Protein 2H3H (pdb70)

B-factor: mean 30.63, std 14.19, range [7.85, 78.57]

Secondary structure (DSSP, 8-state):
--EEEEE-S-SSHHHHHHHHHHHHHHHHHT-EEEEE--SSS-HHHHHHHHHHHHHTT-SEEEE--SSTTTTHHHHHHHHHTT--EEEESS--TTS--S-EEE--HHHHHHHHHHHHHHHHTS-SEEEEEES-SS-HHHHHHHHHHHHHHTTSS-EEEEEEE-SS-HHHHHHHHHHHHHH-TT--EEEE-STTHHHHHHHHHHHTT-TTTSEEEEE---HHHHHHHHHTS-SEEEE--HHHHHHHHHHHHHHHHHT-HHHHHHTS-EEEETTEEEEEEE---EEE-TTTHHHHHHHHHHTT---SSS-------/--EEEEE-S-SSHHHHHHHHHHHHHHHHHT-EEEEE--SS--HHHHHHHHHHHHHHT-SEEEE--SSTTTTHHHHHHHHHTT--EEEESS--TTS--S-EEE--HHHHHHHHHHHHHHHTTTEEEEEEEES-SSSHHHHHHHHHHHHHTTTSEEEEEEEEE-SS-HHHHHHHHHHHHHH-TT--EEEE-STTHHHHHHHHHHHTT-BTTBEEEEE---HHHHHHHHHTS-SEEEE--HHHHHHHHHHHHHHHHHT-HHHHHHTSPEEEETTEEEEEEE---EEE-TTTHHHHHHHHHHTT-----

Nearest PDB structures (foldseek):
  2qvc-assembly2_D  TM=9.983E-01  e=1.908E-55  Thermotoga maritima MSB8
  3c6q-assembly3_C  TM=9.999E-01  e=1.378E-54  Thermotoga maritima
  6sw4-assembly1_A  TM=7.779E-01  e=8.031E-25  Geobacillus stearothermophilus
  1drj-assembly1_A  TM=9.398E-01  e=4.434E-19  Escherichia coli
  1urp-assembly1_A  TM=7.125E-01  e=1.373E-18  Escherichia coli K-12

Structure (mmCIF, N/CA/C/O backbone):
data_2H3H
#
_entry.id   2H3H
#
_cell.length_a   148.200
_cell.length_b   46.060
_cell.length_c   118.400
_cell.angle_alpha   90.00
_cell.angle_beta   108.22
_cell.angle_gamma   90.00
#
_symmetry.space_group_name_H-M   'C 1 2 1'
#
loop_
_entity.id
_entity.type
_entity.pdbx_description
1 polymer 'Sugar ABC transporter, periplasmic sugar-binding protein'
2 non-polymer beta-D-glucopyranose
3 water water
#
loop_
_atom_site.group_PDB
_atom_site.id
_atom_site.type_symbol
_atom_site.label_atom_id
_atom_site.label_alt_id
_atom_site.label_comp_id
_atom_site.label_asym_id
_atom_site.label_entity_id
_atom_site.label_seq_id
_atom_site.pdbx_PDB_ins_code
_atom_site.Cartn_x
_atom_site.Cartn_y
_atom_site.Cartn_z
_atom_site.occupancy
_atom_site.B_iso_or_equiv
_atom_site.auth_seq_id
_atom_site.auth_comp_id
_atom_site.auth_asym_id
_atom_site.auth_atom_id
_atom_site.pdbx_PDB_model_num
ATOM 1 N N . MET A 1 1 ? 12.698 -18.208 72.253 1.00 27.85 1 MET A N 1
ATOM 2 C CA . MET A 1 1 ? 12.105 -16.841 72.231 1.00 27.04 1 MET A CA 1
ATOM 3 C C . MET A 1 1 ? 10.637 -16.903 71.801 1.00 25.49 1 MET A C 1
ATOM 4 O O . MET A 1 1 ? 10.106 -17.975 71.542 1.00 25.17 1 MET A O 1
ATOM 9 N N . LEU A 1 2 ? 10.000 -15.741 71.744 1.00 23.07 2 LEU A N 1
ATOM 10 C CA . LEU A 1 2 ? 8.618 -15.619 71.309 1.00 21.62 2 LEU A CA 1
ATOM 11 C C . LEU A 1 2 ? 8.531 -15.644 69.783 1.00 19.81 2 LEU A C 1
ATOM 12 O O . LEU A 1 2 ? 9.549 -15.558 69.104 1.00 19.25 2 LEU A O 1
ATOM 17 N N . THR A 1 3 ? 7.304 -15.760 69.266 1.00 17.87 3 THR A N 1
ATOM 18 C CA . THR A 1 3 ? 7.031 -15.675 67.836 1.00 17.05 3 THR A CA 1
ATOM 19 C C . THR A 1 3 ? 5.866 -14.717 67.623 1.00 15.95 3 THR A C 1
ATOM 20 O O . THR A 1 3 ? 4.863 -14.803 68.333 1.00 14.96 3 THR A O 1
ATOM 24 N N . ILE A 1 4 ? 6.008 -13.833 66.635 1.00 14.66 4 ILE A N 1
ATOM 25 C CA . ILE A 1 4 ? 4.990 -12.835 66.308 1.00 14.69 4 ILE A CA 1
ATOM 26 C C . ILE A 1 4 ? 4.683 -12.938 64.828 1.00 14.56 4 ILE A C 1
ATOM 27 O O . ILE A 1 4 ? 5.589 -12.930 64.010 1.00 14.57 4 ILE A O 1
ATOM 32 N N . GLY A 1 5 ? 3.399 -13.058 64.497 1.00 13.87 5 GLY A N 1
ATOM 33 C CA . GLY A 1 5 ? 2.967 -13.201 63.120 1.00 13.09 5 GLY A CA 1
ATOM 34 C C . GLY A 1 5 ? 2.316 -11.929 62.574 1.00 12.77 5 GLY A C 1
ATOM 35 O O . GLY A 1 5 ? 1.625 -11.218 63.299 1.00 11.97 5 GLY A O 1
ATOM 36 N N . VAL A 1 6 ? 2.532 -11.651 61.294 1.00 11.96 6 VAL A N 1
ATOM 37 C CA . VAL A 1 6 ? 2.015 -10.463 60.646 1.00 12.46 6 VAL A CA 1
ATOM 38 C C . VAL A 1 6 ? 1.364 -10.828 59.326 1.00 12.17 6 VAL A C 1
ATOM 39 O O . VAL A 1 6 ? 1.982 -11.485 58.515 1.00 12.83 6 VAL A O 1
ATOM 43 N N . ILE A 1 7 ? 0.119 -10.400 59.125 1.00 12.29 7 ILE A N 1
ATOM 44 C CA . ILE A 1 7 ? -0.618 -10.670 57.897 1.00 12.99 7 ILE A CA 1
ATOM 45 C C . ILE A 1 7 ? -0.954 -9.368 57.155 1.00 12.72 7 ILE A C 1
ATOM 46 O O . ILE A 1 7 ? -1.620 -8.508 57.688 1.00 11.60 7 ILE A O 1
ATOM 51 N N . GLY A 1 8 ? -0.507 -9.238 55.905 1.00 12.99 8 GLY A N 1
ATOM 52 C CA . GLY A 1 8 ? -0.844 -8.083 55.074 1.00 13.10 8 GLY A CA 1
ATOM 53 C C . GLY A 1 8 ? -1.857 -8.400 53.985 1.00 13.14 8 GLY A C 1
ATOM 54 O O . GLY A 1 8 ? -2.543 -9.417 54.060 1.00 13.56 8 GLY A O 1
ATOM 55 N N . LYS A 1 9 ? -1.966 -7.544 52.951 1.00 13.32 9 LYS A N 1
ATOM 56 C CA . LYS A 1 9 ? -3.137 -7.578 52.055 1.00 13.11 9 LYS A CA 1
ATOM 57 C C . LYS A 1 9 ? -2.873 -8.022 50.602 1.00 13.37 9 LYS A C 1
ATOM 58 O O . LYS A 1 9 ? -3.761 -8.541 49.945 1.00 14.95 9 LYS A O 1
ATOM 64 N N . SER A 1 10 ? -1.661 -7.821 50.115 1.00 13.33 10 SER A N 1
ATOM 65 C CA . SER A 1 10 ? -1.320 -8.209 48.734 1.00 14.18 10 SER A CA 1
ATOM 66 C C . SER A 1 10 ? 0.201 -8.276 48.564 1.00 14.47 10 SER A C 1
ATOM 67 O O . SER A 1 10 ? 0.935 -7.857 49.425 1.00 14.49 10 SER A O 1
ATOM 70 N N A VAL A 1 11 ? 0.649 -8.749 47.408 0.50 14.92 11 VAL A N 1
ATOM 71 N N B VAL A 1 11 ? 0.663 -8.777 47.417 0.50 14.77 11 VAL A N 1
ATOM 72 C CA A VAL A 1 11 ? 2.071 -8.950 47.184 0.50 15.35 11 VAL A CA 1
ATOM 73 C CA B VAL A 1 11 ? 2.107 -8.930 47.177 0.50 15.21 11 VAL A CA 1
ATOM 74 C C A VAL A 1 11 ? 2.850 -7.647 46.901 0.50 15.96 11 VAL A C 1
ATOM 75 C C B VAL A 1 11 ? 2.780 -7.690 46.577 0.50 16.01 11 VAL A C 1
ATOM 76 O O A VAL A 1 11 ? 4.069 -7.648 46.878 0.50 16.75 11 VAL A O 1
ATOM 77 O O B VAL A 1 11 ? 3.839 -7.792 45.938 0.50 16.84 11 VAL A O 1
ATOM 84 N N . HIS A 1 12 ? 2.169 -6.526 46.734 1.00 16.97 12 HIS A N 1
ATOM 85 C CA . HIS A 1 12 ? 2.845 -5.269 46.360 1.00 16.60 12 HIS A CA 1
ATOM 86 C C . HIS A 1 12 ? 4.166 -4.975 47.134 1.00 16.75 12 HIS A C 1
ATOM 87 O O . HIS A 1 12 ? 4.279 -5.298 48.336 1.00 17.07 12 HIS A O 1
ATOM 94 N N . PRO A 1 13 ? 5.166 -4.357 46.468 1.00 16.06 13 PRO A N 1
ATOM 95 C CA . PRO A 1 13 ? 6.389 -3.888 47.136 1.00 15.22 13 PRO A CA 1
ATOM 96 C C . PRO A 1 13 ? 6.160 -3.121 48.448 1.00 14.31 13 PRO A C 1
ATOM 97 O O . PRO A 1 13 ? 6.994 -3.198 49.351 1.00 14.01 13 PRO A O 1
ATOM 101 N N . TYR A 1 14 ? 5.048 -2.391 48.537 1.00 13.12 14 TYR A N 1
ATOM 102 C CA . TYR A 1 14 ? 4.574 -1.825 49.804 1.00 12.07 14 TYR A CA 1
ATOM 103 C C . TYR A 1 14 ? 4.613 -2.817 50.953 1.00 12.05 14 TYR A C 1
ATOM 104 O O . TYR A 1 14 ? 5.034 -2.462 52.049 1.00 9.92 14 TYR A O 1
ATOM 113 N N . TRP A 1 15 ? 4.137 -4.049 50.732 1.00 11.59 15 TRP A N 1
ATOM 114 C CA . TRP A 1 15 ? 4.120 -5.018 51.800 1.00 11.37 15 TRP A CA 1
ATOM 115 C C . TRP A 1 15 ? 5.507 -5.594 52.111 1.00 11.60 15 TRP A C 1
ATOM 116 O O . TRP A 1 15 ? 5.772 -6.020 53.235 1.00 11.67 15 TRP A O 1
ATOM 127 N N . SER A 1 16 ? 6.377 -5.620 51.106 1.00 12.73 16 SER A N 1
ATOM 128 C CA . SER A 1 16 ? 7.786 -5.910 51.328 1.00 13.13 16 SER A CA 1
ATOM 129 C C . SER A 1 16 ? 8.421 -4.852 52.235 1.00 13.43 16 SER A C 1
ATOM 130 O O . SER A 1 16 ? 9.224 -5.199 53.076 1.00 14.18 16 SER A O 1
ATOM 133 N N . GLN A 1 17 ? 8.059 -3.574 52.066 1.00 13.83 17 GLN A N 1
ATOM 134 C CA . GLN A 1 17 ? 8.570 -2.534 52.960 1.00 13.31 17 GLN A CA 1
ATOM 135 C C . GLN A 1 17 ? 8.099 -2.790 54.394 1.00 12.49 17 GLN A C 1
ATOM 136 O O . GLN A 1 17 ? 8.865 -2.686 55.326 1.00 12.58 17 GLN A O 1
ATOM 142 N N . VAL A 1 18 ? 6.828 -3.172 54.560 1.00 12.13 18 VAL A N 1
ATOM 143 C CA . VAL A 1 18 ? 6.333 -3.538 55.888 1.00 11.61 18 VAL A CA 1
ATOM 144 C C . VAL A 1 18 ? 7.143 -4.710 56.462 1.00 11.36 18 VAL A C 1
ATOM 145 O O . VAL A 1 18 ? 7.548 -4.704 57.622 1.00 10.92 18 VAL A O 1
ATOM 149 N N . GLU A 1 19 ? 7.372 -5.717 55.643 1.00 11.04 19 GLU A N 1
ATOM 150 C CA . GLU A 1 19 ? 8.066 -6.923 56.075 1.00 11.93 19 GLU A CA 1
ATOM 151 C C . GLU A 1 19 ? 9.498 -6.614 56.530 1.00 12.44 19 GLU A C 1
ATOM 152 O O . GLU A 1 19 ? 10.034 -7.251 57.449 1.00 12.53 19 GLU A O 1
ATOM 158 N N . GLN A 1 20 ? 10.125 -5.633 55.891 1.00 13.49 20 GLN A N 1
ATOM 159 C CA . GLN A 1 20 ? 11.494 -5.257 56.284 1.00 12.87 20 GLN A CA 1
ATOM 160 C C . GLN A 1 20 ? 11.498 -4.638 57.683 1.00 12.86 20 GLN A C 1
ATOM 161 O O . GLN A 1 20 ? 12.413 -4.881 58.446 1.00 14.18 20 GLN A O 1
ATOM 167 N N . GLY A 1 21 ? 10.447 -3.881 58.033 1.00 11.35 21 GLY A N 1
ATOM 168 C CA . GLY A 1 21 ? 10.281 -3.382 59.406 1.00 11.45 21 GLY A CA 1
ATOM 169 C C . GLY A 1 21 ? 10.054 -4.469 60.424 1.00 10.82 21 GLY A C 1
ATOM 170 O O . GLY A 1 21 ? 10.582 -4.419 61.513 1.00 11.37 21 GLY A O 1
ATOM 171 N N . VAL A 1 22 ? 9.208 -5.426 60.070 1.00 11.56 22 VAL A N 1
ATOM 172 C CA . VAL A 1 22 ? 8.963 -6.611 60.877 1.00 11.79 22 VAL A CA 1
ATOM 173 C C . VAL A 1 22 ? 10.292 -7.316 61.169 1.00 12.11 22 VAL A C 1
ATOM 174 O O . VAL A 1 22 ? 10.591 -7.625 62.297 1.00 12.16 22 VAL A O 1
ATOM 178 N N . LYS A 1 23 ? 11.049 -7.598 60.126 1.00 13.51 23 LYS A N 1
ATOM 179 C CA . LYS A 1 23 ? 12.363 -8.246 60.270 1.00 13.72 23 LYS A CA 1
ATOM 180 C C . LYS A 1 23 ? 13.320 -7.444 61.165 1.00 13.28 23 LYS A C 1
ATOM 181 O O . LYS A 1 23 ? 13.978 -7.991 62.061 1.00 13.14 23 LYS A O 1
ATOM 187 N N . ALA A 1 24 ? 13.422 -6.149 60.908 1.00 13.30 24 ALA A N 1
ATOM 188 C CA . ALA A 1 24 ? 14.303 -5.268 61.690 1.00 12.92 24 ALA A CA 1
ATOM 189 C C . ALA A 1 24 ? 13.943 -5.282 63.172 1.00 13.39 24 ALA A C 1
ATOM 190 O O . ALA A 1 24 ? 14.812 -5.385 64.009 1.00 13.10 24 ALA A O 1
ATOM 192 N N . ALA A 1 25 ? 12.649 -5.213 63.502 1.00 13.43 25 ALA A N 1
ATOM 193 C CA . ALA A 1 25 ? 12.219 -5.251 64.889 1.00 12.57 25 ALA A CA 1
ATOM 194 C C . ALA A 1 25 ? 12.482 -6.616 65.511 1.00 12.97 25 ALA A C 1
ATOM 195 O O . ALA A 1 25 ? 12.768 -6.689 66.698 1.00 13.35 25 ALA A O 1
ATOM 197 N N . GLY A 1 26 ? 12.344 -7.682 64.713 1.00 13.99 26 GLY A N 1
ATOM 198 C CA . GLY A 1 26 ? 12.624 -9.043 65.163 1.00 14.60 26 GLY A CA 1
ATOM 199 C C . GLY A 1 26 ? 14.069 -9.211 65.602 1.00 15.12 26 GLY A C 1
ATOM 200 O O . GLY A 1 26 ? 14.348 -9.828 66.650 1.00 16.33 26 GLY A O 1
ATOM 201 N N . LYS A 1 27 ? 14.974 -8.635 64.827 1.00 15.33 27 LYS A N 1
ATOM 202 C CA . LYS A 1 27 ? 16.405 -8.624 65.174 1.00 16.22 27 LYS A CA 1
ATOM 203 C C . LYS A 1 27 ? 16.707 -7.725 66.381 1.00 17.02 27 LYS A C 1
ATOM 204 O O . LYS A 1 27 ? 17.436 -8.127 67.288 1.00 17.79 27 LYS A O 1
ATOM 210 N N . ALA A 1 28 ? 16.147 -6.512 66.393 1.00 16.45 28 ALA A N 1
ATOM 211 C CA . ALA A 1 28 ? 16.404 -5.571 67.454 1.00 16.78 28 ALA A CA 1
ATOM 212 C C . ALA A 1 28 ? 15.931 -6.064 68.825 1.00 17.01 28 ALA A C 1
ATOM 213 O O . ALA A 1 28 ? 16.601 -5.798 69.809 1.00 18.88 28 ALA A O 1
ATOM 215 N N . LEU A 1 29 ? 14.792 -6.771 68.883 1.00 16.96 29 LEU A N 1
ATOM 216 C CA . LEU A 1 29 ? 14.171 -7.206 70.132 1.00 16.87 29 LEU A CA 1
ATOM 217 C C . LEU A 1 29 ? 14.400 -8.683 70.452 1.00 16.75 29 LEU A C 1
ATOM 218 O O . LEU A 1 29 ? 14.079 -9.119 71.547 1.00 18.00 29 LEU A O 1
ATOM 223 N N . GLY A 1 30 ? 14.910 -9.440 69.488 1.00 17.00 30 GLY A N 1
ATOM 224 C CA . GLY A 1 30 ? 15.202 -10.868 69.674 1.00 17.17 30 GLY A CA 1
ATOM 225 C C . GLY A 1 30 ? 13.923 -11.670 69.755 1.00 17.38 30 GLY A C 1
ATOM 226 O O . GLY A 1 30 ? 13.672 -12.372 70.739 1.00 19.35 30 GLY A O 1
ATOM 227 N N . VAL A 1 31 ? 13.101 -11.530 68.722 1.00 16.72 31 VAL A N 1
ATOM 228 C CA . VAL A 1 31 ? 11.830 -12.272 68.601 1.00 16.02 31 VAL A CA 1
ATOM 229 C C . VAL A 1 31 ? 11.687 -12.827 67.187 1.00 15.42 31 VAL A C 1
ATOM 230 O O . VAL A 1 31 ? 11.971 -12.136 66.208 1.00 15.17 31 VAL A O 1
ATOM 234 N N . ASP A 1 32 ? 11.267 -14.097 67.079 1.00 15.43 32 ASP A N 1
ATOM 235 C CA . ASP A 1 32 ? 11.018 -14.718 65.785 1.00 15.34 32 ASP A CA 1
ATOM 236 C C . ASP A 1 32 ? 9.809 -14.055 65.146 1.00 14.87 32 ASP A C 1
ATOM 237 O O . ASP A 1 32 ? 8.885 -13.674 65.843 1.00 14.59 32 ASP A O 1
ATOM 242 N N . THR A 1 33 ? 9.828 -13.896 63.829 1.00 15.13 33 THR A N 1
ATOM 243 C CA . THR A 1 33 ? 8.717 -13.259 63.138 1.00 15.36 33 THR A CA 1
ATOM 244 C C . THR A 1 33 ? 8.259 -14.101 61.956 1.00 16.59 33 THR A C 1
ATOM 245 O O . THR A 1 33 ? 9.041 -14.848 61.352 1.00 17.09 33 THR A O 1
ATOM 249 N N . LYS A 1 34 ? 6.971 -14.000 61.656 1.00 16.12 34 LYS A N 1
ATOM 250 C CA . LYS A 1 34 ? 6.338 -14.694 60.527 1.00 16.43 34 LYS A CA 1
ATOM 251 C C . LYS A 1 34 ? 5.536 -13.669 59.713 1.00 15.33 34 LYS A C 1
ATOM 252 O O . LYS A 1 34 ? 4.909 -12.786 60.286 1.00 16.30 34 LYS A O 1
ATOM 258 N N . PHE A 1 35 ? 5.613 -13.722 58.389 1.00 14.66 35 PHE A N 1
ATOM 259 C CA . PHE A 1 35 ? 4.931 -12.728 57.551 1.00 14.48 35 PHE A CA 1
ATOM 260 C C . PHE A 1 35 ? 4.265 -13.416 56.394 1.00 14.89 35 PHE A C 1
ATOM 261 O O . PHE A 1 35 ? 4.884 -14.295 55.774 1.00 15.41 35 PHE A O 1
ATOM 269 N N . PHE A 1 36 ? 3.008 -13.027 56.152 1.00 15.03 36 PHE A N 1
ATOM 270 C CA . PHE A 1 36 ? 2.209 -13.500 55.034 1.00 14.38 36 PHE A CA 1
ATOM 271 C C . PHE A 1 36 ? 1.397 -12.403 54.368 1.00 14.01 36 PHE A C 1
ATOM 272 O O . PHE A 1 36 ? 0.754 -11.592 55.029 1.00 12.68 36 PHE A O 1
ATOM 280 N N . VAL A 1 37 ? 1.398 -12.435 53.039 1.00 13.87 37 VAL A N 1
ATOM 281 C CA . VAL A 1 37 ? 0.441 -11.731 52.203 1.00 14.25 37 VAL A CA 1
ATOM 282 C C . VAL A 1 37 ? -0.091 -12.690 51.138 1.00 15.01 37 VAL A C 1
ATOM 283 O O . VAL A 1 37 ? 0.680 -13.496 50.585 1.00 15.51 37 VAL A O 1
ATOM 287 N N . PRO A 1 38 ? -1.403 -12.600 50.830 1.00 15.66 38 PRO A N 1
ATOM 288 C CA . PRO A 1 38 ? -1.937 -13.252 49.646 1.00 15.82 38 PRO A CA 1
ATOM 289 C C . PRO A 1 38 ? -1.551 -12.468 48.394 1.00 15.92 38 PRO A C 1
ATOM 290 O O . PRO A 1 38 ? -0.978 -11.385 48.482 1.00 16.15 38 PRO A O 1
ATOM 294 N N . GLN A 1 39 ? -1.819 -13.022 47.218 1.00 16.80 39 GLN A N 1
ATOM 295 C CA . GLN A 1 39 ? -1.360 -12.389 45.988 1.00 18.15 39 GLN A CA 1
ATOM 296 C C . GLN A 1 39 ? -2.089 -11.097 45.675 1.00 18.38 39 GLN A C 1
ATOM 297 O O . GLN A 1 39 ? -1.477 -10.103 45.262 1.00 18.80 39 GLN A O 1
ATOM 303 N N . LYS A 1 40 ? -3.400 -11.112 45.881 1.00 18.36 40 LYS A N 1
ATOM 304 C CA . LYS A 1 40 ? -4.250 -9.944 45.709 1.00 18.85 40 LYS A CA 1
ATOM 305 C C . LYS A 1 40 ? -5.227 -9.900 46.887 1.00 17.95 40 LYS A C 1
ATOM 306 O O . LYS A 1 40 ? -5.129 -10.712 47.792 1.00 16.84 40 LYS A O 1
ATOM 312 N N . GLU A 1 41 ? -6.178 -8.977 46.887 1.00 18.02 41 GLU A N 1
ATOM 313 C CA . GLU A 1 41 ? -7.165 -8.959 47.960 1.00 17.72 41 GLU A CA 1
ATOM 314 C C . GLU A 1 41 ? -7.827 -10.341 48.090 1.00 18.06 41 GLU A C 1
ATOM 315 O O . GLU A 1 41 ? -8.332 -10.897 47.099 1.00 18.21 41 GLU A O 1
ATOM 321 N N . ASP A 1 42 ? -7.779 -10.889 49.301 1.00 17.26 42 ASP A N 1
ATOM 322 C CA . ASP A 1 42 ? -8.225 -12.247 49.568 1.00 17.26 42 ASP A CA 1
ATOM 323 C C . ASP A 1 42 ? -8.502 -12.464 51.058 1.00 17.14 42 ASP A C 1
ATOM 324 O O . ASP A 1 42 ? -7.660 -12.965 51.800 1.00 16.58 42 ASP A O 1
ATOM 329 N N . ILE A 1 43 ? -9.727 -12.130 51.465 1.00 17.14 43 ILE A N 1
ATOM 330 C CA . ILE A 1 43 ? -10.114 -12.238 52.872 1.00 17.35 43 ILE A CA 1
ATOM 331 C C . ILE A 1 43 ? -10.032 -13.674 53.371 1.00 17.19 43 ILE A C 1
ATOM 332 O O . ILE A 1 43 ? -9.616 -13.893 54.508 1.00 16.28 43 ILE A O 1
ATOM 337 N N . ASN A 1 44 ? -10.395 -14.668 52.547 1.00 17.78 44 ASN A N 1
ATOM 338 C CA . ASN A 1 44 ? -10.334 -16.068 53.020 1.00 17.98 44 ASN A CA 1
ATOM 339 C C . ASN A 1 44 ? -8.908 -16.544 53.244 1.00 16.96 44 ASN A C 1
ATOM 340 O O . ASN A 1 44 ? -8.659 -17.300 54.183 1.00 17.07 44 ASN A O 1
ATOM 345 N N . ALA A 1 45 ? -7.979 -16.107 52.387 1.00 16.58 45 ALA A N 1
ATOM 346 C CA . ALA A 1 45 ? -6.553 -16.377 52.606 1.00 16.12 45 ALA A CA 1
ATOM 347 C C . ALA A 1 45 ? -6.053 -15.750 53.908 1.00 16.16 45 ALA A C 1
ATOM 348 O O . ALA A 1 45 ? -5.285 -16.373 54.657 1.00 16.21 45 ALA A O 1
ATOM 350 N N . GLN A 1 46 ? -6.495 -14.531 54.190 1.00 15.44 46 GLN A N 1
ATOM 351 C CA . GLN A 1 46 ? -6.092 -13.872 55.439 1.00 15.53 46 GLN A CA 1
ATOM 352 C C . GLN A 1 46 ? -6.637 -14.634 56.625 1.00 15.83 46 GLN A C 1
ATOM 353 O O . GLN A 1 46 ? -5.944 -14.840 57.610 1.00 15.91 46 GLN A O 1
ATOM 359 N N . LEU A 1 47 ? -7.905 -15.025 56.522 1.00 15.72 47 LEU A N 1
ATOM 360 C CA . LEU A 1 47 ? -8.582 -15.740 57.598 1.00 17.18 47 LEU A CA 1
ATOM 361 C C . LEU A 1 47 ? -7.918 -17.085 57.852 1.00 17.53 47 LEU A C 1
ATOM 362 O O . LEU A 1 47 ? -7.760 -17.496 59.002 1.00 17.19 47 LEU A O 1
ATOM 367 N N . GLN A 1 48 ? -7.552 -17.781 56.782 1.00 18.28 48 GLN A N 1
ATOM 368 C CA . GLN A 1 48 ? -6.884 -19.074 56.915 1.00 18.74 48 GLN A CA 1
ATOM 369 C C . GLN A 1 48 ? -5.526 -18.958 57.599 1.00 18.25 48 GLN A C 1
ATOM 370 O O . GLN A 1 48 ? -5.153 -19.822 58.375 1.00 17.78 48 GLN A O 1
ATOM 376 N N . MET A 1 49 ? -4.779 -17.906 57.294 1.00 17.81 49 MET A N 1
ATOM 377 C CA . MET A 1 49 ? -3.452 -17.742 57.873 1.00 17.54 49 MET A CA 1
ATOM 378 C C . MET A 1 49 ? -3.612 -17.336 59.336 1.00 17.24 49 MET A C 1
ATOM 379 O O . MET A 1 49 ? -2.854 -17.761 60.195 1.00 15.69 49 MET A O 1
ATOM 384 N N . LEU A 1 50 ? -4.619 -16.526 59.606 1.00 17.40 50 LEU A N 1
ATOM 385 C CA . LEU A 1 50 ? -4.921 -16.138 60.972 1.00 17.73 50 LEU A CA 1
ATOM 386 C C . LEU A 1 50 ? -5.165 -17.381 61.833 1.00 17.35 50 LEU A C 1
ATOM 387 O O . LEU A 1 50 ? -4.632 -17.495 62.931 1.00 16.59 50 LEU A O 1
ATOM 392 N N . GLU A 1 51 ? -6.000 -18.295 61.336 1.00 17.66 51 GLU A N 1
ATOM 393 C CA . GLU A 1 51 ? -6.275 -19.551 62.043 1.00 18.10 51 GLU A CA 1
ATOM 394 C C . GLU A 1 51 ? -5.013 -20.390 62.238 1.00 17.61 51 GLU A C 1
ATOM 395 O O . GLU A 1 51 ? -4.826 -20.975 63.300 1.00 17.70 51 GLU A O 1
ATOM 401 N N . SER A 1 52 ? -4.159 -20.465 61.223 1.00 18.35 52 SER A N 1
ATOM 402 C CA . SER A 1 52 ? -2.852 -21.156 61.336 1.00 18.93 52 SER A CA 1
ATOM 403 C C . SER A 1 52 ? -1.957 -20.607 62.442 1.00 18.90 52 SER A C 1
ATOM 404 O O . SER A 1 52 ? -1.352 -21.373 63.199 1.00 18.40 52 SER A O 1
ATOM 407 N N . PHE A 1 53 ? -1.853 -19.278 62.501 1.00 19.07 53 PHE A N 1
ATOM 408 C CA . PHE A 1 53 ? -1.068 -18.603 63.530 1.00 18.62 53 PHE A CA 1
ATOM 409 C C . PHE A 1 53 ? -1.599 -18.951 64.914 1.00 18.42 53 PHE A C 1
ATOM 410 O O . PHE A 1 53 ? -0.826 -19.177 65.840 1.00 18.04 53 PHE A O 1
ATOM 418 N N . ILE A 1 54 ? -2.923 -18.956 65.070 1.00 18.59 54 ILE A N 1
ATOM 419 C CA . ILE A 1 54 ? -3.531 -19.293 66.361 1.00 18.65 54 ILE A CA 1
ATOM 420 C C . ILE A 1 54 ? -3.196 -20.754 66.713 1.00 18.30 54 ILE A C 1
ATOM 421 O O . ILE A 1 54 ? -2.777 -21.042 67.818 1.00 18.45 54 ILE A O 1
ATOM 426 N N . ALA A 1 55 ? -3.385 -21.666 65.756 1.00 19.04 55 ALA A N 1
ATOM 427 C CA . ALA A 1 55 ? -3.088 -23.104 65.953 1.00 19.13 55 ALA A CA 1
ATOM 428 C C . ALA A 1 55 ? -1.609 -23.384 66.265 1.00 19.90 55 ALA A C 1
ATOM 429 O O . ALA A 1 55 ? -1.262 -24.323 67.013 1.00 20.03 55 ALA A O 1
ATOM 431 N N . GLU A 1 56 ? -0.724 -22.577 65.696 1.00 19.74 56 GLU A N 1
ATOM 432 C CA . GLU A 1 56 ? 0.707 -22.654 65.992 1.00 19.70 56 GLU A CA 1
ATOM 433 C C . GLU A 1 56 ? 1.083 -22.098 67.375 1.00 18.73 56 GLU A C 1
ATOM 434 O O . GLU A 1 56 ? 2.233 -22.219 67.800 1.00 19.56 56 GLU A O 1
ATOM 440 N N . GLY A 1 57 ? 0.142 -21.436 68.037 1.00 18.29 57 GLY A N 1
ATOM 441 C CA . GLY A 1 57 ? 0.404 -20.832 69.323 1.00 17.69 57 GLY A CA 1
ATOM 442 C C . GLY A 1 57 ? 1.420 -19.698 69.284 1.00 17.76 57 GLY A C 1
ATOM 443 O O . GLY A 1 57 ? 2.248 -19.571 70.177 1.00 18.22 57 GLY A O 1
ATOM 444 N N . VAL A 1 58 ? 1.342 -18.851 68.259 1.00 17.23 58 VAL A N 1
ATOM 445 C CA . VAL A 1 58 ? 2.118 -17.605 68.272 1.00 16.10 58 VAL A CA 1
ATOM 446 C C . VAL A 1 58 ? 1.772 -16.733 69.503 1.00 15.49 58 VAL A C 1
ATOM 447 O O . VAL A 1 58 ? 0.715 -16.866 70.134 1.00 15.35 58 VAL A O 1
ATOM 451 N N . ASN A 1 59 ? 2.681 -15.819 69.828 1.00 14.47 59 ASN A N 1
ATOM 452 C CA . ASN A 1 59 ? 2.558 -14.955 70.987 1.00 13.91 59 ASN A CA 1
ATOM 453 C C . ASN A 1 59 ? 1.923 -13.604 70.672 1.00 13.47 59 ASN A C 1
ATOM 454 O O . ASN A 1 59 ? 1.688 -12.819 71.572 1.00 13.09 59 ASN A O 1
ATOM 459 N N . GLY A 1 60 ? 1.702 -13.334 69.394 1.00 12.25 60 GLY A N 1
ATOM 460 C CA . GLY A 1 60 ? 1.074 -12.103 68.977 1.00 12.90 60 GLY A CA 1
ATOM 461 C C . GLY A 1 60 ? 0.817 -12.086 67.494 1.00 12.55 60 GLY A C 1
ATOM 462 O O . GLY A 1 60 ? 1.540 -12.722 66.747 1.00 13.28 60 GLY A O 1
ATOM 463 N N . ILE A 1 61 ? -0.216 -11.343 67.084 1.00 12.98 61 ILE A N 1
ATOM 464 C CA . ILE A 1 61 ? -0.644 -11.237 65.704 1.00 12.60 61 ILE A CA 1
ATOM 465 C C . ILE A 1 61 ? -0.921 -9.768 65.371 1.00 12.39 61 ILE A C 1
ATOM 466 O O . ILE A 1 61 ? -1.607 -9.062 66.123 1.00 12.57 61 ILE A O 1
ATOM 471 N N . ALA A 1 62 ? -0.410 -9.338 64.228 1.00 11.23 62 ALA A N 1
ATOM 472 C CA . ALA A 1 62 ? -0.760 -8.051 63.663 1.00 11.68 62 ALA A CA 1
ATOM 473 C C . ALA A 1 62 ? -1.406 -8.337 62.324 1.00 11.36 62 ALA A C 1
ATOM 474 O O . ALA A 1 62 ? -0.857 -9.087 61.524 1.00 11.59 62 ALA A O 1
ATOM 476 N N . ILE A 1 63 ? -2.593 -7.793 62.083 1.00 11.07 63 ILE A N 1
ATOM 477 C CA . ILE A 1 63 ? -3.265 -8.042 60.819 1.00 12.04 63 ILE A CA 1
ATOM 478 C C . ILE A 1 63 ? -3.802 -6.759 60.209 1.00 11.34 63 ILE A C 1
ATOM 479 O O . ILE A 1 63 ? -4.207 -5.853 60.928 1.00 10.75 63 ILE A O 1
ATOM 484 N N . ALA A 1 64 ? -3.718 -6.690 58.883 1.00 12.04 64 ALA A N 1
ATOM 485 C CA . ALA A 1 64 ? -4.278 -5.625 58.075 1.00 11.53 64 ALA A CA 1
ATOM 486 C C . ALA A 1 64 ? -5.512 -6.199 57.361 1.00 10.61 64 ALA A C 1
ATOM 487 O O . ALA A 1 64 ? -5.424 -6.650 56.221 1.00 9.36 64 ALA A O 1
ATOM 489 N N . PRO A 1 65 ? -6.671 -6.194 58.026 1.00 10.54 65 PRO A N 1
ATOM 490 C CA . PRO A 1 65 ? -7.865 -6.883 57.506 1.00 11.37 65 PRO A CA 1
ATOM 491 C C . PRO A 1 65 ? -8.472 -6.274 56.237 1.00 11.23 65 PRO A C 1
ATOM 492 O O . PRO A 1 65 ? -8.789 -5.101 56.181 1.00 11.62 65 PRO A O 1
ATOM 496 N N . SER A 1 66 ? -8.571 -7.061 55.175 1.00 11.10 66 SER A N 1
ATOM 497 C CA . SER A 1 66 ? -9.213 -6.572 53.968 1.00 11.97 66 SER A CA 1
ATOM 498 C C . SER A 1 66 ? -10.712 -6.331 54.175 1.00 12.21 66 SER A C 1
ATOM 499 O O . SER A 1 66 ? -11.287 -5.521 53.485 1.00 12.71 66 SER A O 1
ATOM 502 N N . ASP A 1 67 ? -11.318 -7.020 55.132 1.00 12.83 67 ASP A N 1
ATOM 503 C CA . ASP A 1 67 ? -12.699 -6.721 55.518 1.00 12.50 67 ASP A CA 1
ATOM 504 C C . ASP A 1 67 ? -12.728 -6.629 57.026 1.00 11.61 67 ASP A C 1
ATOM 505 O O . ASP A 1 67 ? -12.391 -7.609 57.694 1.00 12.27 67 ASP A O 1
ATOM 510 N N . PRO A 1 68 ? -13.049 -5.440 57.564 1.00 11.81 68 PRO A N 1
ATOM 511 C CA . PRO A 1 68 ? -13.040 -5.272 59.022 1.00 12.27 68 PRO A CA 1
ATOM 512 C C . PRO A 1 68 ? -14.030 -6.165 59.784 1.00 13.23 68 PRO A C 1
ATOM 513 O O . PRO A 1 68 ? -13.762 -6.580 60.916 1.00 13.77 68 PRO A O 1
ATOM 517 N N . THR A 1 69 ? -15.170 -6.450 59.182 1.00 14.00 69 THR A N 1
ATOM 518 C CA . THR A 1 69 ? -16.185 -7.242 59.851 1.00 13.79 69 THR A CA 1
ATOM 519 C C . THR A 1 69 ? -15.868 -8.740 59.845 1.00 13.22 69 THR A C 1
ATOM 520 O O . THR A 1 69 ? -16.014 -9.433 60.857 1.00 12.79 69 THR A O 1
ATOM 524 N N . ALA A 1 70 ? -15.450 -9.235 58.690 1.00 13.98 70 ALA A N 1
ATOM 525 C CA . ALA A 1 70 ? -15.178 -10.665 58.504 1.00 14.80 70 ALA A CA 1
ATOM 526 C C . ALA A 1 70 ? -14.132 -11.232 59.445 1.00 14.83 70 ALA A C 1
ATOM 527 O O . ALA A 1 70 ? -14.130 -12.438 59.744 1.00 15.12 70 ALA A O 1
ATOM 529 N N . VAL A 1 71 ? -13.200 -10.390 59.890 1.00 15.07 71 VAL A N 1
ATOM 530 C CA . VAL A 1 71 ? -12.144 -10.856 60.762 1.00 15.34 71 VAL A CA 1
ATOM 531 C C . VAL A 1 71 ? -12.506 -10.875 62.240 1.00 15.11 71 VAL A C 1
ATOM 532 O O . VAL A 1 71 ? -11.774 -11.455 63.016 1.00 15.16 71 VAL A O 1
ATOM 536 N N . ILE A 1 72 ? -13.626 -10.264 62.622 1.00 15.30 72 ILE A N 1
ATOM 537 C CA . ILE A 1 72 ? -13.941 -10.097 64.055 1.00 15.86 72 ILE A CA 1
ATOM 538 C C . ILE A 1 72 ? -13.966 -11.427 64.815 1.00 16.48 72 ILE A C 1
ATOM 539 O O . ILE A 1 72 ? -13.334 -11.526 65.875 1.00 15.62 72 ILE A O 1
ATOM 544 N N . PRO A 1 73 ? -14.693 -12.459 64.296 1.00 17.65 73 PRO A N 1
ATOM 545 C CA . PRO A 1 73 ? -14.714 -13.717 65.048 1.00 17.56 73 PRO A CA 1
ATOM 546 C C . PRO A 1 73 ? -13.330 -14.329 65.277 1.00 17.48 73 PRO A C 1
ATOM 547 O O . PRO A 1 73 ? -13.067 -14.855 66.356 1.00 18.50 73 PRO A O 1
ATOM 551 N N . THR A 1 74 ? -12.458 -14.282 64.280 1.00 18.04 74 THR A N 1
ATOM 552 C CA . THR A 1 74 ? -11.153 -14.950 64.402 1.00 17.43 74 THR A CA 1
ATOM 553 C C . THR A 1 74 ? -10.210 -14.169 65.349 1.00 17.00 74 THR A C 1
ATOM 554 O O . THR A 1 74 ? -9.485 -14.761 66.139 1.00 16.69 74 THR A O 1
ATOM 558 N N . ILE A 1 75 ? -10.267 -12.847 65.287 1.00 16.61 75 ILE A N 1
ATOM 559 C CA . ILE A 1 75 ? -9.551 -11.996 66.253 1.00 16.67 75 ILE A CA 1
ATOM 560 C C . ILE A 1 75 ? -10.047 -12.292 67.681 1.00 16.92 75 ILE A C 1
ATOM 561 O O . ILE A 1 75 ? -9.253 -12.445 68.577 1.00 15.83 75 ILE A O 1
ATOM 566 N N . LYS A 1 76 ? -11.371 -12.367 67.882 1.00 17.84 76 LYS A N 1
ATOM 567 C CA . LYS A 1 76 ? -11.930 -12.794 69.170 1.00 18.18 76 LYS A CA 1
ATOM 568 C C . LYS A 1 76 ? -11.331 -14.120 69.657 1.00 18.07 76 LYS A C 1
ATOM 569 O O . LYS A 1 76 ? -10.991 -14.249 70.812 1.00 16.78 76 LYS A O 1
ATOM 575 N N . LYS A 1 77 ? -11.215 -15.085 68.759 1.00 18.54 77 LYS A N 1
ATOM 576 C CA . LYS A 1 77 ? -10.694 -16.421 69.079 1.00 19.41 77 LYS A CA 1
ATOM 577 C C . LYS A 1 77 ? -9.220 -16.343 69.491 1.00 19.47 77 LYS A C 1
ATOM 578 O O . LYS A 1 77 ? -8.778 -16.996 70.436 1.00 19.44 77 LYS A O 1
ATOM 584 N N . ALA A 1 78 ? -8.452 -15.535 68.784 1.00 19.29 78 ALA A N 1
ATOM 585 C CA . ALA A 1 78 ? -7.062 -15.309 69.166 1.00 19.71 78 ALA A CA 1
ATOM 586 C C . ALA A 1 78 ? -6.959 -14.734 70.577 1.00 19.98 78 ALA A C 1
ATOM 587 O O . ALA A 1 78 ? -6.197 -15.227 71.408 1.00 20.11 78 ALA A O 1
ATOM 589 N N . LEU A 1 79 ? -7.738 -13.690 70.836 1.00 20.03 79 LEU A N 1
ATOM 590 C CA . LEU A 1 79 ? -7.772 -13.075 72.154 1.00 21.37 79 LEU A CA 1
ATOM 591 C C . LEU A 1 79 ? -8.202 -14.081 73.244 1.00 22.50 79 LEU A C 1
ATOM 592 O O . LEU A 1 79 ? -7.588 -14.120 74.310 1.00 23.28 79 LEU A O 1
ATOM 597 N N . GLU A 1 80 ? -9.226 -14.892 72.973 1.00 23.77 80 GLU A N 1
ATOM 598 C CA . GLU A 1 80 ? -9.638 -15.964 73.909 1.00 24.74 80 GLU A CA 1
ATOM 599 C C . GLU A 1 80 ? -8.508 -16.942 74.223 1.00 25.03 80 GLU A C 1
ATOM 600 O O . GLU A 1 80 ? -8.378 -17.419 75.351 1.00 26.28 80 GLU A O 1
ATOM 606 N N . MET A 1 81 ? -7.707 -17.253 73.216 1.00 24.34 81 MET A N 1
ATOM 607 C CA . MET A 1 81 ? -6.535 -18.100 73.391 1.00 23.85 81 MET A CA 1
ATOM 608 C C . MET A 1 81 ? -5.336 -17.400 74.075 1.00 22.74 81 MET A C 1
ATOM 609 O O . MET A 1 81 ? -4.290 -18.019 74.242 1.00 23.30 81 MET A O 1
ATOM 614 N N . GLY A 1 82 ? -5.487 -16.137 74.472 1.00 21.49 82 GLY A N 1
ATOM 615 C CA . GLY A 1 82 ? -4.412 -15.359 75.087 1.00 20.45 82 GLY A CA 1
ATOM 616 C C . GLY A 1 82 ? -3.355 -14.826 74.129 1.00 18.85 82 GLY A C 1
ATOM 617 O O . GLY A 1 82 ? -2.214 -14.589 74.521 1.00 18.49 82 GLY A O 1
ATOM 618 N N . ILE A 1 83 ? -3.735 -14.657 72.867 1.00 17.70 83 ILE A N 1
ATOM 619 C CA . ILE A 1 83 ? -2.860 -14.125 71.850 1.00 16.73 83 ILE A CA 1
ATOM 620 C C . ILE A 1 83 ? -3.258 -12.658 71.602 1.00 16.39 83 ILE A C 1
ATOM 621 O O . ILE A 1 83 ? -4.346 -12.401 71.063 1.00 16.18 83 ILE A O 1
ATOM 626 N N . PRO A 1 84 ? -2.381 -11.695 71.993 1.00 15.93 84 PRO A N 1
ATOM 627 C CA . PRO A 1 84 ? -2.712 -10.305 71.686 1.00 15.00 84 PRO A CA 1
ATOM 628 C C . PRO A 1 84 ? -2.732 -10.038 70.198 1.00 13.25 84 PRO A C 1
ATOM 629 O O . PRO A 1 84 ? -1.970 -10.656 69.417 1.00 12.52 84 PRO A O 1
ATOM 633 N N . VAL A 1 85 ? -3.622 -9.126 69.810 1.00 12.33 85 VAL A N 1
ATOM 634 C CA . VAL A 1 85 ? -3.836 -8.774 68.419 1.00 12.15 85 VAL A CA 1
ATOM 635 C C . VAL A 1 85 ? -3.859 -7.253 68.291 1.00 11.74 85 VAL A C 1
ATOM 636 O O . VAL A 1 85 ? -4.491 -6.561 69.103 1.00 12.08 85 VAL A O 1
ATOM 640 N N . VAL A 1 86 ? -3.178 -6.770 67.257 1.00 11.93 86 VAL A N 1
ATOM 641 C CA . VAL A 1 86 ? -3.193 -5.367 66.862 1.00 11.51 86 VAL A CA 1
ATOM 642 C C . VAL A 1 86 ? -3.496 -5.338 65.378 1.00 10.76 86 VAL A C 1
ATOM 643 O O . VAL A 1 86 ? -3.343 -6.353 64.711 1.00 9.30 86 VAL A O 1
ATOM 647 N N . THR A 1 87 ? -3.966 -4.199 64.868 1.00 9.68 87 THR A N 1
ATOM 648 C CA . THR A 1 87 ? -4.056 -4.020 63.419 1.00 9.80 87 THR A CA 1
ATOM 649 C C . THR A 1 87 ? -2.988 -3.061 62.938 1.00 9.60 87 THR A C 1
ATOM 650 O O . THR A 1 87 ? -2.498 -2.229 63.684 1.00 10.28 87 THR A O 1
ATOM 654 N N . LEU A 1 88 ? -2.649 -3.163 61.661 1.00 9.56 88 LEU A N 1
ATOM 655 C CA . LEU A 1 88 ? -1.767 -2.211 61.027 1.00 9.72 88 LEU A CA 1
ATOM 656 C C . LEU A 1 88 ? -2.293 -1.959 59.628 1.00 8.75 88 LEU A C 1
ATOM 657 O O . LEU A 1 88 ? -2.995 -2.818 59.057 1.00 8.28 88 LEU A O 1
ATOM 662 N N . ASP A 1 89 ? -1.980 -0.770 59.122 1.00 9.29 89 ASP A N 1
ATOM 663 C CA . ASP A 1 89 ? -2.266 -0.311 57.770 1.00 9.64 89 ASP A CA 1
ATOM 664 C C . ASP A 1 89 ? -3.764 0.017 57.548 1.00 9.73 89 ASP A C 1
ATOM 665 O O . ASP A 1 89 ? -4.089 0.999 56.874 1.00 9.65 89 ASP A O 1
ATOM 670 N N . THR A 1 90 ? -4.640 -0.872 58.017 1.00 9.46 90 THR A N 1
ATOM 671 C CA . THR A 1 90 ? -6.097 -0.688 57.976 1.00 9.81 90 THR A CA 1
ATOM 672 C C . THR A 1 90 ? -6.717 -1.348 59.216 1.00 10.16 90 THR A C 1
ATOM 673 O O . THR A 1 90 ? -6.155 -2.305 59.767 1.00 9.70 90 THR A O 1
ATOM 677 N N . ASP A 1 91 ? -7.877 -0.846 59.667 1.00 11.68 91 ASP A N 1
ATOM 678 C CA . ASP A 1 91 ? -8.345 -1.181 61.004 1.00 11.67 91 ASP A CA 1
ATOM 679 C C . ASP A 1 91 ? -9.568 -2.143 60.982 1.00 12.76 91 ASP A C 1
ATOM 680 O O . ASP A 1 91 ? -10.137 -2.414 59.945 1.00 14.08 91 ASP A O 1
ATOM 685 N N . SER A 1 92 ? -9.857 -2.694 62.157 1.00 13.84 92 SER A N 1
ATOM 686 C CA . SER A 1 92 ? -11.128 -3.363 62.506 1.00 13.38 92 SER A CA 1
ATOM 687 C C . SER A 1 92 ? -11.460 -2.925 63.949 1.00 13.39 92 SER A C 1
ATOM 688 O O . SER A 1 92 ? -11.161 -3.621 64.908 1.00 12.59 92 SER A O 1
ATOM 691 N N . PRO A 1 93 ? -11.986 -1.712 64.099 1.00 14.29 93 PRO A N 1
ATOM 692 C CA . PRO A 1 93 ? -12.069 -1.126 65.438 1.00 14.71 93 PRO A CA 1
ATOM 693 C C . PRO A 1 93 ? -13.098 -1.737 66.381 1.00 15.21 93 PRO A C 1
ATOM 694 O O . PRO A 1 93 ? -13.062 -1.445 67.576 1.00 15.36 93 PRO A O 1
ATOM 698 N N . ASP A 1 94 ? -13.987 -2.580 65.868 1.00 15.42 94 ASP A N 1
ATOM 699 C CA . ASP A 1 94 ? -14.958 -3.273 66.702 1.00 15.73 94 ASP A CA 1
ATOM 700 C C . ASP A 1 94 ? -14.538 -4.721 67.016 1.00 15.46 94 ASP A C 1
ATOM 701 O O . ASP A 1 94 ? -15.332 -5.488 67.572 1.00 15.21 94 ASP A O 1
ATOM 706 N N . SER A 1 95 ? -13.289 -5.084 66.693 1.00 15.30 95 SER A N 1
ATOM 707 C CA . SER A 1 95 ? -12.823 -6.472 66.780 1.00 15.03 95 SER A CA 1
ATOM 708 C C . SER A 1 95 ? -12.292 -6.934 68.130 1.00 16.15 95 SER A C 1
ATOM 709 O O . SER A 1 95 ? -12.155 -8.147 68.360 1.00 18.59 95 SER A O 1
ATOM 712 N N . GLY A 1 96 ? -11.962 -5.998 69.000 1.00 16.10 96 GLY A N 1
ATOM 713 C CA . GLY A 1 96 ? -11.221 -6.346 70.208 1.00 14.72 96 GLY A CA 1
ATOM 714 C C . GLY A 1 96 ? -9.708 -6.169 70.090 1.00 14.07 96 GLY A C 1
ATOM 715 O O . GLY A 1 96 ? -9.028 -6.204 71.100 1.00 14.80 96 GLY A O 1
ATOM 716 N N . ARG A 1 97 ? -9.192 -5.994 68.873 1.00 13.03 97 ARG A N 1
ATOM 717 C CA . ARG A 1 97 ? -7.782 -5.636 68.683 1.00 11.98 97 ARG A CA 1
ATOM 718 C C . ARG A 1 97 ? -7.426 -4.488 69.645 1.00 12.15 97 ARG A C 1
ATOM 719 O O . ARG A 1 97 ? -8.246 -3.585 69.882 1.00 11.70 97 ARG A O 1
ATOM 727 N N . TYR A 1 98 ? -6.199 -4.481 70.154 1.00 11.49 98 TYR A N 1
ATOM 728 C CA . TYR A 1 98 ? -5.839 -3.525 71.197 1.00 12.87 98 TYR A CA 1
ATOM 729 C C . TYR A 1 98 ? -5.394 -2.153 70.677 1.00 12.34 98 TYR A C 1
ATOM 730 O O . TYR A 1 98 ? -5.600 -1.134 71.344 1.00 13.71 98 TYR A O 1
ATOM 739 N N . VAL A 1 99 ? -4.746 -2.153 69.521 1.00 13.27 99 VAL A N 1
ATOM 740 C CA . VAL A 1 99 ? -4.114 -0.966 68.945 1.00 12.13 99 VAL A CA 1
ATOM 741 C C . VAL A 1 99 ? -4.191 -1.002 67.419 1.00 11.13 99 VAL A C 1
ATOM 742 O O . VAL A 1 99 ? -4.053 -2.060 66.782 1.00 11.08 99 VAL A O 1
ATOM 746 N N . TYR A 1 100 ? -4.379 0.173 66.850 1.00 9.63 100 TYR A N 1
ATOM 747 C CA . TYR A 1 100 ? -4.246 0.367 65.396 1.00 9.73 100 TYR A CA 1
ATOM 748 C C . TYR A 1 100 ? -2.952 1.139 65.143 1.00 9.70 100 TYR A C 1
ATOM 749 O O . TYR A 1 100 ? -2.737 2.202 65.735 1.00 10.24 100 TYR A O 1
ATOM 758 N N . ILE A 1 101 ? -2.121 0.623 64.230 1.00 10.04 101 ILE A N 1
ATOM 759 C CA . ILE A 1 101 ? -0.809 1.213 63.927 1.00 10.04 101 ILE A CA 1
ATOM 760 C C . ILE A 1 101 ? -0.813 1.514 62.451 1.00 10.32 101 ILE A C 1
ATOM 761 O O . ILE A 1 101 ? -0.788 0.613 61.633 1.00 10.24 101 ILE A O 1
ATOM 766 N N . GLY A 1 102 ? -0.935 2.786 62.094 1.00 10.16 102 GLY A N 1
ATOM 767 C CA . GLY A 1 102 ? -0.941 3.118 60.677 1.00 10.61 102 GLY A CA 1
ATOM 768 C C . GLY A 1 102 ? -1.274 4.564 60.420 1.00 10.73 102 GLY A C 1
ATOM 769 O O . GLY A 1 102 ? -1.265 5.408 61.319 1.00 10.91 102 GLY A O 1
ATOM 770 N N . THR A 1 103 ? -1.534 4.861 59.160 1.00 11.97 103 THR A N 1
ATOM 771 C CA . THR A 1 103 ? -1.862 6.204 58.738 1.00 11.84 103 THR A CA 1
ATOM 772 C C . THR A 1 103 ? -3.240 6.636 59.212 1.00 13.01 103 THR A C 1
ATOM 773 O O . THR A 1 103 ? -4.135 5.802 59.380 1.00 13.05 103 THR A O 1
ATOM 777 N N . ASP A 1 104 ? -3.407 7.942 59.435 1.00 13.40 104 ASP A N 1
ATOM 778 C CA . ASP A 1 104 ? -4.748 8.548 59.577 1.00 13.35 104 ASP A CA 1
ATOM 779 C C . ASP A 1 104 ? -5.323 8.649 58.179 1.00 13.97 104 ASP A C 1
ATOM 780 O O . ASP A 1 104 ? -5.086 9.626 57.445 1.00 14.14 104 ASP A O 1
ATOM 785 N N . ASN A 1 105 ? -6.030 7.592 57.780 1.00 14.05 105 ASN A N 1
ATOM 786 C CA . ASN A 1 105 ? -6.439 7.446 56.392 1.00 14.08 105 ASN A CA 1
ATOM 787 C C . ASN A 1 105 ? -7.452 8.484 55.959 1.00 14.35 105 ASN A C 1
ATOM 788 O O . ASN A 1 105 ? -7.381 8.968 54.831 1.00 13.60 105 ASN A O 1
ATOM 793 N N . TYR A 1 106 ? -8.372 8.837 56.853 1.00 15.06 106 TYR A N 1
ATOM 794 C CA . TYR A 1 106 ? -9.341 9.882 56.544 1.00 15.53 106 TYR A CA 1
ATOM 795 C C . TYR A 1 106 ? -8.622 11.191 56.262 1.00 16.04 106 TYR A C 1
ATOM 796 O O . TYR A 1 106 ? -8.855 11.805 55.216 1.00 15.84 106 TYR A O 1
ATOM 805 N N . GLN A 1 107 ? -7.734 11.595 57.167 1.00 16.34 107 GLN A N 1
ATOM 806 C CA . GLN A 1 107 ? -7.015 12.874 57.009 1.00 16.95 107 GLN A CA 1
ATOM 807 C C . GLN A 1 107 ? -6.084 12.886 55.789 1.00 16.61 107 GLN A C 1
ATOM 808 O O . GLN A 1 107 ? -5.949 13.923 55.137 1.00 16.11 107 GLN A O 1
ATOM 814 N N . ALA A 1 108 ? -5.440 11.755 55.488 1.00 16.75 108 ALA A N 1
ATOM 815 C CA . ALA A 1 108 ? -4.615 11.628 54.277 1.00 16.76 108 ALA A CA 1
ATOM 816 C C . ALA A 1 108 ? -5.397 11.826 52.964 1.00 16.59 108 ALA A C 1
ATOM 817 O O . ALA A 1 108 ? -4.912 12.455 52.024 1.00 16.04 108 ALA A O 1
ATOM 819 N N . GLY A 1 109 ? -6.594 11.248 52.896 1.00 16.45 109 GLY A N 1
ATOM 820 C CA . GLY A 1 109 ? -7.463 11.418 51.758 1.00 16.58 109 GLY A CA 1
ATOM 821 C C . GLY A 1 109 ? -7.960 12.847 51.645 1.00 16.35 109 GLY A C 1
ATOM 822 O O . GLY A 1 109 ? -8.100 13.371 50.541 1.00 15.90 109 GLY A O 1
ATOM 823 N N . TYR A 1 110 ? -8.224 13.453 52.796 1.00 17.13 110 TYR A N 1
ATOM 824 C CA . TYR A 1 110 ? -8.694 14.834 52.882 1.00 17.66 110 TYR A CA 1
ATOM 825 C C . TYR A 1 110 ? -7.614 15.757 52.355 1.00 17.69 110 TYR A C 1
ATOM 826 O O . TYR A 1 110 ? -7.868 16.623 51.504 1.00 16.85 110 TYR A O 1
ATOM 835 N N . THR A 1 111 ? -6.390 15.508 52.803 1.00 17.68 111 THR A N 1
ATOM 836 C CA . THR A 1 111 ? -5.228 16.245 52.277 1.00 18.23 111 THR A CA 1
ATOM 837 C C . THR A 1 111 ? -5.058 16.048 50.760 1.00 18.61 111 THR A C 1
ATOM 838 O O . THR A 1 111 ? -4.871 17.024 50.030 1.00 18.73 111 THR A O 1
ATOM 842 N N . ALA A 1 112 ? -5.156 14.809 50.275 1.00 18.71 112 ALA A N 1
ATOM 843 C CA . ALA A 1 112 ? -5.106 14.557 48.833 1.00 19.35 112 ALA A CA 1
ATOM 844 C C . ALA A 1 112 ? -6.150 15.368 48.034 1.00 19.91 112 ALA A C 1
ATOM 845 O O . ALA A 1 112 ? -5.875 15.812 46.906 1.00 20.45 112 ALA A O 1
ATOM 847 N N . GLY A 1 113 ? -7.344 15.509 48.597 1.00 20.18 113 GLY A N 1
ATOM 848 C CA . GLY A 1 113 ? -8.438 16.229 47.933 1.00 20.63 113 GLY A CA 1
ATOM 849 C C . GLY A 1 113 ? -8.208 17.729 47.915 1.00 21.01 113 GLY A C 1
ATOM 850 O O . GLY A 1 113 ? -8.571 18.396 46.953 1.00 22.25 113 GLY A O 1
ATOM 851 N N . LEU A 1 114 ? -7.654 18.262 48.998 1.00 22.07 114 LEU A N 1
ATOM 852 C CA . LEU A 1 114 ? -7.234 19.675 49.044 1.00 22.34 114 LEU A CA 1
ATOM 853 C C . LEU A 1 114 ? -6.179 19.957 47.989 1.00 22.98 114 LEU A C 1
ATOM 854 O O . LEU A 1 114 ? -6.246 20.987 47.283 1.00 22.86 114 LEU A O 1
ATOM 859 N N . ILE A 1 115 ? -5.219 19.040 47.855 1.00 22.70 115 ILE A N 1
ATOM 860 C CA . ILE A 1 115 ? -4.206 19.123 46.785 1.00 23.05 115 ILE A CA 1
ATOM 861 C C . ILE A 1 115 ? -4.809 19.045 45.382 1.00 23.77 115 ILE A C 1
ATOM 862 O O . ILE A 1 115 ? -4.458 19.843 44.502 1.00 23.65 115 ILE A O 1
ATOM 867 N N . MET A 1 116 ? -5.707 18.089 45.161 1.00 24.63 116 MET A N 1
ATOM 868 C CA . MET A 1 116 ? -6.396 17.968 43.877 1.00 25.65 116 MET A CA 1
ATOM 869 C C . MET A 1 116 ? -7.166 19.246 43.539 1.00 26.69 116 MET A C 1
ATOM 870 O O . MET A 1 116 ? -7.146 19.706 42.396 1.00 27.12 116 MET A O 1
ATOM 875 N N . LYS A 1 117 ? -7.838 19.791 44.549 1.00 28.12 117 LYS A N 1
ATOM 876 C CA . LYS A 1 117 ? -8.655 20.995 44.406 1.00 29.26 117 LYS A CA 1
ATOM 877 C C . LYS A 1 117 ? -7.796 22.151 43.930 1.00 30.18 117 LYS A C 1
ATOM 878 O O . LYS A 1 117 ? -8.163 22.863 42.994 1.00 29.91 117 LYS A O 1
ATOM 884 N N . GLU A 1 118 ? -6.629 22.313 44.547 1.00 31.25 118 GLU A N 1
ATOM 885 C CA . GLU A 1 118 ? -5.708 23.375 44.147 1.00 31.69 118 GLU A CA 1
ATOM 886 C C . GLU A 1 118 ? -5.157 23.141 42.743 1.00 31.50 118 GLU A C 1
ATOM 887 O O . GLU A 1 118 ? -5.117 24.070 41.938 1.00 31.21 118 GLU A O 1
ATOM 893 N N . LEU A 1 119 ? -4.735 21.906 42.466 1.00 31.70 119 LEU A N 1
ATOM 894 C CA . LEU A 1 119 ? -4.192 21.506 41.158 1.00 31.99 119 LEU A CA 1
ATOM 895 C C . LEU A 1 119 ? -5.124 21.774 39.982 1.00 31.95 119 LEU A C 1
ATOM 896 O O . LEU A 1 119 ? -4.660 22.063 38.886 1.00 31.21 119 LEU A O 1
ATOM 901 N N . LEU A 1 120 ? -6.429 21.636 40.216 1.00 31.87 120 LEU A N 1
ATOM 902 C CA . LEU A 1 120 ? -7.426 21.733 39.163 1.00 32.09 120 LEU A CA 1
ATOM 903 C C . LEU A 1 120 ? -8.154 23.073 39.157 1.00 32.19 120 LEU A C 1
ATOM 904 O O . LEU A 1 120 ? -8.951 23.328 38.257 1.00 32.26 120 LEU A O 1
ATOM 909 N N . GLY A 1 121 ? -7.913 23.899 40.173 1.00 32.25 121 GLY A N 1
ATOM 910 C CA . GLY A 1 121 ? -8.589 25.181 40.311 1.00 32.58 121 GLY A CA 1
ATOM 911 C C . GLY A 1 121 ? -10.048 25.040 40.694 1.00 32.77 121 GLY A C 1
ATOM 912 O O . GLY A 1 121 ? -10.879 25.847 40.287 1.00 33.15 121 GLY A O 1
ATOM 913 N N . GLY A 1 122 ? -10.365 24.005 41.469 1.00 32.41 122 GLY A N 1
ATOM 914 C CA . GLY A 1 122 ? -11.721 23.796 41.962 1.00 32.12 122 GLY A CA 1
ATOM 915 C C . GLY A 1 122 ? -12.710 23.304 40.924 1.00 32.00 122 GLY A C 1
ATOM 916 O O . GLY A 1 122 ? -13.924 23.373 41.131 1.00 31.91 122 GLY A O 1
ATOM 917 N N . LYS A 1 123 ? -12.210 22.775 39.817 1.00 32.02 123 LYS A N 1
ATOM 918 C CA . LYS A 1 123 ? -13.092 22.389 38.730 1.00 31.62 123 LYS A CA 1
ATOM 919 C C . LYS A 1 123 ? -12.526 21.243 37.922 1.00 30.74 123 LYS A C 1
ATOM 920 O O . LYS A 1 123 ? -11.320 21.141 37.766 1.00 31.04 123 LYS A O 1
ATOM 926 N N . GLY A 1 124 ? -13.405 20.384 37.408 1.00 29.94 124 GLY A N 1
ATOM 927 C CA . GLY A 1 124 ? -13.026 19.336 36.462 1.00 29.39 124 GLY A CA 1
ATOM 928 C C . GLY A 1 124 ? -13.416 17.928 36.881 1.00 28.85 124 GLY A C 1
ATOM 929 O O . GLY A 1 124 ? -14.089 17.741 37.884 1.00 29.22 124 GLY A O 1
ATOM 930 N N . LYS A 1 125 ? -12.978 16.944 36.102 1.00 27.75 125 LYS A N 1
ATOM 931 C CA . LYS A 1 125 ? -13.375 15.550 36.281 1.00 27.23 125 LYS A CA 1
ATOM 932 C C . LYS A 1 125 ? -12.239 14.649 36.784 1.00 26.38 125 LYS A C 1
ATOM 933 O O . LYS A 1 125 ? -11.151 14.610 36.199 1.00 25.62 125 LYS A O 1
ATOM 939 N N . VAL A 1 126 ? -12.535 13.897 37.843 1.00 25.25 126 VAL A N 1
ATOM 940 C CA . VAL A 1 126 ? -11.595 12.959 38.463 1.00 24.34 126 VAL A CA 1
ATOM 941 C C . VAL A 1 126 ? -12.097 11.521 38.366 1.00 23.18 126 VAL A C 1
ATOM 942 O O . VAL A 1 126 ? -13.296 11.240 38.548 1.00 22.47 126 VAL A O 1
ATOM 946 N N . VAL A 1 127 ? -11.172 10.608 38.083 1.00 21.94 127 VAL A N 1
ATOM 947 C CA . VAL A 1 127 ? -11.422 9.173 38.215 1.00 21.08 127 VAL A CA 1
ATOM 948 C C . VAL A 1 127 ? -10.595 8.644 39.383 1.00 20.13 127 VAL A C 1
ATOM 949 O O . VAL A 1 127 ? -9.409 8.969 39.506 1.00 19.27 127 VAL A O 1
ATOM 953 N N . ILE A 1 128 ? -11.224 7.817 40.217 1.00 19.16 128 ILE A N 1
ATOM 954 C CA . ILE A 1 128 ? -10.569 7.194 41.367 1.00 18.49 128 ILE A CA 1
ATOM 955 C C . ILE A 1 128 ? -10.225 5.740 41.051 1.00 17.60 128 ILE A C 1
ATOM 956 O O . ILE A 1 128 ? -11.041 4.984 40.537 1.00 18.22 128 ILE A O 1
ATOM 961 N N . GLY A 1 129 ? -8.995 5.345 41.361 1.00 17.35 129 GLY A N 1
ATOM 962 C CA . GLY A 1 129 ? -8.611 3.952 41.311 1.00 16.66 129 GLY A CA 1
ATOM 963 C C . GLY A 1 129 ? -8.262 3.458 42.704 1.00 16.36 129 GLY A C 1
ATOM 964 O O . GLY A 1 129 ? -7.531 4.126 43.423 1.00 15.71 129 GLY A O 1
ATOM 965 N N . THR A 1 130 ? -8.776 2.285 43.077 1.00 16.20 130 THR A N 1
ATOM 966 C CA . THR A 1 130 ? -8.486 1.704 44.394 1.00 15.43 130 THR A CA 1
ATOM 967 C C . THR A 1 130 ? -8.429 0.194 44.272 1.00 15.75 130 THR A C 1
ATOM 968 O O . THR A 1 130 ? -8.761 -0.344 43.216 1.00 16.55 130 THR A O 1
ATOM 972 N N . GLY A 1 131 ? -7.999 -0.476 45.345 1.00 15.20 131 GLY A N 1
ATOM 973 C CA . GLY A 1 131 ? -7.890 -1.930 45.393 1.00 15.66 131 GLY A CA 1
ATOM 974 C C . GLY A 1 131 ? -8.816 -2.599 46.402 1.00 15.41 131 GLY A C 1
ATOM 975 O O . GLY A 1 131 ? -8.705 -3.793 46.638 1.00 16.04 131 GLY A O 1
ATOM 976 N N . SER A 1 132 ? -9.744 -1.840 46.979 1.00 14.94 132 SER A N 1
ATOM 977 C CA . SER A 1 132 ? -10.750 -2.434 47.862 1.00 14.63 132 SER A CA 1
ATOM 978 C C . SER A 1 132 ? -11.995 -1.575 48.007 1.00 14.45 132 SER A C 1
ATOM 979 O O . SER A 1 132 ? -11.912 -0.362 48.054 1.00 14.57 132 SER A O 1
ATOM 982 N N . LEU A 1 133 ? -13.152 -2.230 48.062 1.00 14.56 133 LEU A N 1
ATOM 983 C CA . LEU A 1 133 ? -14.387 -1.580 48.423 1.00 15.55 133 LEU A CA 1
ATOM 984 C C . LEU A 1 133 ? -14.842 -2.046 49.817 1.00 15.56 133 LEU A C 1
ATOM 985 O O . LEU A 1 133 ? -15.956 -1.728 50.221 1.00 16.54 133 LEU A O 1
ATOM 990 N N . THR A 1 134 ? -14.005 -2.807 50.529 1.00 14.80 134 THR A N 1
ATOM 991 C CA . THR A 1 134 ? -14.300 -3.211 51.917 1.00 14.11 134 THR A CA 1
ATOM 992 C C . THR A 1 134 ? -13.295 -2.785 52.975 1.00 13.55 134 THR A C 1
ATOM 993 O O . THR A 1 134 ? -13.674 -2.573 54.139 1.00 12.48 134 THR A O 1
ATOM 997 N N . ALA A 1 135 ? -12.022 -2.664 52.599 1.00 12.46 135 ALA A N 1
ATOM 998 C CA . ALA A 1 135 ? -10.995 -2.308 53.568 1.00 12.23 135 ALA A CA 1
ATOM 999 C C . ALA A 1 135 ? -11.167 -0.862 54.042 1.00 11.18 135 ALA A C 1
ATOM 1000 O O . ALA A 1 135 ? -11.353 0.045 53.249 1.00 10.12 135 ALA A O 1
ATOM 1002 N N . MET A 1 136 ? -11.140 -0.655 55.353 1.00 11.48 136 MET A N 1
ATOM 1003 C CA . MET A 1 136 ? -11.435 0.666 55.900 1.00 13.58 136 MET A CA 1
ATOM 1004 C C . MET A 1 136 ? -10.503 1.757 55.394 1.00 12.10 136 MET A C 1
ATOM 1005 O O . MET A 1 136 ? -10.946 2.874 55.129 1.00 12.68 136 MET A O 1
ATOM 1010 N N . ASN A 1 137 ? -9.209 1.449 55.242 1.00 11.99 137 ASN A N 1
ATOM 1011 C CA . ASN A 1 137 ? -8.278 2.469 54.793 1.00 11.61 137 ASN A CA 1
ATOM 1012 C C . ASN A 1 137 ? -8.688 3.067 53.444 1.00 11.04 137 ASN A C 1
ATOM 1013 O O . ASN A 1 137 ? -8.646 4.274 53.268 1.00 12.77 137 ASN A O 1
ATOM 1018 N N . SER A 1 138 ? -9.124 2.227 52.508 1.00 12.42 138 SER A N 1
ATOM 1019 C CA . SER A 1 138 ? -9.612 2.693 51.198 1.00 13.16 138 SER A CA 1
ATOM 1020 C C . SER A 1 138 ? -10.868 3.554 51.342 1.00 13.32 138 SER A C 1
ATOM 1021 O O . SER A 1 138 ? -10.947 4.644 50.764 1.00 13.61 138 SER A O 1
ATOM 1024 N N . LEU A 1 139 ? -11.834 3.043 52.109 1.00 14.48 139 LEU A N 1
ATOM 1025 C CA . LEU A 1 139 ? -13.105 3.725 52.385 1.00 14.78 139 LEU A CA 1
ATOM 1026 C C . LEU A 1 139 ? -12.870 5.091 53.005 1.00 14.65 139 LEU A C 1
ATOM 1027 O O . LEU A 1 139 ? -13.494 6.068 52.606 1.00 14.19 139 LEU A O 1
ATOM 1032 N N . GLN A 1 140 ? -11.961 5.151 53.970 1.00 14.37 140 GLN A N 1
ATOM 1033 C CA . GLN A 1 140 ? -11.589 6.394 54.638 1.00 14.38 140 GLN A CA 1
ATOM 1034 C C . GLN A 1 140 ? -10.884 7.385 53.724 1.00 14.27 140 GLN A C 1
ATOM 1035 O O . GLN A 1 140 ? -11.203 8.587 53.748 1.00 13.42 140 GLN A O 1
ATOM 1041 N N . ARG A 1 141 ? -9.918 6.898 52.945 1.00 14.84 141 ARG A N 1
ATOM 1042 C CA . ARG A 1 141 ? -9.216 7.764 52.007 1.00 14.69 141 ARG A CA 1
ATOM 1043 C C . ARG A 1 141 ? -10.198 8.378 50.999 1.00 15.33 141 ARG A C 1
ATOM 1044 O O . ARG A 1 141 ? -10.122 9.560 50.685 1.00 15.30 141 ARG A O 1
ATOM 1052 N N . ILE A 1 142 ? -11.100 7.563 50.476 1.00 15.14 142 ILE A N 1
ATOM 1053 C CA . ILE A 1 142 ? -12.053 8.028 49.476 1.00 15.29 142 ILE A CA 1
ATOM 1054 C C . ILE A 1 142 ? -13.021 9.030 50.104 1.00 16.14 142 ILE A C 1
ATOM 1055 O O . ILE A 1 142 ? -13.281 10.081 49.515 1.00 16.16 142 ILE A O 1
ATOM 1060 N N . GLN A 1 143 ? -13.497 8.755 51.323 1.00 17.31 143 GLN A N 1
ATOM 1061 C CA . GLN A 1 143 ? -14.392 9.696 51.998 1.00 17.28 143 GLN A CA 1
ATOM 1062 C C . GLN A 1 143 ? -13.722 11.040 52.299 1.00 18.04 143 GLN A C 1
ATOM 1063 O O . GLN A 1 143 ? -14.312 12.087 52.030 1.00 17.76 143 GLN A O 1
ATOM 1069 N N . GLY A 1 144 ? -12.496 11.004 52.836 1.00 17.49 144 GLY A N 1
ATOM 1070 C CA . GLY A 1 144 ? -11.697 12.215 53.065 1.00 17.59 144 GLY A CA 1
ATOM 1071 C C . GLY A 1 144 ? -11.541 13.052 51.805 1.00 17.86 144 GLY A C 1
ATOM 1072 O O . GLY A 1 144 ? -11.766 14.260 51.818 1.00 18.95 144 GLY A O 1
ATOM 1073 N N . PHE A 1 145 ? -11.166 12.390 50.726 1.00 18.24 145 PHE A N 1
ATOM 1074 C CA . PHE A 1 145 ? -11.001 13.028 49.418 1.00 18.64 145 PHE A CA 1
ATOM 1075 C C . PHE A 1 145 ? -12.310 13.686 48.978 1.00 19.31 145 PHE A C 1
ATOM 1076 O O . PHE A 1 145 ? -12.318 14.854 48.594 1.00 19.65 145 PHE A O 1
ATOM 1084 N N . LYS A 1 146 ? -13.409 12.940 49.057 1.00 20.06 146 LYS A N 1
ATOM 1085 C CA . LYS A 1 146 ? -14.730 13.484 48.683 1.00 20.44 146 LYS A CA 1
ATOM 1086 C C . LYS A 1 146 ? -15.130 14.677 49.540 1.00 20.38 146 LYS A C 1
ATOM 1087 O O . LYS A 1 146 ? -15.639 15.665 49.019 1.00 19.21 146 LYS A O 1
ATOM 1093 N N . ASP A 1 147 ? -14.922 14.585 50.855 1.00 20.63 147 ASP A N 1
ATOM 1094 C CA . ASP A 1 147 ? -15.267 15.678 51.741 1.00 21.44 147 ASP A CA 1
ATOM 1095 C C . ASP A 1 147 ? -14.452 16.922 51.408 1.00 22.15 147 ASP A C 1
ATOM 1096 O O . ASP A 1 147 ? -14.977 18.023 51.448 1.00 22.02 147 ASP A O 1
ATOM 1101 N N . ALA A 1 148 ? -13.180 16.752 51.062 1.00 22.48 148 ALA A N 1
ATOM 1102 C CA . ALA A 1 148 ? -12.315 17.884 50.772 1.00 23.71 148 ALA A CA 1
ATOM 1103 C C . ALA A 1 148 ? -12.669 18.591 49.450 1.00 24.77 148 ALA A C 1
ATOM 1104 O O . ALA A 1 148 ? -12.494 19.813 49.351 1.00 24.96 148 ALA A O 1
ATOM 1106 N N . ILE A 1 149 ? -13.136 17.842 48.448 1.00 26.31 149 ILE A N 1
ATOM 1107 C CA . ILE A 1 149 ? -13.517 18.429 47.148 1.00 27.86 149 ILE A CA 1
ATOM 1108 C C . ILE A 1 149 ? -15.007 18.805 47.047 1.00 29.28 149 ILE A C 1
ATOM 1109 O O . ILE A 1 149 ? -15.445 19.308 46.005 1.00 29.42 149 ILE A O 1
ATOM 1114 N N . LYS A 1 150 ? -15.766 18.570 48.117 1.00 30.75 150 LYS A N 1
ATOM 1115 C CA . LYS A 1 150 ? -17.226 18.722 48.093 1.00 31.88 150 LYS A CA 1
ATOM 1116 C C . LYS A 1 150 ? -17.655 20.132 47.687 1.00 33.01 150 LYS A C 1
ATOM 1117 O O . LYS A 1 150 ? -18.552 20.291 46.849 1.00 33.69 150 LYS A O 1
ATOM 1123 N N . ASP A 1 151 ? -17.010 21.133 48.286 1.00 33.87 151 ASP A N 1
ATOM 1124 C CA . ASP A 1 151 ? -17.350 22.547 48.057 1.00 34.47 151 ASP A CA 1
ATOM 1125 C C . ASP A 1 151 ? -17.001 23.057 46.646 1.00 34.92 151 ASP A C 1
ATOM 1126 O O . ASP A 1 151 ? -17.611 24.017 46.158 1.00 36.01 151 ASP A O 1
ATOM 1131 N N . SER A 1 152 ? -16.034 22.421 45.996 1.00 34.43 152 SER A N 1
ATOM 1132 C CA . SER A 1 152 ? -15.645 22.773 44.631 1.00 33.81 152 SER A CA 1
ATOM 1133 C C . SER A 1 152 ? -16.657 22.293 43.582 1.00 33.56 152 SER A C 1
ATOM 1134 O O . SER A 1 152 ? -17.670 21.683 43.914 1.00 33.47 152 SER A O 1
ATOM 1137 N N . GLU A 1 153 ? -16.353 22.560 42.311 1.00 33.29 153 GLU A N 1
ATOM 1138 C CA . GLU A 1 153 ? -17.128 22.057 41.183 1.00 33.30 153 GLU A CA 1
ATOM 1139 C C . GLU A 1 153 ? -16.585 20.733 40.647 1.00 32.35 153 GLU A C 1
ATOM 1140 O O . GLU A 1 153 ? -17.091 20.217 39.654 1.00 32.20 153 GLU A O 1
ATOM 1146 N N . ILE A 1 154 ? -15.558 20.176 41.289 1.00 31.64 154 ILE A N 1
ATOM 1147 C CA . ILE A 1 154 ? -14.970 18.921 40.815 1.00 31.05 154 ILE A CA 1
ATOM 1148 C C . ILE A 1 154 ? -15.991 17.788 40.874 1.00 30.24 154 ILE A C 1
ATOM 1149 O O . ILE A 1 154 ? -16.786 17.710 41.806 1.00 30.13 154 ILE A O 1
ATOM 1154 N N . GLU A 1 155 ? -15.979 16.921 39.868 1.00 29.70 155 GLU A N 1
ATOM 1155 C CA . GLU A 1 155 ? -16.847 15.744 39.885 1.00 29.62 155 GLU A CA 1
ATOM 1156 C C . GLU A 1 155 ? -16.060 14.448 39.709 1.00 28.54 155 GLU A C 1
ATOM 1157 O O . GLU A 1 155 ? -15.155 14.360 38.887 1.00 28.61 155 GLU A O 1
ATOM 1163 N N . ILE A 1 156 ? -16.412 13.455 40.519 1.00 27.68 156 ILE A N 1
ATOM 1164 C CA . ILE A 1 156 ? -15.884 12.116 40.387 1.00 27.11 156 ILE A CA 1
ATOM 1165 C C . ILE A 1 156 ? -16.737 11.422 39.344 1.00 26.65 156 ILE A C 1
ATOM 1166 O O . ILE A 1 156 ? -17.948 11.307 39.505 1.00 26.82 156 ILE A O 1
ATOM 1171 N N . VAL A 1 157 ? -16.108 10.964 38.270 1.00 25.93 157 VAL A N 1
ATOM 1172 C CA . VAL A 1 157 ? -16.847 10.336 37.176 1.00 25.48 157 VAL A CA 1
ATOM 1173 C C . VAL A 1 157 ? -16.738 8.815 37.136 1.00 25.12 157 VAL A C 1
ATOM 1174 O O . VAL A 1 157 ? -17.466 8.168 36.394 1.00 24.73 157 VAL A O 1
ATOM 1178 N N A ASP A 1 158 ? -15.820 8.248 37.918 0.70 25.08 158 ASP A N 1
ATOM 1179 N N B ASP A 1 158 ? -15.823 8.257 37.929 0.30 24.62 158 ASP A N 1
ATOM 1180 C CA A ASP A 1 158 ? -15.782 6.803 38.128 0.70 24.75 158 ASP A CA 1
ATOM 1181 C CA B ASP A 1 158 ? -15.719 6.809 38.117 0.30 24.17 158 ASP A CA 1
ATOM 1182 C C A ASP A 1 158 ? -14.885 6.458 39.320 0.70 24.40 158 ASP A C 1
ATOM 1183 C C B ASP A 1 158 ? -14.890 6.484 39.360 0.30 23.96 158 ASP A C 1
ATOM 1184 O O A ASP A 1 158 ? -13.911 7.164 39.595 0.70 23.98 158 ASP A O 1
ATOM 1185 O O B ASP A 1 158 ? -13.972 7.228 39.714 0.30 23.86 158 ASP A O 1
ATOM 1194 N N . ILE A 1 159 ? -15.239 5.381 40.019 1.00 23.66 159 ILE A N 1
ATOM 1195 C CA . ILE A 1 159 ? -14.413 4.794 41.064 1.00 22.97 159 ILE A CA 1
ATOM 1196 C C . ILE A 1 159 ? -14.218 3.334 40.656 1.00 21.48 159 ILE A C 1
ATOM 1197 O O . ILE A 1 159 ? -15.181 2.575 40.536 1.00 21.17 159 ILE A O 1
ATOM 1202 N N . LEU A 1 160 ? -12.968 2.953 40.417 1.00 20.76 160 LEU A N 1
ATOM 1203 C CA . LEU A 1 160 ? -12.635 1.675 39.810 1.00 20.77 160 LEU A CA 1
ATOM 1204 C C . LEU A 1 160 ? -11.849 0.816 40.793 1.00 20.06 160 LEU A C 1
ATOM 1205 O O . LEU A 1 160 ? -10.816 1.234 41.305 1.00 18.87 160 LEU A O 1
ATOM 1210 N N . ASN A 1 161 ? -12.350 -0.382 41.050 1.00 19.35 161 ASN A N 1
ATOM 1211 C CA . ASN A 1 161 ? -11.719 -1.307 41.983 1.00 19.42 161 ASN A CA 1
ATOM 1212 C C . ASN A 1 161 ? -11.003 -2.488 41.323 1.00 19.16 161 ASN A C 1
ATOM 1213 O O . ASN A 1 161 ? -11.641 -3.349 40.713 1.00 19.97 161 ASN A O 1
ATOM 1218 N N . ASP A 1 162 ? -9.676 -2.547 41.483 1.00 18.71 162 ASP A N 1
ATOM 1219 C CA . ASP A 1 162 ? -8.851 -3.614 40.924 1.00 18.35 162 ASP A CA 1
ATOM 1220 C C . ASP A 1 162 ? -8.594 -4.775 41.879 1.00 18.23 162 ASP A C 1
ATOM 1221 O O . ASP A 1 162 ? -8.006 -5.790 41.480 1.00 18.84 162 ASP A O 1
ATOM 1226 N N . GLU A 1 163 ? -9.012 -4.632 43.140 1.00 18.22 163 GLU A N 1
ATOM 1227 C CA . GLU A 1 163 ? -8.841 -5.685 44.129 1.00 18.62 163 GLU A CA 1
ATOM 1228 C C . GLU A 1 163 ? -7.362 -6.025 44.369 1.00 17.54 163 GLU A C 1
ATOM 1229 O O . GLU A 1 163 ? -7.021 -7.150 44.696 1.00 17.14 163 GLU A O 1
ATOM 1235 N N . GLU A 1 164 ? -6.511 -5.016 44.236 1.00 17.74 164 GLU A N 1
ATOM 1236 C CA . GLU A 1 164 ? -5.060 -5.142 44.433 1.00 18.37 164 GLU A CA 1
ATOM 1237 C C . GLU A 1 164 ? -4.413 -6.089 43.423 1.00 19.25 164 GLU A C 1
ATOM 1238 O O . GLU A 1 164 ? -3.641 -6.979 43.775 1.00 18.98 164 GLU A O 1
ATOM 1244 N N . ASP A 1 165 ? -4.744 -5.843 42.156 1.00 21.03 165 ASP A N 1
ATOM 1245 C CA . ASP A 1 165 ? -4.210 -6.559 40.981 1.00 21.91 165 ASP A CA 1
ATOM 1246 C C . ASP A 1 165 ? -3.717 -5.483 40.024 1.00 22.19 165 ASP A C 1
ATOM 1247 O O . ASP A 1 165 ? -4.515 -4.718 39.498 1.00 23.49 165 ASP A O 1
ATOM 1252 N N . GLY A 1 166 ? -2.406 -5.424 39.795 1.00 22.89 166 GLY A N 1
ATOM 1253 C CA . GLY A 1 166 ? -1.801 -4.329 39.055 1.00 23.32 166 GLY A CA 1
ATOM 1254 C C . GLY A 1 166 ? -2.154 -4.299 37.581 1.00 23.59 166 GLY A C 1
ATOM 1255 O O . GLY A 1 166 ? -2.355 -3.229 37.017 1.00 23.91 166 GLY A O 1
ATOM 1256 N N . ALA A 1 167 ? -2.246 -5.475 36.970 1.00 24.61 167 ALA A N 1
ATOM 1257 C CA . ALA A 1 167 ? -2.696 -5.609 35.577 1.00 24.91 167 ALA A CA 1
ATOM 1258 C C . ALA A 1 167 ? -4.089 -5.033 35.427 1.00 25.32 167 ALA A C 1
ATOM 1259 O O . ALA A 1 167 ? -4.387 -4.338 34.466 1.00 24.55 167 ALA A O 1
ATOM 1261 N N . ARG A 1 168 ? -4.939 -5.331 36.398 1.00 26.02 168 ARG A N 1
ATOM 1262 C CA . ARG A 1 168 ? -6.308 -4.826 36.402 1.00 26.12 168 ARG A CA 1
ATOM 1263 C C . ARG A 1 168 ? -6.344 -3.324 36.682 1.00 25.78 168 ARG A C 1
ATOM 1264 O O . ARG A 1 168 ? -7.165 -2.607 36.111 1.00 25.37 168 ARG A O 1
ATOM 1272 N N . ALA A 1 169 ? -5.444 -2.846 37.544 1.00 25.44 169 ALA A N 1
ATOM 1273 C CA . ALA A 1 169 ? -5.334 -1.412 37.804 1.00 25.70 169 ALA A CA 1
ATOM 1274 C C . ALA A 1 169 ? -4.998 -0.667 36.515 1.00 25.68 169 ALA A C 1
ATOM 1275 O O . ALA A 1 169 ? -5.548 0.389 36.242 1.00 25.22 169 ALA A O 1
ATOM 1277 N N . VAL A 1 170 ? -4.101 -1.254 35.725 1.00 26.48 170 VAL A N 1
ATOM 1278 C CA . VAL A 1 170 ? -3.707 -0.695 34.432 1.00 26.70 170 VAL A CA 1
ATOM 1279 C C . VAL A 1 170 ? -4.874 -0.710 33.426 1.00 26.77 170 VAL A C 1
ATOM 1280 O O . VAL A 1 170 ? -5.201 0.331 32.853 1.00 26.41 170 VAL A O 1
ATOM 1284 N N . SER A 1 171 ? -5.498 -1.869 33.222 1.00 27.16 171 SER A N 1
ATOM 1285 C CA . SER A 1 171 ? -6.582 -1.962 32.230 1.00 27.48 171 SER A CA 1
ATOM 1286 C C . SER A 1 171 ? -7.775 -1.062 32.558 1.00 27.39 171 SER A C 1
ATOM 1287 O O . SER A 1 171 ? -8.307 -0.401 31.667 1.00 27.52 171 SER A O 1
ATOM 1290 N N . LEU A 1 172 ? -8.154 -0.990 33.835 1.00 27.24 172 LEU A N 1
ATOM 1291 C CA . LEU A 1 172 ? -9.231 -0.097 34.270 1.00 27.05 172 LEU A CA 1
ATOM 1292 C C . LEU A 1 172 ? -8.907 1.379 34.040 1.00 27.13 172 LEU A C 1
ATOM 1293 O O . LEU A 1 172 ? -9.767 2.140 33.646 1.00 26.85 172 LEU A O 1
ATOM 1298 N N . ALA A 1 173 ? -7.665 1.781 34.303 1.00 27.68 173 ALA A N 1
ATOM 1299 C CA . ALA A 1 173 ? -7.268 3.177 34.132 1.00 28.38 173 ALA A CA 1
ATOM 1300 C C . ALA A 1 173 ? -7.267 3.536 32.636 1.00 28.88 173 ALA A C 1
ATOM 1301 O O . ALA A 1 173 ? -7.783 4.572 32.226 1.00 28.77 173 ALA A O 1
ATOM 1303 N N . GLU A 1 174 ? -6.679 2.652 31.841 1.00 30.09 174 GLU A N 1
ATOM 1304 C CA . GLU A 1 174 ? -6.677 2.768 30.373 1.00 31.15 174 GLU A CA 1
ATOM 1305 C C . GLU A 1 174 ? -8.100 2.958 29.845 1.00 31.17 174 GLU A C 1
ATOM 1306 O O . GLU A 1 174 ? -8.391 3.936 29.144 1.00 31.28 174 GLU A O 1
ATOM 1312 N N . ALA A 1 175 ? -8.992 2.053 30.231 1.00 31.78 175 ALA A N 1
ATOM 1313 C CA . ALA A 1 175 ? -10.404 2.135 29.846 1.00 32.07 175 ALA A CA 1
ATOM 1314 C C . ALA A 1 175 ? -11.030 3.457 30.250 1.00 32.39 175 ALA A C 1
ATOM 1315 O O . ALA A 1 175 ? -11.783 4.059 29.480 1.00 32.92 175 ALA A O 1
ATOM 1317 N N . ALA A 1 176 ? -10.709 3.922 31.455 1.00 32.46 176 ALA A N 1
ATOM 1318 C CA . ALA A 1 176 ? -11.248 5.176 31.954 1.00 32.59 176 ALA A CA 1
ATOM 1319 C C . ALA A 1 176 ? -10.840 6.380 31.096 1.00 32.68 176 ALA A C 1
ATOM 1320 O O . ALA A 1 176 ? -11.659 7.252 30.820 1.00 32.28 176 ALA A O 1
ATOM 1322 N N . LEU A 1 177 ? -9.575 6.441 30.691 1.00 33.19 177 LEU A N 1
ATOM 1323 C CA . LEU A 1 177 ? -9.103 7.579 29.892 1.00 33.70 177 LEU A CA 1
ATOM 1324 C C . LEU A 1 177 ? -9.734 7.530 28.494 1.00 33.99 177 LEU A C 1
ATOM 1325 O O . LEU A 1 177 ? -10.074 8.570 27.925 1.00 33.84 177 LEU A O 1
ATOM 1330 N N . ASN A 1 178 ? -9.912 6.320 27.971 1.00 34.33 178 ASN A N 1
ATOM 1331 C CA . ASN A 1 178 ? -10.607 6.115 26.693 1.00 34.87 178 ASN A CA 1
ATOM 1332 C C . ASN A 1 178 ? -12.075 6.505 26.793 1.00 35.23 178 ASN A C 1
ATOM 1333 O O . ASN A 1 178 ? -12.624 7.128 25.878 1.00 36.04 178 ASN A O 1
ATOM 1338 N N . ALA A 1 179 ? -12.701 6.163 27.917 1.00 35.02 179 ALA A N 1
ATOM 1339 C CA . ALA A 1 179 ? -14.099 6.516 28.163 1.00 34.66 179 ALA A CA 1
ATOM 1340 C C . ALA A 1 179 ? -14.289 7.996 28.465 1.00 34.59 179 ALA A C 1
ATOM 1341 O O . ALA A 1 179 ? -15.383 8.521 28.282 1.00 35.32 179 ALA A O 1
ATOM 1343 N N . HIS A 1 180 ? -13.232 8.655 28.939 1.00 34.43 180 HIS A N 1
ATOM 1344 C CA . HIS A 1 180 ? -13.284 10.043 29.414 1.00 34.16 180 HIS A CA 1
ATOM 1345 C C . HIS A 1 180 ? -12.113 10.817 28.827 1.00 34.32 180 HIS A C 1
ATOM 1346 O O . HIS A 1 180 ? -11.114 11.061 29.514 1.00 34.17 180 HIS A O 1
ATOM 1353 N N . PRO A 1 181 ? -12.218 11.207 27.542 1.00 34.11 181 PRO A N 1
ATOM 1354 C CA . PRO A 1 181 ? -11.105 11.904 26.912 1.00 33.70 181 PRO A CA 1
ATOM 1355 C C . PRO A 1 181 ? -10.887 13.299 27.481 1.00 33.34 181 PRO A C 1
ATOM 1356 O O . PRO A 1 181 ? -9.820 13.864 27.307 1.00 33.38 181 PRO A O 1
ATOM 1360 N N . ASP A 1 182 ? -11.886 13.839 28.169 1.00 33.02 182 ASP A N 1
ATOM 1361 C CA . ASP A 1 182 ? -11.773 15.141 28.807 1.00 32.78 182 ASP A CA 1
ATOM 1362 C C . ASP A 1 182 ? -11.426 15.012 30.296 1.00 32.23 182 ASP A C 1
ATOM 1363 O O . ASP A 1 182 ? -11.651 15.947 31.075 1.00 32.40 182 ASP A O 1
ATOM 1368 N N . LEU A 1 183 ? -10.875 13.860 30.689 1.00 31.48 183 LEU A N 1
ATOM 1369 C CA . LEU A 1 183 ? -10.448 13.643 32.083 1.00 30.72 183 LEU A CA 1
ATOM 1370 C C . LEU A 1 183 ? -9.408 14.684 32.501 1.00 30.01 183 LEU A C 1
ATOM 1371 O O . LEU A 1 183 ? -8.458 14.955 31.763 1.00 30.29 183 LEU A O 1
ATOM 1376 N N . ASP A 1 184 ? -9.597 15.262 33.681 1.00 29.18 184 ASP A N 1
ATOM 1377 C CA . ASP A 1 184 ? -8.661 16.237 34.235 1.00 28.28 184 ASP A CA 1
ATOM 1378 C C . ASP A 1 184 ? -7.652 15.629 35.225 1.00 27.31 184 ASP A C 1
ATOM 1379 O O . ASP A 1 184 ? -6.541 16.147 35.377 1.00 25.78 184 ASP A O 1
ATOM 1384 N N . ALA A 1 185 ? -8.034 14.541 35.895 1.00 26.24 185 ALA A N 1
ATOM 1385 C CA . ALA A 1 185 ? -7.197 13.977 36.962 1.00 25.44 185 ALA A CA 1
ATOM 1386 C C . ALA A 1 185 ? -7.551 12.535 37.344 1.00 24.85 185 ALA A C 1
ATOM 1387 O O . ALA A 1 185 ? -8.714 12.131 37.257 1.00 24.03 185 ALA A O 1
ATOM 1389 N N . PHE A 1 186 ? -6.531 11.776 37.760 1.00 23.60 186 PHE A N 1
ATOM 1390 C CA . PHE A 1 186 ? -6.721 10.501 38.460 1.00 22.73 186 PHE A CA 1
ATOM 1391 C C . PHE A 1 186 ? -6.380 10.708 39.930 1.00 21.45 186 PHE A C 1
ATOM 1392 O O . PHE A 1 186 ? -5.467 11.455 40.238 1.00 21.12 186 PHE A O 1
ATOM 1400 N N . PHE A 1 187 ? -7.124 10.039 40.814 1.00 19.49 187 PHE A N 1
ATOM 1401 C CA . PHE A 1 187 ? -6.763 9.851 42.231 1.00 19.07 187 PHE A CA 1
ATOM 1402 C C . PHE A 1 187 ? -6.484 8.361 42.477 1.00 17.97 187 PHE A C 1
ATOM 1403 O O . PHE A 1 187 ? -7.334 7.519 42.218 1.00 18.37 187 PHE A O 1
ATOM 1411 N N . GLY A 1 188 ? -5.278 8.043 42.943 1.00 17.52 188 GLY A N 1
ATOM 1412 C CA . GLY A 1 188 ? -4.885 6.659 43.247 1.00 16.65 188 GLY A CA 1
ATOM 1413 C C . GLY A 1 188 ? -4.825 6.381 44.743 1.00 16.09 188 GLY A C 1
ATOM 1414 O O . GLY A 1 188 ? -4.071 7.020 45.463 1.00 15.14 188 GLY A O 1
ATOM 1415 N N . VAL A 1 189 ? -5.613 5.404 45.197 1.00 14.92 189 VAL A N 1
ATOM 1416 C CA . VAL A 1 189 ? -5.856 5.202 46.642 1.00 14.52 189 VAL A CA 1
ATOM 1417 C C . VAL A 1 189 ? -4.849 4.230 47.274 1.00 13.62 189 VAL A C 1
ATOM 1418 O O . VAL A 1 189 ? -4.396 4.440 48.408 1.00 12.51 189 VAL A O 1
ATOM 1422 N N . TYR A 1 190 ? -4.526 3.173 46.557 1.00 14.02 190 TYR A N 1
ATOM 1423 C CA . TYR A 1 190 ? -3.570 2.152 46.980 1.00 14.01 190 TYR A CA 1
ATOM 1424 C C . TYR A 1 190 ? -2.286 2.259 46.136 1.00 14.10 190 TYR A C 1
ATOM 1425 O O . TYR A 1 190 ? -2.246 2.972 45.124 1.00 15.03 190 TYR A O 1
ATOM 1434 N N . ALA A 1 191 ? -1.257 1.520 46.533 1.00 14.53 191 ALA A N 1
ATOM 1435 C CA . ALA A 1 191 ? 0.063 1.627 45.917 1.00 14.16 191 ALA A CA 1
ATOM 1436 C C . ALA A 1 191 ? 0.059 1.238 44.438 1.00 15.67 191 ALA A C 1
ATOM 1437 O O . ALA A 1 191 ? 0.878 1.743 43.679 1.00 15.26 191 ALA A O 1
ATOM 1439 N N . TYR A 1 192 ? -0.826 0.319 44.053 1.00 15.68 192 TYR A N 1
ATOM 1440 C CA . TYR A 1 192 ? -0.946 -0.076 42.636 1.00 16.49 192 TYR A CA 1
ATOM 1441 C C . TYR A 1 192 ? -1.474 1.054 41.734 1.00 17.03 192 TYR A C 1
ATOM 1442 O O . TYR A 1 192 ? -1.212 1.064 40.522 1.00 17.67 192 TYR A O 1
ATOM 1451 N N . ASN A 1 193 ? -2.249 1.978 42.284 1.00 17.11 193 ASN A N 1
ATOM 1452 C CA . ASN A 1 193 ? -3.054 2.869 41.454 1.00 17.05 193 ASN A CA 1
ATOM 1453 C C . ASN A 1 193 ? -2.297 4.035 40.838 1.00 17.48 193 ASN A C 1
ATOM 1454 O O . ASN A 1 193 ? -2.403 4.268 39.626 1.00 18.14 193 ASN A O 1
ATOM 1459 N N . GLY A 1 194 ? -1.532 4.760 41.645 1.00 18.13 194 GLY A N 1
ATOM 1460 C CA . GLY A 1 194 ? -0.671 5.844 41.144 1.00 18.00 194 GLY A CA 1
ATOM 1461 C C . GLY A 1 194 ? 0.161 5.492 39.919 1.00 18.44 194 GLY A C 1
ATOM 1462 O O . GLY A 1 194 ? 0.042 6.160 38.878 1.00 17.11 194 GLY A O 1
ATOM 1463 N N . PRO A 1 195 ? 0.996 4.449 40.030 1.00 18.62 195 PRO A N 1
ATOM 1464 C CA . PRO A 1 195 ? 1.860 4.076 38.912 1.00 19.53 195 PRO A CA 1
ATOM 1465 C C . PRO A 1 195 ? 1.107 3.511 37.699 1.00 20.66 195 PRO A C 1
ATOM 1466 O O . PRO A 1 195 ? 1.543 3.713 36.550 1.00 21.40 195 PRO A O 1
ATOM 1470 N N . ALA A 1 196 ? -0.008 2.815 37.942 1.00 21.02 196 ALA A N 1
ATOM 1471 C CA . ALA A 1 196 ? -0.857 2.308 36.854 1.00 21.44 196 ALA A CA 1
ATOM 1472 C C . ALA A 1 196 ? -1.444 3.469 36.055 1.00 21.96 196 ALA A C 1
ATOM 1473 O O . ALA A 1 196 ? -1.434 3.461 34.801 1.00 22.32 196 ALA A O 1
ATOM 1475 N N . GLN A 1 197 ? -1.927 4.468 36.789 1.00 22.18 197 GLN A N 1
ATOM 1476 C CA . GLN A 1 197 ? -2.462 5.711 36.216 1.00 22.61 197 GLN A CA 1
ATOM 1477 C C . GLN A 1 197 ? -1.376 6.513 35.503 1.00 23.19 197 GLN A C 1
ATOM 1478 O O . GLN A 1 197 ? -1.602 7.047 34.410 1.00 23.20 197 GLN A O 1
ATOM 1484 N N . ALA A 1 198 ? -0.190 6.559 36.105 1.00 24.07 198 ALA A N 1
ATOM 1485 C CA . ALA A 1 198 ? 0.958 7.231 35.490 1.00 24.69 198 ALA A CA 1
ATOM 1486 C C . ALA A 1 198 ? 1.342 6.600 34.160 1.00 25.31 198 ALA A C 1
ATOM 1487 O O . ALA A 1 198 ? 1.564 7.313 33.184 1.00 25.32 198 ALA A O 1
ATOM 1489 N N . LEU A 1 199 ? 1.425 5.270 34.128 1.00 26.57 199 LEU A N 1
ATOM 1490 C CA . LEU A 1 199 ? 1.754 4.536 32.903 1.00 27.31 199 LEU A CA 1
ATOM 1491 C C . LEU A 1 199 ? 0.769 4.842 31.768 1.00 28.15 199 LEU A C 1
ATOM 1492 O O . LEU A 1 199 ? 1.171 5.083 30.621 1.00 28.64 199 LEU A O 1
ATOM 1497 N N . VAL A 1 200 ? -0.519 4.826 32.104 1.00 28.89 200 VAL A N 1
ATOM 1498 C CA . VAL A 1 200 ? -1.605 5.118 31.166 1.00 29.47 200 VAL A CA 1
ATOM 1499 C C . VAL A 1 200 ? -1.553 6.559 30.658 1.00 29.86 200 VAL A C 1
ATOM 1500 O O . VAL A 1 200 ? -1.714 6.811 29.455 1.00 30.49 200 VAL A O 1
ATOM 1504 N N . VAL A 1 201 ? -1.330 7.499 31.567 1.00 30.33 201 VAL A N 1
ATOM 1505 C CA . VAL A 1 201 ? -1.232 8.917 31.219 1.00 31.00 201 VAL A CA 1
ATOM 1506 C C . VAL A 1 201 ? -0.024 9.202 30.304 1.00 32.02 201 VAL A C 1
ATOM 1507 O O . VAL A 1 201 ? -0.137 9.964 29.336 1.00 32.05 201 VAL A O 1
ATOM 1511 N N . LYS A 1 202 ? 1.109 8.575 30.612 1.00 32.72 202 LYS A N 1
ATOM 1512 C CA . LYS A 1 202 ? 2.346 8.734 29.843 1.00 33.17 202 LYS A CA 1
ATOM 1513 C C . LYS A 1 202 ? 2.207 8.067 28.464 1.00 34.04 202 LYS A C 1
ATOM 1514 O O . LYS A 1 202 ? 2.611 8.634 27.439 1.00 34.43 202 LYS A O 1
ATOM 1520 N N . ASN A 1 203 ? 1.631 6.867 28.442 1.00 34.68 203 ASN A N 1
ATOM 1521 C CA . ASN A 1 203 ? 1.369 6.165 27.189 1.00 35.05 203 ASN A CA 1
ATOM 1522 C C . ASN A 1 203 ? 0.474 6.990 26.260 1.00 35.65 203 ASN A C 1
ATOM 1523 O O . ASN A 1 203 ? 0.684 7.007 25.048 1.00 36.37 203 ASN A O 1
ATOM 1528 N N . ALA A 1 204 ? -0.499 7.689 26.842 1.00 36.00 204 ALA A N 1
ATOM 1529 C CA . ALA A 1 204 ? -1.463 8.499 26.099 1.00 35.94 204 ALA A CA 1
ATOM 1530 C C . ALA A 1 204 ? -0.942 9.888 25.724 1.00 36.13 204 ALA A C 1
ATOM 1531 O O . ALA A 1 204 ? -1.653 10.656 25.072 1.00 36.11 204 ALA A O 1
ATOM 1533 N N . GLY A 1 205 ? 0.276 10.216 26.156 1.00 36.26 205 GLY A N 1
ATOM 1534 C CA . GLY A 1 205 ? 0.860 11.529 25.919 1.00 35.98 205 GLY A CA 1
ATOM 1535 C C . GLY A 1 205 ? 0.176 12.657 26.665 1.00 36.11 205 GLY A C 1
ATOM 1536 O O . GLY A 1 205 ? 0.145 13.791 26.184 1.00 36.28 205 GLY A O 1
ATOM 1537 N N . LYS A 1 206 ? -0.364 12.363 27.847 1.00 35.84 206 LYS A N 1
ATOM 1538 C CA . LYS A 1 206 ? -1.129 13.351 28.607 1.00 35.40 206 LYS A CA 1
ATOM 1539 C C . LYS A 1 206 ? -0.422 13.805 29.883 1.00 34.63 206 LYS A C 1
ATOM 1540 O O . LYS A 1 206 ? -1.056 14.373 30.771 1.00 34.25 206 LYS A O 1
ATOM 1546 N N . VAL A 1 207 ? 0.886 13.578 29.969 1.00 34.25 207 VAL A N 1
ATOM 1547 C CA . VAL A 1 207 ? 1.658 14.015 31.130 1.00 33.94 207 VAL A CA 1
ATOM 1548 C C . VAL A 1 207 ? 1.374 15.491 31.392 1.00 33.89 207 VAL A C 1
ATOM 1549 O O . VAL A 1 207 ? 1.426 16.308 30.474 1.00 34.04 207 VAL A O 1
ATOM 1553 N N . GLY A 1 208 ? 1.021 15.820 32.633 1.00 33.42 208 GLY A N 1
ATOM 1554 C CA . GLY A 1 208 ? 0.706 17.196 33.019 1.00 33.32 208 GLY A CA 1
ATOM 1555 C C . GLY A 1 208 ? -0.689 17.657 32.625 1.00 33.02 208 GLY A C 1
ATOM 1556 O O . GLY A 1 208 ? -1.220 18.575 33.236 1.00 33.61 208 GLY A O 1
ATOM 1557 N N . LYS A 1 209 ? -1.278 17.032 31.607 1.00 33.07 209 LYS A N 1
ATOM 1558 C CA . LYS A 1 209 ? -2.627 17.368 31.153 1.00 32.86 209 LYS A CA 1
ATOM 1559 C C . LYS A 1 209 ? -3.654 16.721 32.068 1.00 31.99 209 LYS A C 1
ATOM 1560 O O . LYS A 1 209 ? -4.580 17.384 32.535 1.00 32.34 209 LYS A O 1
ATOM 1566 N N . VAL A 1 210 ? -3.498 15.418 32.288 1.00 31.04 210 VAL A N 1
ATOM 1567 C CA . VAL A 1 210 ? -4.261 14.696 33.305 1.00 30.20 210 VAL A CA 1
ATOM 1568 C C . VAL A 1 210 ? -3.382 14.594 34.548 1.00 29.16 210 VAL A C 1
ATOM 1569 O O . VAL A 1 210 ? -2.359 13.899 34.526 1.00 28.92 210 VAL A O 1
ATOM 1573 N N . LYS A 1 211 ? -3.775 15.297 35.614 1.00 27.87 211 LYS A N 1
ATOM 1574 C CA . LYS A 1 211 ? -3.030 15.275 36.869 1.00 26.91 211 LYS A CA 1
ATOM 1575 C C . LYS A 1 211 ? -3.213 13.935 37.582 1.00 25.68 211 LYS A C 1
ATOM 1576 O O . LYS A 1 211 ? -4.229 13.275 37.408 1.00 24.51 211 LYS A O 1
ATOM 1582 N N . ILE A 1 212 ? -2.217 13.544 38.382 1.00 24.04 212 ILE A N 1
ATOM 1583 C CA . ILE A 1 212 ? -2.346 12.374 39.252 1.00 22.95 212 ILE A CA 1
ATOM 1584 C C . ILE A 1 212 ? -1.972 12.751 40.676 1.00 21.87 212 ILE A C 1
ATOM 1585 O O . ILE A 1 212 ? -0.853 13.203 40.926 1.00 21.77 212 ILE A O 1
ATOM 1590 N N . VAL A 1 213 ? -2.911 12.564 41.609 1.00 20.42 213 VAL A N 1
ATOM 1591 C CA . VAL A 1 213 ? -2.613 12.612 43.033 1.00 19.23 213 VAL A CA 1
ATOM 1592 C C . VAL A 1 213 ? -2.806 11.178 43.535 1.00 18.34 213 VAL A C 1
ATOM 1593 O O . VAL A 1 213 ? -3.788 10.535 43.198 1.00 17.68 213 VAL A O 1
ATOM 1597 N N . CYS A 1 214 ? -1.859 10.650 44.299 1.00 17.21 214 CYS A N 1
ATOM 1598 C CA . CYS A 1 214 ? -1.969 9.251 44.712 1.00 16.55 214 CYS A CA 1
ATOM 1599 C C . CYS A 1 214 ? -1.426 8.971 46.100 1.00 15.55 214 CYS A C 1
ATOM 1600 O O . CYS A 1 214 ? -1.196 9.894 46.874 1.00 14.37 214 CYS A O 1
ATOM 1603 N N . PHE A 1 215 ? -1.302 7.684 46.424 1.00 15.26 215 PHE A N 1
ATOM 1604 C CA . PHE A 1 215 ? -0.718 7.232 47.660 1.00 14.54 215 PHE A CA 1
ATOM 1605 C C . PHE A 1 215 ? 0.610 6.501 47.443 1.00 14.20 215 PHE A C 1
ATOM 1606 O O . PHE A 1 215 ? 0.847 5.901 46.392 1.00 13.25 215 PHE A O 1
ATOM 1614 N N . ASP A 1 216 ? 1.447 6.567 48.468 1.00 14.49 216 ASP A N 1
ATOM 1615 C CA . ASP A 1 216 ? 2.661 5.755 48.626 1.00 14.32 216 ASP A CA 1
ATOM 1616 C C . ASP A 1 216 ? 3.870 6.294 47.854 1.00 14.94 216 ASP A C 1
ATOM 1617 O O . ASP A 1 216 ? 3.762 7.225 47.040 1.00 15.36 216 ASP A O 1
ATOM 1622 N N . THR A 1 217 ? 5.021 5.722 48.162 1.00 15.13 217 THR A N 1
ATOM 1623 C CA . THR A 1 217 ? 6.335 6.236 47.726 1.00 15.31 217 THR A CA 1
ATOM 1624 C C . THR A 1 217 ? 7.270 5.072 47.384 1.00 15.63 217 THR A C 1
ATOM 1625 O O . THR A 1 217 ? 8.484 5.112 47.655 1.00 15.68 217 THR A O 1
ATOM 1629 N N A THR A 1 218 ? 6.710 4.020 46.790 0.50 15.98 218 THR A N 1
ATOM 1630 N N B THR A 1 218 ? 6.683 4.051 46.773 0.50 15.99 218 THR A N 1
ATOM 1631 C CA A THR A 1 218 ? 7.533 2.950 46.244 0.50 16.25 218 THR A CA 1
ATOM 1632 C CA B THR A 1 218 ? 7.401 2.952 46.153 0.50 16.33 218 THR A CA 1
ATOM 1633 C C A THR A 1 218 ? 8.341 3.534 45.106 0.50 16.61 218 THR A C 1
ATOM 1634 C C B THR A 1 218 ? 8.320 3.545 45.073 0.50 16.62 218 THR A C 1
ATOM 1635 O O A THR A 1 218 ? 7.936 4.537 44.520 0.50 16.80 218 THR A O 1
ATOM 1636 O O B THR A 1 218 ? 7.978 4.582 44.508 0.50 16.89 218 THR A O 1
ATOM 1643 N N . PRO A 1 219 ? 9.494 2.923 44.811 1.00 16.77 219 PRO A N 1
ATOM 1644 C CA . PRO A 1 219 ? 10.376 3.409 43.729 1.00 16.96 219 PRO A CA 1
ATOM 1645 C C . PRO A 1 219 ? 9.700 3.714 42.388 1.00 17.13 219 PRO A C 1
ATOM 1646 O O . PRO A 1 219 ? 10.018 4.737 41.773 1.00 17.33 219 PRO A O 1
ATOM 1650 N N . ASP A 1 220 ? 8.734 2.894 41.963 1.00 17.59 220 ASP A N 1
ATOM 1651 C CA . ASP A 1 220 ? 8.025 3.172 40.701 1.00 18.00 220 ASP A CA 1
ATOM 1652 C C . ASP A 1 220 ? 7.261 4.503 40.736 1.00 17.84 220 ASP A C 1
ATOM 1653 O O . ASP A 1 220 ? 7.310 5.281 39.772 1.00 17.58 220 ASP A O 1
ATOM 1658 N N . ILE A 1 221 ? 6.590 4.775 41.853 1.00 18.06 221 ILE A N 1
ATOM 1659 C CA . ILE A 1 221 ? 5.902 6.035 42.074 1.00 18.57 221 ILE A CA 1
ATOM 1660 C C . ILE A 1 221 ? 6.868 7.216 42.129 1.00 18.93 221 ILE A C 1
ATOM 1661 O O . ILE A 1 221 ? 6.640 8.232 41.501 1.00 19.49 221 ILE A O 1
ATOM 1666 N N . LEU A 1 222 ? 7.933 7.072 42.898 1.00 19.78 222 LEU A N 1
ATOM 1667 C CA . LEU A 1 222 ? 8.946 8.113 43.025 1.00 19.73 222 LEU A CA 1
ATOM 1668 C C . LEU A 1 222 ? 9.554 8.509 41.667 1.00 19.59 222 LEU A C 1
ATOM 1669 O O . LEU A 1 222 ? 9.779 9.699 41.428 1.00 20.21 222 LEU A O 1
ATOM 1674 N N . GLN A 1 223 ? 9.760 7.531 40.784 1.00 20.44 223 GLN A N 1
ATOM 1675 C CA . GLN A 1 223 ? 10.283 7.779 39.419 1.00 20.57 223 GLN A CA 1
ATOM 1676 C C . GLN A 1 223 ? 9.290 8.590 38.591 1.00 20.64 223 GLN A C 1
ATOM 1677 O O . GLN A 1 223 ? 9.672 9.539 37.927 1.00 20.34 223 GLN A O 1
ATOM 1683 N N . TYR A 1 224 ? 8.001 8.260 38.669 1.00 20.96 224 TYR A N 1
ATOM 1684 C CA . TYR A 1 224 ? 6.962 9.072 38.034 1.00 21.02 224 TYR A CA 1
ATOM 1685 C C . TYR A 1 224 ? 6.824 10.474 38.650 1.00 21.41 224 TYR A C 1
ATOM 1686 O O . TYR A 1 224 ? 6.535 11.458 37.947 1.00 21.57 224 TYR A O 1
ATOM 1695 N N . VAL A 1 225 ? 7.011 10.581 39.958 1.00 21.54 225 VAL A N 1
ATOM 1696 C CA . VAL A 1 225 ? 7.052 11.896 40.581 1.00 22.15 225 VAL A CA 1
ATOM 1697 C C . VAL A 1 225 ? 8.232 12.707 40.033 1.00 22.67 225 VAL A C 1
ATOM 1698 O O . VAL A 1 225 ? 8.066 13.864 39.667 1.00 22.34 225 VAL A O 1
ATOM 1702 N N . LYS A 1 226 ? 9.410 12.090 39.963 1.00 23.86 226 LYS A N 1
ATOM 1703 C CA . LYS A 1 226 ? 10.600 12.754 39.455 1.00 25.01 226 LYS A CA 1
ATOM 1704 C C . LYS A 1 226 ? 10.371 13.254 38.023 1.00 25.68 226 LYS A C 1
ATOM 1705 O O . LYS A 1 226 ? 10.709 14.394 37.705 1.00 26.62 226 LYS A O 1
ATOM 1711 N N . GLU A 1 227 ? 9.767 12.415 37.188 1.00 26.56 227 GLU A N 1
ATOM 1712 C CA . GLU A 1 227 ? 9.471 12.765 35.793 1.00 26.61 227 GLU A CA 1
ATOM 1713 C C . GLU A 1 227 ? 8.351 13.784 35.625 1.00 26.85 227 GLU A C 1
ATOM 1714 O O . GLU A 1 227 ? 8.136 14.280 34.523 1.00 28.15 227 GLU A O 1
ATOM 1720 N N . GLY A 1 228 ? 7.618 14.063 36.696 1.00 26.29 228 GLY A N 1
ATOM 1721 C CA . GLY A 1 228 ? 6.515 15.015 36.659 1.00 25.76 228 GLY A CA 1
ATOM 1722 C C . GLY A 1 228 ? 5.208 14.440 36.144 1.00 25.29 228 GLY A C 1
ATOM 1723 O O . GLY A 1 228 ? 4.329 15.202 35.742 1.00 26.23 228 GLY A O 1
ATOM 1724 N N . VAL A 1 229 ? 5.073 13.109 36.138 1.00 24.69 229 VAL A N 1
ATOM 1725 C CA . VAL A 1 229 ? 3.820 12.448 35.708 1.00 23.75 229 VAL A CA 1
ATOM 1726 C C . VAL A 1 229 ? 2.824 12.463 36.880 1.00 23.23 229 VAL A C 1
ATOM 1727 O O . VAL A 1 229 ? 1.606 12.644 36.684 1.00 23.15 229 VAL A O 1
ATOM 1731 N N . ILE A 1 230 ? 3.362 12.288 38.093 1.00 22.00 230 ILE A N 1
ATOM 1732 C CA . ILE A 1 230 ? 2.591 12.385 39.335 1.00 21.21 230 ILE A CA 1
ATOM 1733 C C . ILE A 1 230 ? 2.936 13.684 40.075 1.00 20.43 230 ILE A C 1
ATOM 1734 O O . ILE A 1 230 ? 4.088 13.918 40.428 1.00 20.44 230 ILE A O 1
ATOM 1739 N N . GLN A 1 231 ? 1.935 14.527 40.330 1.00 19.87 231 GLN A N 1
ATOM 1740 C CA . GLN A 1 231 ? 2.176 15.824 40.956 1.00 19.59 231 GLN A CA 1
ATOM 1741 C C . GLN A 1 231 ? 2.266 15.763 42.479 1.00 19.39 231 GLN A C 1
ATOM 1742 O O . GLN A 1 231 ? 2.927 16.596 43.086 1.00 18.80 231 GLN A O 1
ATOM 1748 N N . ALA A 1 232 ? 1.610 14.779 43.093 1.00 18.98 232 ALA A N 1
ATOM 1749 C CA . ALA A 1 232 ? 1.676 14.611 44.534 1.00 18.48 232 ALA A CA 1
ATOM 1750 C C . ALA A 1 232 ? 1.278 13.193 44.915 1.00 18.01 232 ALA A C 1
ATOM 1751 O O . ALA A 1 232 ? 0.368 12.590 44.311 1.00 18.03 232 ALA A O 1
ATOM 1753 N N . THR A 1 233 ? 1.954 12.685 45.933 1.00 17.54 233 THR A N 1
ATOM 1754 C CA . THR A 1 233 ? 1.597 11.420 46.540 1.00 16.46 233 THR A CA 1
ATOM 1755 C C . THR A 1 233 ? 1.675 11.504 48.063 1.00 16.23 233 THR A C 1
ATOM 1756 O O . THR A 1 233 ? 2.561 12.147 48.620 1.00 16.19 233 THR A O 1
ATOM 1760 N N . MET A 1 234 ? 0.697 10.867 48.714 1.00 15.39 234 MET A N 1
ATOM 1761 C CA . MET A 1 234 ? 0.596 10.779 50.174 1.00 15.05 234 MET A CA 1
ATOM 1762 C C . MET A 1 234 ? 1.408 9.563 50.629 1.00 14.69 234 MET A C 1
ATOM 1763 O O . MET A 1 234 ? 0.964 8.415 50.558 1.00 13.69 234 MET A O 1
ATOM 1768 N N . GLY A 1 235 ? 2.657 9.815 51.001 1.00 14.34 235 GLY A N 1
ATOM 1769 C CA . GLY A 1 235 ? 3.542 8.768 51.466 1.00 13.67 235 GLY A CA 1
ATOM 1770 C C . GLY A 1 235 ? 3.173 8.313 52.861 1.00 12.86 235 GLY A C 1
ATOM 1771 O O . GLY A 1 235 ? 2.945 9.118 53.754 1.00 13.98 235 GLY A O 1
ATOM 1772 N N . GLN A 1 236 ? 3.071 7.007 53.040 1.00 12.06 236 GLN A N 1
ATOM 1773 C CA . GLN A 1 236 ? 2.943 6.409 54.365 1.00 12.24 236 GLN A CA 1
ATOM 1774 C C . GLN A 1 236 ? 4.313 5.953 54.918 1.00 12.18 236 GLN A C 1
ATOM 1775 O O . GLN A 1 236 ? 5.377 6.171 54.296 1.00 11.57 236 GLN A O 1
ATOM 1781 N N . ARG A 1 237 ? 4.303 5.344 56.101 1.00 11.84 237 ARG A N 1
ATOM 1782 C CA . ARG A 1 237 ? 5.508 4.748 56.706 1.00 11.97 237 ARG A CA 1
ATOM 1783 C C . ARG A 1 237 ? 5.305 3.237 56.964 1.00 11.41 237 ARG A C 1
ATOM 1784 O O . ARG A 1 237 ? 5.262 2.765 58.119 1.00 10.10 237 ARG A O 1
ATOM 1792 N N . PRO A 1 238 ? 5.216 2.466 55.869 1.00 10.28 238 PRO A N 1
ATOM 1793 C CA . PRO A 1 238 ? 5.037 1.019 56.011 1.00 11.11 238 PRO A CA 1
ATOM 1794 C C . PRO A 1 238 ? 6.097 0.320 56.826 1.00 10.80 238 PRO A C 1
ATOM 1795 O O . PRO A 1 238 ? 5.794 -0.599 57.577 1.00 11.05 238 PRO A O 1
ATOM 1799 N N . TYR A 1 239 ? 7.354 0.736 56.697 1.00 11.88 239 TYR A N 1
ATOM 1800 C CA . TYR A 1 239 ? 8.406 0.117 57.497 1.00 12.25 239 TYR A CA 1
ATOM 1801 C C . TYR A 1 239 ? 8.096 0.272 58.992 1.00 11.61 239 TYR A C 1
ATOM 1802 O O . TYR A 1 239 ? 8.214 -0.680 59.776 1.00 11.86 239 TYR A O 1
ATOM 1811 N N . MET A 1 240 ? 7.694 1.481 59.379 1.00 12.47 240 MET A N 1
ATOM 1812 C CA .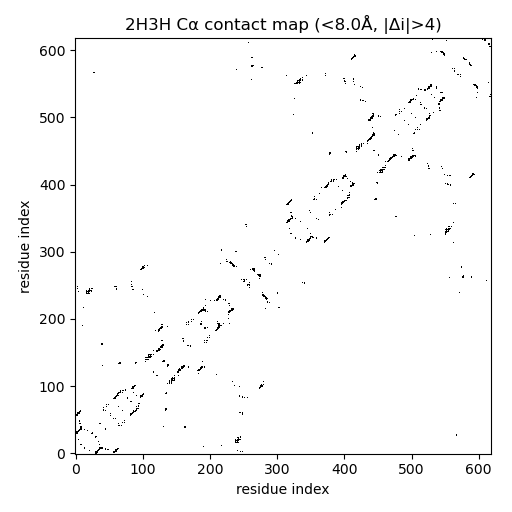 MET A 1 240 ? 7.353 1.740 60.771 1.00 11.78 240 MET A CA 1
ATOM 1813 C C . MET A 1 240 ? 6.108 0.945 61.260 1.00 10.92 240 MET A C 1
ATOM 1814 O O . MET A 1 240 ? 6.048 0.528 62.426 1.00 10.16 240 MET A O 1
ATOM 1819 N N . MET A 1 241 ? 5.121 0.762 60.393 1.00 11.66 241 MET A N 1
ATOM 1820 C CA . MET A 1 241 ? 3.962 -0.098 60.709 1.00 11.58 241 MET A CA 1
ATOM 1821 C C . MET A 1 241 ? 4.388 -1.510 61.124 1.00 11.67 241 MET A C 1
ATOM 1822 O O . MET A 1 241 ? 3.950 -2.001 62.155 1.00 12.00 241 MET A O 1
ATOM 1827 N N . GLY A 1 242 ? 5.249 -2.130 60.327 1.00 11.81 242 GLY A N 1
ATOM 1828 C CA . GLY A 1 242 ? 5.780 -3.458 60.606 1.00 11.90 242 GLY A CA 1
ATOM 1829 C C . GLY A 1 242 ? 6.631 -3.488 61.863 1.00 12.04 242 GLY A C 1
ATOM 1830 O O . GLY A 1 242 ? 6.481 -4.342 62.707 1.00 11.57 242 GLY A O 1
ATOM 1831 N N . TYR A 1 243 ? 7.535 -2.516 61.975 1.00 12.59 243 TYR A N 1
ATOM 1832 C CA . TYR A 1 243 ? 8.436 -2.434 63.092 1.00 12.20 243 TYR A CA 1
ATOM 1833 C C . TYR A 1 243 ? 7.695 -2.227 64.398 1.00 11.83 243 TYR A C 1
ATOM 1834 O O . TYR A 1 243 ? 7.928 -2.923 65.369 1.00 11.77 243 TYR A O 1
ATOM 1843 N N . LEU A 1 244 ? 6.802 -1.258 64.423 1.00 12.22 244 LEU A N 1
ATOM 1844 C CA . LEU A 1 244 ? 6.112 -0.928 65.656 1.00 11.27 244 LEU A CA 1
ATOM 1845 C C . LEU A 1 244 ? 5.030 -1.957 65.995 1.00 11.21 244 LEU A C 1
ATOM 1846 O O . LEU A 1 244 ? 4.688 -2.125 67.167 1.00 10.60 244 LEU A O 1
ATOM 1851 N N . SER A 1 245 ? 4.483 -2.646 65.005 1.00 10.83 245 SER A N 1
ATOM 1852 C CA . SER A 1 245 ? 3.543 -3.758 65.308 1.00 11.99 245 SER A CA 1
ATOM 1853 C C . SER A 1 245 ? 4.220 -4.887 66.083 1.00 11.92 245 SER A C 1
ATOM 1854 O O . SER A 1 245 ? 3.675 -5.409 67.067 1.00 11.62 245 SER A O 1
ATOM 1857 N N . VAL A 1 246 ? 5.420 -5.247 65.666 1.00 11.10 246 VAL A N 1
ATOM 1858 C CA . VAL A 1 246 ? 6.184 -6.261 66.362 1.00 12.02 246 VAL A CA 1
ATOM 1859 C C . VAL A 1 246 ? 6.534 -5.744 67.728 1.00 12.14 246 VAL A C 1
ATOM 1860 O O . VAL A 1 246 ? 6.395 -6.463 68.715 1.00 12.83 246 VAL A O 1
ATOM 1864 N N . THR A 1 247 ? 6.964 -4.484 67.787 1.00 12.02 247 THR A N 1
ATOM 1865 C CA . THR A 1 247 ? 7.379 -3.895 69.080 1.00 12.49 247 THR A CA 1
ATOM 1866 C C . THR A 1 247 ? 6.256 -3.892 70.108 1.00 12.96 247 THR A C 1
ATOM 1867 O O . THR A 1 247 ? 6.449 -4.281 71.277 1.00 13.81 247 THR A O 1
ATOM 1871 N N . VAL A 1 248 ? 5.075 -3.455 69.694 1.00 12.31 248 VAL A N 1
ATOM 1872 C CA . VAL A 1 248 ? 3.910 -3.451 70.588 1.00 12.92 248 VAL A CA 1
ATOM 1873 C C . VAL A 1 248 ? 3.574 -4.867 71.075 1.00 12.61 248 VAL A C 1
ATOM 1874 O O . VAL A 1 248 ? 3.399 -5.074 72.268 1.00 12.28 248 VAL A O 1
ATOM 1878 N N . LEU A 1 249 ? 3.512 -5.835 70.158 1.00 12.80 249 LEU A N 1
ATOM 1879 C CA . LEU A 1 249 ? 3.164 -7.199 70.566 1.00 12.99 249 LEU A CA 1
ATOM 1880 C C . LEU A 1 249 ? 4.230 -7.810 71.472 1.00 13.32 249 LEU A C 1
ATOM 1881 O O . LEU A 1 249 ? 3.906 -8.548 72.420 1.00 13.30 249 LEU A O 1
ATOM 1886 N N . TYR A 1 250 ? 5.496 -7.494 71.204 1.00 14.25 250 TYR A N 1
ATOM 1887 C CA . TYR A 1 250 ? 6.603 -7.927 72.067 1.00 14.29 250 TYR A CA 1
ATOM 1888 C C . TYR A 1 250 ? 6.404 -7.416 73.492 1.00 14.64 250 TYR A C 1
ATOM 1889 O O . TYR A 1 250 ? 6.470 -8.190 74.455 1.00 14.30 250 TYR A O 1
ATOM 1898 N N . LEU A 1 251 ? 6.165 -6.113 73.620 1.00 13.98 251 LEU A N 1
ATOM 1899 C CA . LEU A 1 251 ? 5.889 -5.496 74.925 1.00 14.12 251 LEU A CA 1
ATOM 1900 C C . LEU A 1 251 ? 4.693 -6.118 75.633 1.00 14.54 251 LEU A C 1
ATOM 1901 O O . LEU A 1 251 ? 4.714 -6.309 76.865 1.00 15.40 251 LEU A O 1
ATOM 1906 N N . MET A 1 252 ? 3.642 -6.413 74.880 1.00 14.85 252 MET A N 1
ATOM 1907 C CA . MET A 1 252 ? 2.422 -6.973 75.477 1.00 15.40 252 MET A CA 1
ATOM 1908 C C . MET A 1 252 ? 2.722 -8.334 76.082 1.00 16.18 252 MET A C 1
ATOM 1909 O O . MET A 1 252 ? 2.113 -8.755 77.071 1.00 15.79 252 MET A O 1
ATOM 1914 N N . ASN A 1 253 ? 3.689 -9.017 75.497 1.00 16.48 253 ASN A N 1
ATOM 1915 C CA . ASN A 1 253 ? 4.184 -10.245 76.115 1.00 17.02 253 ASN A CA 1
ATOM 1916 C C . ASN A 1 253 ? 5.045 -9.996 77.345 1.00 17.73 253 ASN A C 1
ATOM 1917 O O . ASN A 1 253 ? 4.795 -10.569 78.424 1.00 19.16 253 ASN A O 1
ATOM 1922 N N . LYS A 1 254 ? 6.054 -9.143 77.210 1.00 17.91 254 LYS A N 1
ATOM 1923 C CA . LYS A 1 254 ? 6.998 -8.924 78.303 1.00 18.15 254 LYS A CA 1
ATOM 1924 C C . LYS A 1 254 ? 6.417 -8.159 79.494 1.00 18.52 254 LYS A C 1
ATOM 1925 O O . LYS A 1 254 ? 6.606 -8.582 80.635 1.00 19.30 254 LYS A O 1
ATOM 1931 N N . ILE A 1 255 ? 5.720 -7.043 79.257 1.00 17.68 255 ILE A N 1
ATOM 1932 C CA . ILE A 1 255 ? 5.213 -6.202 80.352 1.00 17.47 255 ILE A CA 1
ATOM 1933 C C . ILE A 1 255 ? 3.700 -6.274 80.510 1.00 16.95 255 ILE A C 1
ATOM 1934 O O . ILE A 1 255 ? 3.125 -5.659 81.401 1.00 17.74 255 ILE A O 1
ATOM 1939 N N . GLY A 1 256 ? 3.059 -7.036 79.635 1.00 16.23 256 GLY A N 1
ATOM 1940 C CA . GLY A 1 256 ? 1.631 -7.175 79.664 1.00 16.57 256 GLY A CA 1
ATOM 1941 C C . GLY A 1 256 ? 0.898 -6.157 78.822 1.00 16.03 256 GLY A C 1
ATOM 1942 O O . GLY A 1 256 ? 1.434 -5.119 78.473 1.00 17.24 256 GLY A O 1
ATOM 1943 N N . VAL A 1 257 ? -0.360 -6.462 78.528 1.00 15.46 257 VAL A N 1
ATOM 1944 C CA . VAL A 1 257 ? -1.197 -5.572 77.729 1.00 15.99 257 VAL A CA 1
ATOM 1945 C C . VAL A 1 257 ? -1.440 -4.207 78.370 1.00 15.88 257 VAL A C 1
ATOM 1946 O O . VAL A 1 257 ? -1.226 -3.161 77.725 1.00 14.74 257 VAL A O 1
ATOM 1950 N N . GLN A 1 258 ? -1.864 -4.208 79.632 1.00 16.34 258 GLN A N 1
ATOM 1951 C CA . GLN A 1 258 ? -2.203 -2.970 80.339 1.00 16.81 258 GLN A CA 1
ATOM 1952 C C . GLN A 1 258 ? -1.034 -2.000 80.380 1.00 16.51 258 GLN A C 1
ATOM 1953 O O . GLN A 1 258 ? -1.176 -0.841 80.014 1.00 16.83 258 GLN A O 1
ATOM 1959 N N . ASN A 1 259 ? 0.124 -2.487 80.799 1.00 16.15 259 ASN A N 1
ATOM 1960 C CA . ASN A 1 259 ? 1.315 -1.656 80.895 1.00 15.88 259 ASN A CA 1
ATOM 1961 C C . ASN A 1 259 ? 1.749 -1.096 79.536 1.00 15.38 259 ASN A C 1
ATOM 1962 O O . ASN A 1 259 ? 2.108 0.079 79.430 1.00 15.26 259 ASN A O 1
ATOM 1967 N N . THR A 1 260 ? 1.718 -1.941 78.511 1.00 14.59 260 THR A N 1
ATOM 1968 C CA . THR A 1 260 ? 1.992 -1.494 77.150 1.00 14.30 260 THR A CA 1
ATOM 1969 C C . THR A 1 260 ? 1.050 -0.365 76.714 1.00 14.40 260 THR A C 1
ATOM 1970 O O . THR A 1 260 ? 1.517 0.656 76.253 1.00 15.56 260 THR A O 1
ATOM 1974 N N . LEU A 1 261 ? -0.261 -0.556 76.870 1.00 14.49 261 LEU A N 1
ATOM 1975 C CA . LEU A 1 261 ? -1.257 0.469 76.490 1.00 15.00 261 LEU A CA 1
ATOM 1976 C C . LEU A 1 261 ? -1.043 1.806 77.184 1.00 15.41 261 LEU A C 1
ATOM 1977 O O . LEU A 1 261 ? -1.237 2.853 76.583 1.00 15.22 261 LEU A O 1
ATOM 1982 N N A MET A 1 262 ? -0.628 1.772 78.450 0.70 15.74 262 MET A N 1
ATOM 1983 N N B MET A 1 262 ? -0.639 1.768 78.454 0.30 15.89 262 MET A N 1
ATOM 1984 C CA A MET A 1 262 ? -0.356 2.999 79.195 0.70 16.24 262 MET A CA 1
ATOM 1985 C CA B MET A 1 262 ? -0.351 2.994 79.206 0.30 16.46 262 MET A CA 1
ATOM 1986 C C A MET A 1 262 ? 0.823 3.810 78.625 0.70 16.67 262 MET A C 1
ATOM 1987 C C B MET A 1 262 ? 0.820 3.810 78.626 0.30 16.62 262 MET A C 1
ATOM 1988 O O A MET A 1 262 ? 0.951 4.998 78.895 0.70 17.06 262 MET A O 1
ATOM 1989 O O B MET A 1 262 ? 0.944 4.999 78.909 0.30 16.81 262 MET A O 1
ATOM 1998 N N . MET A 1 263 ? 1.659 3.178 77.807 1.00 16.57 263 MET A N 1
ATOM 1999 C CA . MET A 1 263 ? 2.762 3.862 77.145 1.00 16.92 263 MET A CA 1
ATOM 2000 C C . MET A 1 263 ? 2.357 4.526 75.816 1.00 16.62 263 MET A C 1
ATOM 2001 O O . MET A 1 263 ? 3.122 5.323 75.264 1.00 15.61 263 MET A O 1
ATOM 2006 N N . LEU A 1 264 ? 1.177 4.192 75.296 1.00 16.35 264 LEU A N 1
ATOM 2007 C CA . LEU A 1 264 ? 0.842 4.555 73.904 1.00 15.92 264 LEU A CA 1
ATOM 2008 C C . LEU A 1 264 ? -0.075 5.778 73.844 1.00 15.84 264 LEU A C 1
ATOM 2009 O O . LEU A 1 264 ? -0.600 6.204 74.860 1.00 15.91 264 LEU A O 1
ATOM 2014 N N . PRO A 1 265 ? -0.274 6.344 72.649 1.00 15.13 265 PRO A N 1
ATOM 2015 C CA . PRO A 1 265 ? -1.250 7.419 72.507 1.00 16.59 265 PRO A CA 1
ATOM 2016 C C . PRO A 1 265 ? -2.656 6.902 72.696 1.00 18.01 265 PRO A C 1
ATOM 2017 O O . PRO A 1 265 ? -3.045 5.900 72.091 1.00 16.74 265 PRO A O 1
ATOM 2021 N N . LYS A 1 266 ? -3.401 7.575 73.568 1.00 20.31 266 LYS A N 1
ATOM 2022 C CA . LYS A 1 266 ? -4.766 7.237 73.884 1.00 21.85 266 LYS A CA 1
ATOM 2023 C C . LYS A 1 266 ? -5.651 8.263 73.178 1.00 23.28 266 LYS A C 1
ATOM 2024 O O . LYS A 1 266 ? -5.343 9.451 73.145 1.00 23.87 266 LYS A O 1
ATOM 2030 N N . VAL A 1 267 ? -6.728 7.786 72.574 1.00 24.06 267 VAL A N 1
ATOM 2031 C CA . VAL A 1 267 ? -7.683 8.651 71.906 1.00 25.68 267 VAL A CA 1
ATOM 2032 C C . VAL A 1 267 ? -9.037 8.328 72.494 1.00 26.53 267 VAL A C 1
ATOM 2033 O O . VAL A 1 267 ? -9.212 7.304 73.155 1.00 26.70 267 VAL A O 1
ATOM 2037 N N . LYS A 1 268 ? -9.990 9.221 72.289 1.00 28.41 268 LYS A N 1
ATOM 2038 C CA . LYS A 1 268 ? -11.323 9.018 72.819 1.00 29.43 268 LYS A CA 1
ATOM 2039 C C . LYS A 1 268 ? -12.269 9.695 71.877 1.00 30.73 268 LYS A C 1
ATOM 2040 O O . LYS A 1 268 ? -12.354 10.920 71.869 1.00 32.16 268 LYS A O 1
ATOM 2046 N N . VAL A 1 269 ? -12.935 8.898 71.049 1.00 31.51 269 VAL A N 1
ATOM 2047 C CA . VAL A 1 269 ? -13.893 9.413 70.081 1.00 31.61 269 VAL A CA 1
ATOM 2048 C C . VAL A 1 269 ? -15.262 8.806 70.407 1.00 31.86 269 VAL A C 1
ATOM 2049 O O . VAL A 1 269 ? -15.401 7.591 70.574 1.00 32.55 269 VAL A O 1
ATOM 2053 N N . ASP A 1 270 ? -16.258 9.675 70.538 1.00 32.31 270 ASP A N 1
ATOM 2054 C CA . ASP A 1 270 ? -17.609 9.258 70.895 1.00 31.73 270 ASP A CA 1
ATOM 2055 C C . ASP A 1 270 ? -17.598 8.538 72.235 1.00 31.30 270 ASP A C 1
ATOM 2056 O O . ASP A 1 270 ? -18.359 7.590 72.431 1.00 31.37 270 ASP A O 1
ATOM 2061 N N . GLY A 1 271 ? -16.712 8.967 73.140 1.00 30.58 271 GLY A N 1
ATOM 2062 C CA . GLY A 1 271 ? -16.607 8.373 74.476 1.00 29.96 271 GLY A CA 1
ATOM 2063 C C . GLY A 1 271 ? -15.850 7.054 74.598 1.00 29.53 271 GLY A C 1
ATOM 2064 O O . GLY A 1 271 ? -15.663 6.547 75.705 1.00 29.96 271 GLY A O 1
ATOM 2065 N N . LYS A 1 272 ? -15.406 6.501 73.474 1.00 29.10 272 LYS A N 1
ATOM 2066 C CA . LYS A 1 272 ? -14.710 5.224 73.460 1.00 28.12 272 LYS A CA 1
ATOM 2067 C C . LYS A 1 272 ? -13.197 5.449 73.555 1.00 27.14 272 LYS A C 1
ATOM 2068 O O . LYS A 1 272 ? -12.615 6.052 72.657 1.00 27.16 272 LYS A O 1
ATOM 2074 N N . VAL A 1 273 ? -12.582 4.972 74.641 1.00 25.53 273 VAL A N 1
ATOM 2075 C CA . VAL A 1 273 ? -11.116 4.944 74.777 1.00 24.13 273 VAL A CA 1
ATOM 2076 C C . VAL A 1 273 ? -10.508 3.945 73.794 1.00 22.38 273 VAL A C 1
ATOM 2077 O O . VAL A 1 273 ? -10.941 2.796 73.707 1.00 22.79 273 VAL A O 1
ATOM 2081 N N . ASP A 1 274 ? -9.493 4.379 73.068 1.00 19.77 274 ASP A N 1
ATOM 2082 C CA . ASP A 1 274 ? -8.820 3.493 72.148 1.00 18.77 274 ASP A CA 1
ATOM 2083 C C . ASP A 1 274 ? -7.368 3.913 72.085 1.00 17.56 274 ASP A C 1
ATOM 2084 O O . ASP A 1 274 ? -6.999 4.956 72.633 1.00 17.29 274 ASP A O 1
ATOM 2089 N N . TYR A 1 275 ? -6.554 3.096 71.423 1.00 15.46 275 TYR A N 1
ATOM 2090 C CA . TYR A 1 275 ? -5.104 3.315 71.369 1.00 15.76 275 TYR A CA 1
ATOM 2091 C C . TYR A 1 275 ? -4.628 3.232 69.944 1.00 15.09 275 TYR A C 1
ATOM 2092 O O . TYR A 1 275 ? -4.863 2.217 69.263 1.00 15.83 275 TYR A O 1
ATOM 2101 N N . VAL A 1 276 ? -3.963 4.292 69.481 1.00 14.49 276 VAL A N 1
ATOM 2102 C CA . VAL A 1 276 ? -3.616 4.452 68.062 1.00 13.65 276 VAL A CA 1
ATOM 2103 C C . VAL A 1 276 ? -2.164 4.957 67.912 1.00 13.48 276 VAL A C 1
ATOM 2104 O O . VAL A 1 276 ? -1.810 5.973 68.521 1.00 13.39 276 VAL A O 1
ATOM 2108 N N . ILE A 1 277 ? -1.336 4.257 67.125 1.00 12.69 277 ILE A N 1
ATOM 2109 C CA . ILE A 1 277 ? -0.021 4.786 66.744 1.00 12.47 277 ILE A CA 1
ATOM 2110 C C . ILE A 1 277 ? -0.127 5.291 65.313 1.00 12.51 277 ILE A C 1
ATOM 2111 O O . ILE A 1 277 ? -0.255 4.504 64.367 1.00 11.52 277 ILE A O 1
ATOM 2116 N N . ASP A 1 278 ? -0.175 6.604 65.188 1.00 13.23 278 ASP A N 1
ATOM 2117 C CA . ASP A 1 278 ? -0.153 7.285 63.893 1.00 13.67 278 ASP A CA 1
ATOM 2118 C C . ASP A 1 278 ? 1.254 7.295 63.333 1.00 14.07 278 ASP A C 1
ATOM 2119 O O . ASP A 1 278 ? 2.126 8.066 63.782 1.00 14.22 278 ASP A O 1
ATOM 2124 N N . THR A 1 279 ? 1.473 6.465 62.317 1.00 13.73 279 THR A N 1
ATOM 2125 C CA . THR A 1 279 ? 2.794 6.321 61.730 1.00 14.04 279 THR A CA 1
ATOM 2126 C C . THR A 1 279 ? 3.154 7.481 60.788 1.00 14.32 279 THR A C 1
ATOM 2127 O O . THR A 1 279 ? 4.296 7.563 60.334 1.00 14.10 279 THR A O 1
ATOM 2131 N N . GLY A 1 280 ? 2.194 8.359 60.512 1.00 13.91 280 GLY A N 1
ATOM 2132 C CA . GLY A 1 280 ? 2.446 9.601 59.794 1.00 15.01 280 GLY A CA 1
ATOM 2133 C C . GLY A 1 280 ? 2.313 9.545 58.301 1.00 14.91 280 GLY A C 1
ATOM 2134 O O . GLY A 1 280 ? 2.320 8.470 57.702 1.00 15.69 280 GLY A O 1
ATOM 2135 N N . VAL A 1 281 ? 2.209 10.726 57.697 1.00 15.66 281 VAL A N 1
ATOM 2136 C CA . VAL A 1 281 ? 2.133 10.840 56.253 1.00 16.74 281 VAL A CA 1
ATOM 2137 C C . VAL A 1 281 ? 3.031 11.990 55.764 1.00 16.54 281 VAL A C 1
ATOM 2138 O O . VAL A 1 281 ? 3.243 12.980 56.484 1.00 16.66 281 VAL A O 1
ATOM 2142 N N . ASP A 1 282 ? 3.592 11.806 54.571 1.00 16.76 282 ASP A N 1
ATOM 2143 C CA . ASP A 1 282 ? 4.477 12.779 53.937 1.00 17.30 282 ASP A CA 1
ATOM 2144 C C . ASP A 1 282 ? 3.914 13.104 52.584 1.00 17.67 282 ASP A C 1
ATOM 2145 O O . ASP A 1 282 ? 3.762 12.216 51.721 1.00 17.86 282 ASP A O 1
ATOM 2150 N N . VAL A 1 283 ? 3.597 14.379 52.368 1.00 18.07 283 VAL A N 1
ATOM 2151 C CA . VAL A 1 283 ? 3.196 14.815 51.039 1.00 18.33 283 VAL A CA 1
ATOM 2152 C C . VAL A 1 283 ? 4.472 14.982 50.209 1.00 18.57 283 VAL A C 1
ATOM 2153 O O . VAL A 1 283 ? 5.354 15.766 50.576 1.00 18.60 283 VAL A O 1
ATOM 2157 N N . VAL A 1 284 ? 4.553 14.233 49.110 1.00 18.28 284 VAL A N 1
ATOM 2158 C CA . VAL A 1 284 ? 5.741 14.175 48.278 1.00 19.40 284 VAL A CA 1
ATOM 2159 C C . VAL A 1 284 ? 5.389 14.629 46.872 1.00 19.25 284 VAL A C 1
ATOM 2160 O O . VAL A 1 284 ? 4.450 14.122 46.245 1.00 18.91 284 VAL A O 1
ATOM 2164 N N . THR A 1 285 ? 6.185 15.581 46.387 1.00 20.34 285 THR A N 1
ATOM 2165 C CA . THR A 1 285 ? 5.974 16.226 45.105 1.00 21.30 285 THR A CA 1
ATOM 2166 C C . THR A 1 285 ? 7.298 16.266 44.344 1.00 22.47 285 THR A C 1
ATOM 2167 O O . THR A 1 285 ? 8.343 15.956 44.906 1.00 22.21 285 THR A O 1
ATOM 2171 N N . PRO A 1 286 ? 7.253 16.632 43.053 1.00 23.47 286 PRO A N 1
ATOM 2172 C CA . PRO A 1 286 ? 8.531 16.832 42.354 1.00 23.83 286 PRO A CA 1
ATOM 2173 C C . PRO A 1 286 ? 9.429 17.871 43.038 1.00 24.19 286 PRO A C 1
ATOM 2174 O O . PRO A 1 286 ? 10.654 17.691 43.086 1.00 24.68 286 PRO A O 1
ATOM 2178 N N A GLU A 1 287 ? 8.822 18.907 43.603 0.70 24.74 287 GLU A N 1
ATOM 2179 N N B GLU A 1 287 ? 8.818 18.936 43.562 0.30 24.20 287 GLU A N 1
ATOM 2180 C CA A GLU A 1 287 ? 9.562 20.005 44.211 0.70 24.47 287 GLU A CA 1
ATOM 2181 C CA B GLU A 1 287 ? 9.539 20.004 44.266 0.30 24.01 287 GLU A CA 1
ATOM 2182 C C A GLU A 1 287 ? 10.227 19.648 45.558 0.70 24.56 287 GLU A C 1
ATOM 2183 C C B GLU A 1 287 ? 10.312 19.480 45.467 0.30 24.06 287 GLU A C 1
ATOM 2184 O O A GLU A 1 287 ? 11.284 20.195 45.887 0.70 24.42 287 GLU A O 1
ATOM 2185 O O B GLU A 1 287 ? 11.518 19.717 45.581 0.30 23.89 287 GLU A O 1
ATOM 2196 N N . ASN A 1 288 ? 9.625 18.748 46.342 1.00 23.83 288 ASN A N 1
ATOM 2197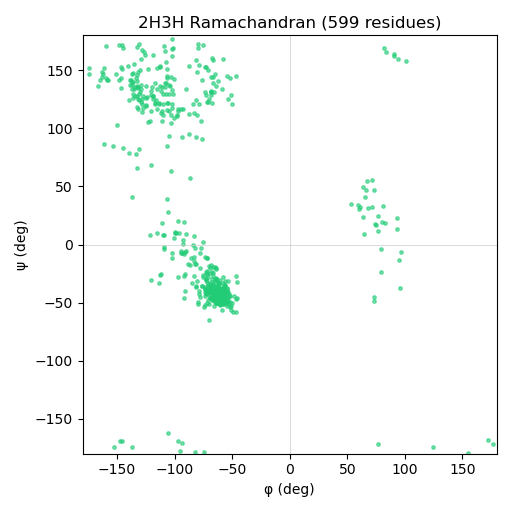 C CA . ASN A 1 288 ? 10.207 18.354 47.645 1.00 23.20 288 ASN A CA 1
ATOM 2198 C C . ASN A 1 288 ? 10.768 16.917 47.747 1.00 22.19 288 ASN A C 1
ATOM 2199 O O . ASN A 1 288 ? 11.071 16.437 48.851 1.00 21.18 288 ASN A O 1
ATOM 2204 N N . LEU A 1 289 ? 10.910 16.255 46.609 1.00 21.84 289 LEU A N 1
ATOM 2205 C CA . LEU A 1 289 ? 11.374 14.883 46.547 1.00 22.15 289 LEU A CA 1
ATOM 2206 C C . LEU A 1 289 ? 12.741 14.659 47.207 1.00 22.22 289 LEU A C 1
ATOM 2207 O O . LEU A 1 289 ? 12.887 13.752 48.042 1.00 21.48 289 LEU A O 1
ATOM 2212 N N . ASP A 1 290 ? 13.736 15.493 46.879 1.00 21.78 290 ASP A N 1
ATOM 2213 C CA . ASP A 1 290 ? 15.082 15.312 47.439 1.00 21.58 290 ASP A CA 1
ATOM 2214 C C . ASP A 1 290 ? 15.028 15.482 48.941 1.00 21.20 290 ASP A C 1
ATOM 2215 O O . ASP A 1 290 ? 15.675 14.746 49.677 1.00 21.67 290 ASP A O 1
ATOM 2220 N N . GLU A 1 291 ? 14.233 16.447 49.401 1.00 20.73 291 GLU A N 1
ATOM 2221 C CA . GLU A 1 291 ? 14.054 16.658 50.828 1.00 21.37 291 GLU A CA 1
ATOM 2222 C C . GLU A 1 291 ? 13.348 15.475 51.496 1.00 20.54 291 GLU A C 1
ATOM 2223 O O . GLU A 1 291 ? 13.660 15.111 52.638 1.00 20.51 291 GLU A O 1
ATOM 2229 N N . TYR A 1 292 ? 12.387 14.894 50.789 1.00 20.20 292 TYR A N 1
ATOM 2230 C CA . TYR A 1 292 ? 11.731 13.683 51.279 1.00 20.55 292 TYR A CA 1
ATOM 2231 C C . TYR A 1 292 ? 12.720 12.541 51.478 1.00 20.12 292 TYR A C 1
ATOM 2232 O O . TYR A 1 292 ? 12.721 11.895 52.526 1.00 20.01 292 TYR A O 1
ATOM 2241 N N . LEU A 1 293 ? 13.552 12.296 50.467 1.00 21.04 293 LEU A N 1
ATOM 2242 C CA . LEU A 1 293 ? 14.567 11.233 50.528 1.00 21.98 293 LEU A CA 1
ATOM 2243 C C . LEU A 1 293 ? 15.575 11.468 51.648 1.00 22.58 293 LEU A C 1
ATOM 2244 O O . LEU A 1 293 ? 16.001 10.532 52.317 1.00 22.86 293 LEU A O 1
ATOM 2249 N N . LYS A 1 294 ? 15.970 12.729 51.821 1.00 23.86 294 LYS A N 1
ATOM 2250 C CA . LYS A 1 294 ? 16.757 13.168 52.975 1.00 24.10 294 LYS A CA 1
ATOM 2251 C C . LYS A 1 294 ? 16.057 12.849 54.285 1.00 23.87 294 LYS A C 1
ATOM 2252 O O . LYS A 1 294 ? 16.661 12.276 55.182 1.00 23.96 294 LYS A O 1
ATOM 2258 N N . LYS A 1 295 ? 14.782 13.218 54.390 1.00 23.60 295 LYS A N 1
ATOM 2259 C CA . LYS A 1 295 ? 14.006 12.968 55.605 1.00 23.73 295 LYS A CA 1
ATOM 2260 C C . LYS A 1 295 ? 13.957 11.478 55.951 1.00 23.07 295 LYS A C 1
ATOM 2261 O O . LYS A 1 295 ? 14.231 11.093 57.085 1.00 22.40 295 LYS A O 1
ATOM 2267 N N . MET A 1 296 ? 13.618 10.640 54.982 1.00 22.50 296 MET A N 1
ATOM 2268 C CA . MET A 1 296 ? 13.511 9.209 55.237 1.00 22.79 296 MET A CA 1
ATOM 2269 C C . MET A 1 296 ? 14.842 8.584 55.648 1.00 22.89 296 MET A C 1
ATOM 2270 O O . MET A 1 296 ? 14.907 7.793 56.594 1.00 21.98 296 MET A O 1
ATOM 2275 N N . GLU A 1 297 ? 15.913 8.955 54.960 1.00 23.63 297 GLU A N 1
ATOM 2276 C CA . GLU A 1 297 ? 17.239 8.426 55.307 1.00 24.23 297 GLU A CA 1
ATOM 2277 C C . GLU A 1 297 ? 17.604 8.801 56.754 1.00 24.69 297 GLU A C 1
ATOM 2278 O O . GLU A 1 297 ? 18.039 7.949 57.543 1.00 24.21 297 GLU A O 1
ATOM 2284 N N . GLU A 1 298 ? 17.369 10.051 57.129 1.00 25.45 298 GLU A N 1
ATOM 2285 C CA . GLU A 1 298 ? 17.660 10.486 58.494 1.00 26.47 298 GLU A CA 1
ATOM 2286 C C . GLU A 1 298 ? 16.693 9.917 59.557 1.00 26.73 298 GLU A C 1
ATOM 2287 O O . GLU A 1 298 ? 17.074 9.772 60.729 1.00 27.68 298 GLU A O 1
ATOM 2293 N N . LEU A 1 299 ? 15.475 9.565 59.145 1.00 26.11 299 LEU A N 1
ATOM 2294 C CA . LEU A 1 299 ? 14.545 8.814 60.007 1.00 25.94 299 LEU A CA 1
ATOM 2295 C C . LEU A 1 299 ? 14.886 7.329 60.105 1.00 25.34 299 LEU A C 1
ATOM 2296 O O . LEU A 1 299 ? 14.203 6.598 60.820 1.00 25.24 299 LEU A O 1
ATOM 2301 N N . GLY A 1 300 ? 15.910 6.874 59.376 1.00 24.45 300 GLY A N 1
ATOM 2302 C CA . GLY A 1 300 ? 16.284 5.466 59.361 1.00 23.70 300 GLY A CA 1
ATOM 2303 C C . GLY A 1 300 ? 15.369 4.549 58.549 1.00 23.18 300 GLY A C 1
ATOM 2304 O O . GLY A 1 300 ? 15.425 3.318 58.704 1.00 22.77 300 GLY A O 1
ATOM 2305 N N . ILE A 1 301 ? 14.554 5.133 57.666 1.00 21.63 301 ILE A N 1
ATOM 2306 C CA . ILE A 1 301 ? 13.615 4.368 56.846 1.00 21.18 301 ILE A CA 1
ATOM 2307 C C . ILE A 1 301 ? 14.188 4.089 55.460 1.00 21.05 301 ILE A C 1
ATOM 2308 O O . ILE A 1 301 ? 14.425 5.024 54.701 1.00 20.42 301 ILE A O 1
ATOM 2313 N N . PRO A 1 302 ? 14.400 2.799 55.120 1.00 21.41 302 PRO A N 1
ATOM 2314 C CA . PRO A 1 302 ? 14.960 2.435 53.817 1.00 21.06 302 PRO A CA 1
ATOM 2315 C C . PRO A 1 302 ? 14.040 2.785 52.656 1.00 21.16 302 PRO A C 1
ATOM 2316 O O . PRO A 1 302 ? 12.839 2.478 52.693 1.00 20.75 302 PRO A O 1
ATOM 2320 N N . ILE A 1 303 ? 14.614 3.444 51.652 1.00 20.77 303 ILE A N 1
ATOM 2321 C CA . ILE A 1 303 ? 13.945 3.794 50.410 1.00 19.99 303 ILE A CA 1
ATOM 2322 C C . ILE A 1 303 ? 14.887 3.398 49.285 1.00 19.74 303 ILE A C 1
ATOM 2323 O O . ILE A 1 303 ? 16.000 3.916 49.200 1.00 20.05 303 ILE A O 1
ATOM 2328 N N . LYS A 1 304 ? 14.442 2.475 48.435 1.00 19.21 304 LYS A N 1
ATOM 2329 C CA . LYS A 1 304 ? 15.246 1.930 47.362 1.00 19.24 304 LYS A CA 1
ATOM 2330 C C . LYS A 1 304 ? 15.120 2.810 46.124 1.00 18.20 304 LYS A C 1
ATOM 2331 O O . LYS A 1 304 ? 14.718 2.367 45.049 1.00 19.08 304 LYS A O 1
ATOM 2337 N N . PHE A 1 305 ? 15.456 4.079 46.299 1.00 17.74 305 PHE A N 1
ATOM 2338 C CA . PHE A 1 305 ? 15.370 5.074 45.244 1.00 17.42 305 PHE A CA 1
ATOM 2339 C C . PHE A 1 305 ? 16.302 6.201 45.607 1.00 17.00 305 PHE A C 1
ATOM 2340 O O . PHE A 1 305 ? 16.410 6.576 46.780 1.00 16.92 305 PHE A O 1
ATOM 2348 N N . GLY A 1 306 ? 16.968 6.740 44.602 1.00 16.79 306 GLY A N 1
ATOM 2349 C CA . GLY A 1 306 ? 17.818 7.903 44.811 1.00 17.57 306 GLY A CA 1
ATOM 2350 C C . GLY A 1 306 ? 19.137 7.563 45.468 1.00 17.27 306 GLY A C 1
ATOM 2351 O O . GLY A 1 306 ? 19.482 6.399 45.659 1.00 16.90 306 GLY A O 1
ATOM 2352 N N . SER A 1 307 ? 19.873 8.605 45.837 1.00 18.39 307 SER A N 1
ATOM 2353 C CA . SER A 1 307 ? 21.197 8.435 46.411 1.00 17.84 307 SER A CA 1
ATOM 2354 C C . SER A 1 307 ? 21.125 8.114 47.890 1.00 17.68 307 SER A C 1
ATOM 2355 O O . SER A 1 307 ? 20.129 8.405 48.564 1.00 17.80 307 SER A O 1
ATOM 2358 N N . HIS A 1 308 ? 22.206 7.524 48.382 1.00 17.43 308 HIS A N 1
ATOM 2359 C CA . HIS A 1 308 ? 22.347 7.199 49.785 1.00 17.64 308 HIS A CA 1
ATOM 2360 C C . HIS A 1 308 ? 23.737 7.562 50.288 1.00 17.67 308 HIS A C 1
ATOM 2361 O O . HIS A 1 308 ? 24.719 7.498 49.557 1.00 16.35 308 HIS A O 1
ATOM 2368 N N . HIS A 1 309 ? 23.779 7.941 51.551 1.00 18.39 309 HIS A N 1
ATOM 2369 C CA . HIS A 1 309 ? 24.985 8.329 52.241 1.00 18.93 309 HIS A CA 1
ATOM 2370 C C . HIS A 1 309 ? 25.407 7.250 53.238 1.00 19.65 309 HIS A C 1
ATOM 2371 O O . HIS A 1 309 ? 24.573 6.687 53.952 1.00 19.98 309 HIS A O 1
ATOM 2378 N N . HIS A 1 310 ? 26.710 6.988 53.309 1.00 20.63 310 HIS A N 1
ATOM 2379 C CA . HIS A 1 310 ? 27.253 6.104 54.314 1.00 20.89 310 HIS A CA 1
ATOM 2380 C C . HIS A 1 310 ? 28.238 6.857 55.211 1.00 21.46 310 HIS A C 1
ATOM 2381 O O . HIS A 1 310 ? 29.178 7.509 54.716 1.00 21.29 310 HIS A O 1
ATOM 2388 N N . HIS A 1 311 ? 27.986 6.790 56.514 1.00 21.43 311 HIS A N 1
ATOM 2389 C CA . HIS A 1 311 ? 28.889 7.322 57.516 1.00 22.07 311 HIS A CA 1
ATOM 2390 C C . HIS A 1 311 ? 29.809 6.204 58.015 1.00 22.75 311 HIS A C 1
ATOM 2391 O O . HIS A 1 311 ? 29.337 5.217 58.586 1.00 21.80 311 HIS A O 1
ATOM 2398 N N . HIS A 1 312 ? 31.107 6.361 57.773 1.00 23.08 312 HIS A N 1
ATOM 2399 C CA . HIS A 1 312 ? 32.119 5.466 58.318 1.00 24.66 312 HIS A CA 1
ATOM 2400 C C . HIS A 1 312 ? 32.447 5.866 59.750 1.00 25.54 312 HIS A C 1
ATOM 2401 O O . HIS A 1 312 ? 32.812 7.011 60.021 1.00 24.73 312 HIS A O 1
ATOM 2408 N N . HIS A 1 313 ? 32.316 4.924 60.675 1.00 27.10 313 HIS A N 1
ATOM 2409 C CA . HIS A 1 313 ? 32.628 5.196 62.069 1.00 27.99 313 HIS A CA 1
ATOM 2410 C C . HIS A 1 313 ? 34.131 5.087 62.325 1.00 28.52 313 HIS A C 1
ATOM 2411 O O . HIS A 1 313 ? 34.677 5.909 63.066 1.00 29.66 313 HIS A O 1
ATOM 2418 N N . MET B 1 1 ? 24.560 -6.973 79.622 1.00 42.76 1 MET B N 1
ATOM 2419 C CA . MET B 1 1 ? 23.205 -6.495 80.023 1.00 42.33 1 MET B CA 1
ATOM 2420 C C . MET B 1 1 ? 23.202 -4.971 80.029 1.00 41.67 1 MET B C 1
ATOM 2421 O O . MET B 1 1 ? 24.265 -4.340 80.113 1.00 41.78 1 MET B O 1
ATOM 2426 N N . LEU B 1 2 ? 22.010 -4.387 79.925 1.00 40.61 2 LEU B N 1
ATOM 2427 C CA . LEU B 1 2 ? 21.851 -2.941 80.030 1.00 39.59 2 LEU B CA 1
ATOM 2428 C C . LEU B 1 2 ? 21.679 -2.553 81.489 1.00 38.71 2 LEU B C 1
ATOM 2429 O O . LEU B 1 2 ? 21.227 -3.362 82.311 1.00 38.55 2 LEU B O 1
ATOM 2434 N N . THR B 1 3 ? 22.055 -1.316 81.805 1.00 37.56 3 THR B N 1
ATOM 2435 C CA . THR B 1 3 ? 21.809 -0.741 83.117 1.00 36.95 3 THR B CA 1
ATOM 2436 C C . THR B 1 3 ? 21.165 0.627 82.954 1.00 36.20 3 THR B C 1
ATOM 2437 O O . THR B 1 3 ? 21.639 1.464 82.186 1.00 36.09 3 THR B O 1
ATOM 2441 N N . ILE B 1 4 ? 20.081 0.834 83.686 1.00 35.41 4 ILE B N 1
ATOM 2442 C CA . ILE B 1 4 ? 19.275 2.029 83.575 1.00 35.14 4 ILE B CA 1
ATOM 2443 C C . ILE B 1 4 ? 19.199 2.638 84.967 1.00 34.46 4 ILE B C 1
ATOM 2444 O O . ILE B 1 4 ? 18.849 1.949 85.917 1.00 34.03 4 ILE B O 1
ATOM 2449 N N . GLY B 1 5 ? 19.554 3.918 85.081 1.00 33.99 5 GLY B N 1
ATOM 2450 C CA . GLY B 1 5 ? 19.541 4.628 86.362 1.00 33.84 5 GLY B CA 1
ATOM 2451 C C . GLY B 1 5 ? 18.327 5.517 86.558 1.00 33.43 5 GLY B C 1
ATOM 2452 O O . GLY B 1 5 ? 17.869 6.161 85.623 1.00 33.25 5 GLY B O 1
ATOM 2453 N N . VAL B 1 6 ? 17.814 5.571 87.784 1.00 33.23 6 VAL B N 1
ATOM 2454 C CA . VAL B 1 6 ? 16.647 6.390 88.095 1.00 33.10 6 VAL B CA 1
ATOM 2455 C C . VAL B 1 6 ? 16.923 7.233 89.332 1.00 33.29 6 VAL B C 1
ATOM 2456 O O . VAL B 1 6 ? 17.347 6.706 90.358 1.00 33.55 6 VAL B O 1
ATOM 2460 N N . ILE B 1 7 ? 16.660 8.535 89.239 1.00 33.33 7 ILE B N 1
ATOM 2461 C CA . ILE B 1 7 ? 16.916 9.464 90.347 1.00 33.11 7 ILE B CA 1
ATOM 2462 C C . ILE B 1 7 ? 15.629 10.173 90.784 1.00 33.14 7 ILE B C 1
ATOM 2463 O O . ILE B 1 7 ? 15.033 10.933 90.014 1.00 32.76 7 ILE B O 1
ATOM 2468 N N . GLY B 1 8 ? 15.202 9.908 92.018 1.00 32.95 8 GLY B N 1
ATOM 2469 C CA . GLY B 1 8 ? 14.047 10.579 92.618 1.00 33.36 8 GLY B CA 1
ATOM 2470 C C . GLY B 1 8 ? 14.464 11.742 93.511 1.00 33.50 8 GLY B C 1
ATOM 2471 O O . GLY B 1 8 ? 15.627 12.123 93.532 1.00 33.17 8 GLY B O 1
ATOM 2472 N N . LYS B 1 9 ? 13.512 12.277 94.270 1.00 34.11 9 LYS B N 1
ATOM 2473 C CA . LYS B 1 9 ? 13.685 13.557 94.956 1.00 34.90 9 LYS B CA 1
ATOM 2474 C C . LYS B 1 9 ? 13.764 13.499 96.497 1.00 35.59 9 LYS B C 1
ATOM 2475 O O . LYS B 1 9 ? 14.340 14.402 97.105 1.00 35.73 9 LYS B O 1
ATOM 2481 N N . SER B 1 10 ? 13.183 12.474 97.121 1.00 36.00 10 SER B N 1
ATOM 2482 C CA . SER B 1 10 ? 13.246 12.327 98.595 1.00 36.35 10 SER B CA 1
ATOM 2483 C C . SER B 1 10 ? 12.980 10.883 99.017 1.00 36.70 10 SER B C 1
ATOM 2484 O O . SER B 1 10 ? 12.578 10.067 98.190 1.00 36.85 10 SER B O 1
ATOM 2487 N N . VAL B 1 11 ? 13.195 10.561 100.299 1.00 37.02 11 VAL B N 1
ATOM 2488 C CA . VAL B 1 11 ? 12.979 9.178 100.781 1.00 37.09 11 VAL B CA 1
ATOM 2489 C C . VAL B 1 11 ? 11.522 8.846 101.144 1.00 37.22 11 VAL B C 1
ATOM 2490 O O . VAL B 1 11 ? 11.251 7.763 101.668 1.00 37.82 11 VAL B O 1
ATOM 2494 N N . HIS B 1 12 ? 10.579 9.742 100.860 1.00 37.16 12 HIS B N 1
ATOM 2495 C CA . HIS B 1 12 ? 9.173 9.458 101.145 1.00 36.94 12 HIS B CA 1
ATOM 2496 C C . HIS B 1 12 ? 8.757 8.136 100.475 1.00 37.04 12 HIS B C 1
ATOM 2497 O O . HIS B 1 12 ? 9.272 7.806 99.403 1.00 37.65 12 HIS B O 1
ATOM 2504 N N . PRO B 1 13 ? 7.862 7.358 101.120 1.00 36.84 13 PRO B N 1
ATOM 2505 C CA . PRO B 1 13 ? 7.276 6.123 100.565 1.00 36.50 13 PRO B CA 1
ATOM 2506 C C . PRO B 1 13 ? 6.767 6.219 99.110 1.00 36.17 13 PRO B C 1
ATOM 2507 O O . PRO B 1 13 ? 6.707 5.214 98.404 1.00 36.10 13 PRO B O 1
ATOM 2511 N N . TYR B 1 14 ? 6.380 7.422 98.703 1.00 35.64 14 TYR B N 1
ATOM 251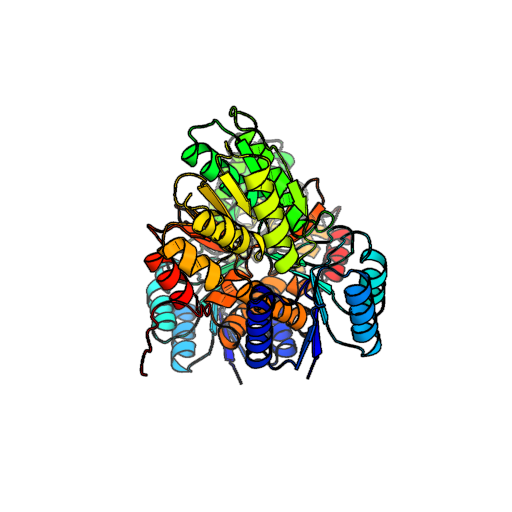2 C CA . TYR B 1 14 ? 6.039 7.730 97.317 1.00 35.35 14 TYR B CA 1
ATOM 2513 C C . TYR B 1 14 ? 7.108 7.219 96.362 1.00 34.89 14 TYR B C 1
ATOM 2514 O O . TYR B 1 14 ? 6.785 6.611 95.348 1.00 35.07 14 TYR B O 1
ATOM 2523 N N . TRP B 1 15 ? 8.376 7.441 96.702 1.00 34.37 15 TRP B N 1
ATOM 2524 C CA . TRP B 1 15 ? 9.497 7.040 95.851 1.00 34.20 15 TRP B CA 1
ATOM 2525 C C . TRP B 1 15 ? 9.830 5.555 95.923 1.00 33.84 15 TRP B C 1
ATOM 2526 O O . TRP B 1 15 ? 10.474 5.003 95.025 1.00 33.36 15 TRP B O 1
ATOM 2537 N N . SER B 1 16 ? 9.389 4.907 96.994 1.00 33.20 16 SER B N 1
ATOM 2538 C CA . SER B 1 16 ? 9.446 3.460 97.076 1.00 32.90 16 SER B CA 1
ATOM 2539 C C . SER B 1 16 ? 8.407 2.829 96.150 1.00 32.15 16 SER B C 1
ATOM 2540 O O . SER B 1 16 ? 8.627 1.738 95.622 1.00 31.87 16 SER B O 1
ATOM 2543 N N . GLN B 1 17 ? 7.280 3.513 95.968 1.00 31.73 17 GLN B N 1
ATOM 2544 C CA . GLN B 1 17 ? 6.300 3.122 94.953 1.00 31.56 17 GLN B CA 1
ATOM 2545 C C . GLN B 1 17 ? 6.904 3.206 93.542 1.00 30.94 17 GLN B C 1
ATOM 2546 O O . GLN B 1 17 ? 6.754 2.282 92.744 1.00 30.54 17 GLN B O 1
ATOM 2552 N N . VAL B 1 18 ? 7.590 4.311 93.247 1.00 30.37 18 VAL B N 1
ATOM 2553 C CA . VAL B 1 18 ? 8.303 4.469 91.975 1.00 30.42 18 VAL B CA 1
ATOM 2554 C C . VAL B 1 18 ? 9.347 3.361 91.823 1.00 30.45 18 VAL B C 1
ATOM 2555 O O . VAL B 1 18 ? 9.406 2.675 90.795 1.00 29.91 18 VAL B O 1
ATOM 2559 N N . GLU B 1 19 ? 10.157 3.166 92.863 1.00 30.50 19 GLU B N 1
ATOM 2560 C CA . GLU B 1 19 ? 11.174 2.112 92.871 1.00 30.42 19 GLU B CA 1
ATOM 2561 C C . GLU B 1 19 ? 10.615 0.716 92.589 1.00 29.67 19 GLU B C 1
ATOM 2562 O O . GLU B 1 19 ? 11.275 -0.091 91.944 1.00 29.81 19 GLU B O 1
ATOM 2568 N N . GLN B 1 20 ? 9.427 0.424 93.105 1.00 29.49 20 GLN B N 1
ATOM 2569 C CA . GLN B 1 20 ? 8.762 -0.868 92.853 1.00 29.71 20 GLN B CA 1
ATOM 2570 C C . GLN B 1 20 ? 8.492 -1.069 91.361 1.00 28.61 20 GLN B C 1
ATOM 2571 O O . GLN B 1 20 ? 8.773 -2.128 90.794 1.00 28.69 20 GLN B O 1
ATOM 2577 N N . GLY B 1 21 ? 7.939 -0.027 90.746 1.00 28.08 21 GLY B N 1
ATOM 2578 C CA . GLY B 1 21 ? 7.703 -0.002 89.309 1.00 27.37 21 GLY B CA 1
ATOM 2579 C C . GLY B 1 21 ? 8.975 -0.182 88.528 1.00 26.50 21 GLY B C 1
ATOM 2580 O O . GLY B 1 21 ? 9.004 -0.937 87.565 1.00 26.38 21 GLY B O 1
ATOM 2581 N N . VAL B 1 22 ? 10.030 0.517 88.948 1.00 26.27 22 VAL B N 1
ATOM 2582 C CA . VAL B 1 22 ? 11.349 0.402 88.318 1.00 26.40 22 VAL B CA 1
ATOM 2583 C C . VAL B 1 22 ? 11.845 -1.047 88.312 1.00 26.49 22 VAL B C 1
ATOM 2584 O O . VAL B 1 22 ? 12.317 -1.553 87.290 1.00 26.23 22 VAL B O 1
ATOM 2588 N N . LYS B 1 23 ? 11.741 -1.701 89.463 1.00 26.53 23 LYS B N 1
ATOM 2589 C CA . LYS B 1 23 ? 12.234 -3.064 89.617 1.00 26.71 23 LYS B CA 1
ATOM 2590 C C . LYS B 1 23 ? 11.367 -4.085 88.882 1.00 26.45 23 LYS B C 1
ATOM 2591 O O . LYS B 1 23 ? 11.893 -5.022 88.289 1.00 26.75 23 LYS B O 1
ATOM 2597 N N . ALA B 1 24 ? 10.050 -3.902 88.916 1.00 26.32 24 ALA B N 1
ATOM 2598 C CA . ALA B 1 24 ? 9.135 -4.774 88.185 1.00 26.07 24 ALA B CA 1
ATOM 2599 C C . ALA B 1 24 ? 9.435 -4.718 86.685 1.00 26.04 24 ALA B C 1
ATOM 2600 O O . ALA B 1 24 ? 9.498 -5.756 86.001 1.00 25.58 24 ALA B O 1
ATOM 2602 N N . ALA B 1 25 ? 9.625 -3.505 86.167 1.00 25.90 25 ALA B N 1
ATOM 2603 C CA . ALA B 1 25 ? 9.957 -3.343 84.752 1.00 26.28 25 ALA B CA 1
ATOM 2604 C C . ALA B 1 25 ? 11.297 -4.002 84.414 1.00 26.40 25 ALA B C 1
ATOM 2605 O O . ALA B 1 25 ? 11.425 -4.658 83.384 1.00 25.93 25 ALA B O 1
ATOM 2607 N N . GLY B 1 26 ? 12.290 -3.836 85.292 1.00 27.21 26 GLY B N 1
ATOM 2608 C CA . GLY B 1 26 ? 13.618 -4.430 85.089 1.00 27.53 26 GLY B CA 1
ATOM 2609 C C . GLY B 1 26 ? 13.599 -5.953 85.051 1.00 27.88 26 GLY B C 1
ATOM 2610 O O . GLY B 1 26 ? 14.301 -6.574 84.253 1.00 28.02 26 GLY B O 1
ATOM 2611 N N . LYS B 1 27 ? 12.788 -6.547 85.920 1.00 28.75 27 LYS B N 1
ATOM 2612 C CA . LYS B 1 27 ? 12.590 -7.994 85.939 1.00 29.27 27 LYS B CA 1
ATOM 2613 C C . LYS B 1 27 ? 11.894 -8.481 84.671 1.00 29.53 27 LYS B C 1
ATOM 2614 O O . LYS B 1 27 ? 12.316 -9.458 84.060 1.00 29.35 27 LYS B O 1
ATOM 2620 N N . ALA B 1 28 ? 10.834 -7.788 84.268 1.00 29.32 28 ALA B N 1
ATOM 2621 C CA . ALA B 1 28 ? 10.086 -8.171 83.079 1.00 29.36 28 ALA B CA 1
ATOM 2622 C C . ALA B 1 28 ? 10.933 -8.059 81.816 1.00 29.12 28 ALA B C 1
ATOM 2623 O O . ALA B 1 28 ? 10.899 -8.937 80.961 1.00 29.11 28 ALA B O 1
ATOM 2625 N N . LEU B 1 29 ? 11.704 -6.980 81.700 1.00 29.60 29 LEU B N 1
ATOM 2626 C CA . LEU B 1 29 ? 12.482 -6.717 80.489 1.00 29.80 29 LEU B CA 1
ATOM 2627 C C . LEU B 1 29 ? 13.903 -7.282 80.547 1.00 30.24 29 LEU B C 1
ATOM 2628 O O . LEU B 1 29 ? 14.619 -7.248 79.547 1.00 29.63 29 LEU B O 1
ATOM 2633 N N . GLY B 1 30 ? 14.306 -7.781 81.713 1.00 31.37 30 GLY B N 1
ATOM 2634 C CA . GLY B 1 30 ? 15.631 -8.383 81.872 1.00 32.28 30 GLY B CA 1
ATOM 2635 C C . GLY B 1 30 ? 16.716 -7.336 81.723 1.00 33.36 30 GLY B C 1
ATOM 2636 O O . GLY B 1 30 ? 17.627 -7.489 80.903 1.00 33.19 30 GLY B O 1
ATOM 2637 N N . VAL B 1 31 ? 16.609 -6.274 82.523 1.00 34.31 31 VAL B N 1
ATOM 2638 C CA . VAL B 1 31 ? 17.563 -5.164 82.492 1.00 35.13 31 VAL B CA 1
ATOM 2639 C C . VAL B 1 31 ? 17.895 -4.719 83.928 1.00 35.88 31 VAL B C 1
ATOM 2640 O O . VAL B 1 31 ? 17.027 -4.708 84.801 1.00 35.75 31 VAL B O 1
ATOM 2644 N N . ASP B 1 32 ? 19.161 -4.373 84.170 1.00 36.88 32 ASP B N 1
ATOM 2645 C CA . ASP B 1 32 ? 19.586 -3.916 85.494 1.00 37.57 32 ASP B CA 1
ATOM 2646 C C . ASP B 1 32 ? 19.136 -2.479 85.720 1.00 37.91 32 ASP B C 1
ATOM 2647 O O . ASP B 1 32 ? 19.143 -1.669 84.793 1.00 37.70 32 ASP B O 1
ATOM 2652 N N . THR B 1 33 ? 18.719 -2.183 86.948 1.00 38.32 33 THR B N 1
ATOM 2653 C CA . THR B 1 33 ? 18.299 -0.838 87.319 1.00 38.93 33 THR B CA 1
ATOM 2654 C C . THR B 1 33 ? 19.013 -0.392 88.589 1.00 39.70 33 THR B C 1
ATOM 2655 O O . THR B 1 33 ? 19.105 -1.153 89.564 1.00 39.98 33 THR B O 1
ATOM 2659 N N . LYS B 1 34 ? 19.523 0.836 88.559 1.00 40.34 34 LYS B N 1
ATOM 2660 C CA . LYS B 1 34 ? 20.061 1.494 89.741 1.00 40.93 34 LYS B CA 1
ATOM 2661 C C . LYS B 1 34 ? 19.119 2.628 90.108 1.00 41.09 34 LYS B C 1
ATOM 2662 O O . LYS B 1 34 ? 18.942 3.574 89.340 1.00 41.14 34 LYS B O 1
ATOM 2668 N N . PHE B 1 35 ? 18.493 2.514 91.273 1.00 41.57 35 PHE B N 1
ATOM 2669 C CA . PHE B 1 35 ? 17.582 3.529 91.772 1.00 42.02 35 PHE B CA 1
ATOM 2670 C C . PHE B 1 35 ? 18.292 4.330 92.862 1.00 42.75 35 PHE B C 1
ATOM 2671 O O . PHE B 1 35 ? 18.974 3.747 93.711 1.00 43.01 35 PHE B O 1
ATOM 2679 N N . PHE B 1 36 ? 18.154 5.655 92.832 1.00 43.34 36 PHE B N 1
ATOM 2680 C CA . PHE B 1 36 ? 18.717 6.504 93.885 1.00 43.65 36 PHE B CA 1
ATOM 2681 C C . PHE B 1 36 ? 17.792 7.638 94.301 1.00 44.04 36 PHE B C 1
ATOM 2682 O O . PHE B 1 36 ? 17.153 8.277 93.467 1.00 43.95 36 PHE B O 1
ATOM 2690 N N . VAL B 1 37 ? 17.777 7.909 95.603 1.00 44.46 37 VAL B N 1
ATOM 2691 C CA . VAL B 1 37 ? 16.968 8.971 96.172 1.00 44.90 37 VAL B CA 1
ATOM 2692 C C . VAL B 1 37 ? 17.688 9.602 97.382 1.00 45.50 37 VAL B C 1
ATOM 2693 O O . VAL B 1 37 ? 18.223 8.887 98.233 1.00 45.46 37 VAL B O 1
ATOM 2697 N N . PRO B 1 38 ? 17.710 10.943 97.455 1.00 46.05 38 PRO B N 1
ATOM 2698 C CA . PRO B 1 38 ? 18.282 11.596 98.630 1.00 46.37 38 PRO B CA 1
ATOM 2699 C C . PRO B 1 38 ? 17.288 11.583 99.781 1.00 46.78 38 PRO B C 1
ATOM 2700 O O . PRO B 1 38 ? 16.131 11.208 99.584 1.00 46.78 38 PRO B O 1
ATOM 2704 N N . GLN B 1 39 ? 17.728 12.002 100.968 1.00 47.06 39 GLN B N 1
ATOM 2705 C CA . GLN B 1 39 ? 16.865 11.990 102.152 1.00 47.32 39 GLN B CA 1
ATOM 2706 C C . GLN B 1 39 ? 15.760 13.041 102.065 1.00 47.31 39 GLN B C 1
ATOM 2707 O O . GLN B 1 39 ? 14.632 12.824 102.516 1.00 47.26 39 GLN B O 1
ATOM 2713 N N . LYS B 1 40 ? 16.097 14.179 101.472 1.00 47.52 40 LYS B N 1
ATOM 2714 C CA . LYS B 1 40 ? 15.135 15.249 101.229 1.00 47.66 40 LYS B CA 1
ATOM 2715 C C . LYS B 1 40 ? 15.607 16.039 100.005 1.00 47.55 40 LYS B C 1
ATOM 2716 O O . LYS B 1 40 ? 16.584 15.638 99.362 1.00 47.21 40 LYS B O 1
ATOM 2722 N N . GLU B 1 41 ? 14.932 17.142 99.677 1.00 47.55 41 GLU B N 1
ATOM 2723 C CA . GLU B 1 41 ? 15.325 17.933 98.508 1.00 47.76 41 GLU B CA 1
ATOM 2724 C C . GLU B 1 41 ? 16.815 18.228 98.569 1.00 47.80 41 GLU B C 1
ATOM 2725 O O . GLU B 1 41 ? 17.292 18.838 99.525 1.00 47.96 41 GLU B O 1
ATOM 2731 N N . ASP B 1 42 ? 17.544 17.783 97.551 1.00 47.94 42 ASP B N 1
ATOM 2732 C CA . ASP B 1 42 ? 18.993 17.897 97.537 1.00 47.76 42 ASP B CA 1
ATOM 2733 C C . ASP B 1 42 ? 19.489 17.936 96.092 1.00 47.59 42 ASP B C 1
ATOM 2734 O O . ASP B 1 42 ? 19.894 16.913 95.533 1.00 47.43 42 ASP B O 1
ATOM 2739 N N . ILE B 1 43 ? 19.476 19.135 95.512 1.00 47.28 43 ILE B N 1
ATOM 2740 C CA . ILE B 1 43 ? 19.763 19.328 94.089 1.00 47.25 43 ILE B CA 1
ATOM 2741 C C . ILE B 1 43 ? 21.184 18.901 93.735 1.00 47.02 43 ILE B C 1
ATOM 2742 O O . ILE B 1 43 ? 21.413 18.335 92.671 1.00 46.97 43 ILE B O 1
ATOM 2747 N N . ASN B 1 44 ? 22.136 19.177 94.624 1.00 46.83 44 ASN B N 1
ATOM 2748 C CA . ASN B 1 44 ? 23.530 18.809 94.379 1.00 46.59 44 ASN B CA 1
ATOM 2749 C C . ASN B 1 44 ? 23.775 17.308 94.497 1.00 46.10 44 ASN B C 1
ATOM 2750 O O . ASN B 1 44 ? 24.655 16.774 93.830 1.00 45.95 44 ASN B O 1
ATOM 2755 N N . ALA B 1 45 ? 22.997 16.632 95.340 1.00 45.71 45 ALA B N 1
ATOM 2756 C CA . ALA B 1 45 ? 23.064 15.171 95.437 1.00 45.61 45 ALA B CA 1
ATOM 2757 C C . ALA B 1 45 ? 22.572 14.528 94.136 1.00 45.25 45 ALA B C 1
ATOM 2758 O O . ALA B 1 45 ? 23.220 13.631 93.586 1.00 45.40 45 ALA B O 1
ATOM 2760 N N . GLN B 1 46 ? 21.427 15.001 93.653 1.00 44.92 46 GLN B N 1
ATOM 2761 C CA . GLN B 1 46 ? 20.903 14.579 92.350 1.00 44.83 46 GLN B CA 1
ATOM 2762 C C . GLN B 1 46 ? 21.971 14.729 91.272 1.00 44.86 46 GLN B C 1
ATOM 2763 O O . GLN B 1 46 ? 22.277 13.774 90.561 1.00 44.96 46 GLN B O 1
ATOM 2769 N N . LEU B 1 47 ? 22.555 15.923 91.185 1.00 44.96 47 LEU B N 1
ATOM 2770 C CA . LEU B 1 47 ? 23.648 16.203 90.247 1.00 45.08 47 LEU B CA 1
ATOM 2771 C C . LEU B 1 47 ? 24.822 15.233 90.403 1.00 45.05 47 LEU B C 1
ATOM 2772 O O . LEU B 1 47 ? 25.388 14.770 89.408 1.00 44.95 47 LEU B O 1
ATOM 2777 N N . GLN B 1 48 ? 25.177 14.926 91.650 1.00 45.11 48 GLN B N 1
ATOM 2778 C CA . GLN B 1 48 ? 26.283 14.003 91.941 1.00 45.11 48 GLN B CA 1
ATOM 2779 C C . GLN B 1 48 ? 25.990 12.596 91.444 1.00 44.79 48 GLN B C 1
ATOM 2780 O O . GLN B 1 48 ? 26.843 11.974 90.814 1.00 44.74 48 GLN B O 1
ATOM 2786 N N . MET B 1 49 ? 24.787 12.102 91.730 1.00 44.53 49 MET B N 1
ATOM 2787 C CA . MET B 1 49 ? 24.388 10.765 91.283 1.00 44.31 49 MET B CA 1
ATOM 2788 C C . MET B 1 49 ? 24.301 10.700 89.760 1.00 43.80 49 MET B C 1
ATOM 2789 O O . MET B 1 49 ? 24.703 9.712 89.141 1.00 43.73 49 MET B O 1
ATOM 2794 N N . LEU B 1 50 ? 23.771 11.763 89.173 1.00 43.61 50 LEU B N 1
ATOM 2795 C CA . LEU B 1 50 ? 23.707 11.910 87.728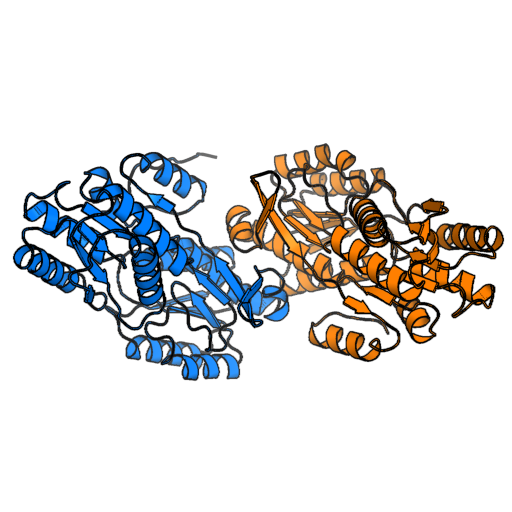 1.00 43.51 50 LEU B CA 1
ATOM 2796 C C . LEU B 1 50 ? 25.108 11.779 87.130 1.00 43.29 50 LEU B C 1
ATOM 2797 O O . LEU B 1 50 ? 25.320 11.021 86.185 1.00 43.34 50 LEU B O 1
ATOM 2802 N N . GLU B 1 51 ? 26.067 12.502 87.713 1.00 43.15 51 GLU B N 1
ATOM 2803 C CA . GLU B 1 51 ? 27.477 12.436 87.298 1.00 42.73 51 GLU B CA 1
ATOM 2804 C C . GLU B 1 51 ? 28.056 11.031 87.415 1.00 42.24 51 GLU B C 1
ATOM 2805 O O . GLU B 1 51 ? 28.792 10.581 86.536 1.00 42.25 51 GLU B O 1
ATOM 2811 N N . SER B 1 52 ? 27.722 10.351 88.508 1.00 41.88 52 SER B N 1
ATOM 2812 C CA . SER B 1 52 ? 28.169 8.978 88.748 1.00 41.97 52 SER B CA 1
ATOM 2813 C C . SER B 1 52 ? 27.686 8.014 87.678 1.00 41.65 52 SER B C 1
ATOM 2814 O O . SER B 1 52 ? 28.456 7.188 87.185 1.00 41.52 52 SER B O 1
ATOM 2817 N N . PHE B 1 53 ? 26.402 8.106 87.341 1.00 41.67 53 PHE B N 1
ATOM 2818 C CA . PHE B 1 53 ? 25.819 7.239 86.318 1.00 41.77 53 PHE B CA 1
ATOM 2819 C C . PHE B 1 53 ? 26.504 7.450 84.980 1.00 41.79 53 PHE B C 1
ATOM 2820 O O . PHE B 1 53 ? 26.787 6.492 84.255 1.00 41.60 53 PHE B O 1
ATOM 2828 N N . ILE B 1 54 ? 26.782 8.707 84.656 1.00 41.94 54 ILE B N 1
ATOM 2829 C CA . ILE B 1 54 ? 27.474 9.022 83.412 1.00 42.13 54 ILE B CA 1
ATOM 2830 C C . ILE B 1 54 ? 28.891 8.448 83.453 1.00 42.33 54 ILE B C 1
ATOM 2831 O O . ILE B 1 54 ? 29.385 7.905 82.455 1.00 42.42 54 ILE B O 1
ATOM 2836 N N . ALA B 1 55 ? 29.531 8.556 84.618 1.00 42.53 55 ALA B N 1
ATOM 2837 C CA . ALA B 1 55 ? 30.864 7.997 84.818 1.00 42.39 55 ALA B CA 1
ATOM 2838 C C . ALA B 1 55 ? 30.851 6.466 84.732 1.00 42.35 55 ALA B C 1
ATOM 2839 O O . ALA B 1 55 ? 31.729 5.875 84.103 1.00 42.49 55 ALA B O 1
ATOM 2841 N N . GLU B 1 56 ? 29.847 5.836 85.348 1.00 42.08 56 GLU B N 1
ATOM 2842 C CA . GLU B 1 56 ? 29.664 4.377 85.272 1.00 41.91 56 GLU B CA 1
ATOM 2843 C C . GLU B 1 56 ? 29.337 3.857 83.870 1.00 41.39 56 GLU B C 1
ATOM 2844 O O . GLU B 1 56 ? 29.469 2.659 83.607 1.00 41.60 56 GLU B O 1
ATOM 2850 N N . GLY B 1 57 ? 28.877 4.740 82.985 1.00 40.57 57 GLY B N 1
ATOM 2851 C CA . GLY B 1 57 ? 28.482 4.336 81.642 1.00 39.61 57 GLY B CA 1
ATOM 2852 C C . GLY B 1 57 ? 27.162 3.579 81.645 1.00 38.83 57 GLY B C 1
ATOM 2853 O O . GLY B 1 57 ? 27.039 2.518 81.021 1.00 39.14 57 GLY B O 1
ATOM 2854 N N . VAL B 1 58 ? 26.177 4.115 82.358 1.00 37.78 58 VAL B N 1
ATOM 2855 C CA . VAL B 1 58 ? 24.820 3.556 82.320 1.00 36.86 58 VAL B CA 1
ATOM 2856 C C . VAL B 1 58 ? 24.212 3.759 80.930 1.00 36.00 58 VAL B C 1
ATOM 2857 O O . VAL B 1 58 ? 24.640 4.638 80.166 1.00 35.52 58 VAL B O 1
ATOM 2861 N N . ASN B 1 59 ? 23.209 2.944 80.615 1.00 34.87 59 ASN B N 1
ATOM 2862 C CA . ASN B 1 59 ? 22.600 2.944 79.289 1.00 34.00 59 ASN B CA 1
ATOM 2863 C C . ASN B 1 59 ? 21.352 3.822 79.176 1.00 33.17 59 ASN B C 1
ATOM 2864 O O . ASN B 1 59 ? 20.810 3.991 78.090 1.00 33.27 59 ASN B O 1
ATOM 2869 N N . GLY B 1 60 ? 20.903 4.380 80.290 1.00 32.29 60 GLY B N 1
ATOM 2870 C CA . GLY B 1 60 ? 19.765 5.273 80.277 1.00 31.89 60 GLY B CA 1
ATOM 2871 C C . GLY B 1 60 ? 19.520 5.887 81.633 1.00 31.18 60 GLY B C 1
ATOM 2872 O O . GLY B 1 60 ? 19.750 5.245 82.662 1.00 31.13 60 GLY B O 1
ATOM 2873 N N . ILE B 1 61 ? 19.034 7.128 81.635 1.00 30.80 61 ILE B N 1
ATOM 2874 C CA . ILE B 1 61 ? 18.730 7.837 82.865 1.00 30.74 61 ILE B CA 1
ATOM 2875 C C . ILE B 1 61 ? 17.313 8.410 82.866 1.00 30.48 61 ILE B C 1
ATOM 2876 O O . ILE B 1 61 ? 16.923 9.141 81.947 1.00 29.53 61 ILE B O 1
ATOM 2881 N N . ALA B 1 62 ? 16.556 8.058 83.899 1.00 30.07 62 ALA B N 1
ATOM 2882 C CA . ALA B 1 62 ? 15.328 8.746 84.249 1.00 30.85 62 ALA B CA 1
ATOM 2883 C C . ALA B 1 62 ? 15.597 9.612 85.472 1.00 31.12 62 ALA B C 1
ATOM 2884 O O . ALA B 1 62 ? 16.121 9.122 86.467 1.00 31.78 62 ALA B O 1
ATOM 2886 N N . ILE B 1 63 ? 15.232 10.887 85.412 1.00 31.19 63 ILE B N 1
ATOM 2887 C CA . ILE B 1 63 ? 15.426 11.776 86.557 1.00 31.60 63 ILE B CA 1
ATOM 2888 C C . ILE B 1 63 ? 14.201 12.646 86.813 1.00 31.92 63 ILE B C 1
ATOM 2889 O O . ILE B 1 63 ? 13.555 13.114 85.882 1.00 31.82 63 ILE B O 1
ATOM 2894 N N . ALA B 1 64 ? 13.882 12.830 88.091 1.00 32.16 64 ALA B N 1
ATOM 2895 C CA . ALA B 1 64 ? 12.913 13.817 88.528 1.00 32.48 64 ALA B CA 1
ATOM 2896 C C . ALA B 1 64 ? 13.729 14.962 89.127 1.00 33.10 64 ALA B C 1
ATOM 2897 O O . ALA B 1 64 ? 14.113 14.889 90.293 1.00 33.03 64 ALA B O 1
ATOM 2899 N N . PRO B 1 65 ? 14.048 15.994 88.319 1.00 33.56 65 PRO B N 1
ATOM 2900 C CA . PRO B 1 65 ? 14.899 17.087 88.811 1.00 33.90 65 PRO B CA 1
ATOM 2901 C C . PRO B 1 65 ? 14.242 17.998 89.845 1.00 34.08 65 PRO B C 1
ATOM 2902 O O . PRO B 1 65 ? 13.185 18.562 89.590 1.00 33.91 65 PRO B O 1
ATOM 2906 N N . SER B 1 66 ? 14.891 18.155 90.998 1.00 34.81 66 SER B N 1
ATOM 2907 C CA . SER B 1 66 ? 14.417 19.095 92.017 1.00 35.18 66 SER B CA 1
ATOM 2908 C C . SER B 1 66 ? 14.478 20.550 91.543 1.00 35.18 66 SER B C 1
ATOM 2909 O O . SER B 1 66 ? 13.645 21.367 91.931 1.00 35.18 66 SER B O 1
ATOM 2912 N N . ASP B 1 67 ? 15.461 20.858 90.703 1.00 35.59 67 ASP B N 1
ATOM 2913 C CA . ASP B 1 67 ? 15.522 22.143 90.017 1.00 35.89 67 ASP B CA 1
ATOM 2914 C C . ASP B 1 67 ? 15.675 21.889 88.515 1.00 35.71 67 ASP B C 1
ATOM 2915 O O . ASP B 1 67 ? 16.674 21.313 88.091 1.00 35.46 67 ASP B O 1
ATOM 2920 N N . PRO B 1 68 ? 14.695 22.327 87.711 1.00 35.92 68 PRO B N 1
ATOM 2921 C CA . PRO B 1 68 ? 14.743 22.042 86.275 1.00 36.17 68 PRO B CA 1
ATOM 2922 C C . PRO B 1 68 ? 15.914 22.702 85.550 1.00 36.28 68 PRO B C 1
ATOM 2923 O O . PRO B 1 68 ? 16.487 22.098 84.649 1.00 36.59 68 PRO B O 1
ATOM 2927 N N . THR B 1 69 ? 16.274 23.923 85.945 1.00 36.21 69 THR B N 1
ATOM 2928 C CA . THR B 1 69 ? 17.346 24.659 85.269 1.00 36.21 69 THR B CA 1
ATOM 2929 C C . THR B 1 69 ? 18.734 24.139 85.655 1.00 36.03 69 THR B C 1
ATOM 2930 O O . THR B 1 69 ? 19.633 24.094 84.817 1.00 35.64 69 THR B O 1
ATOM 2934 N N . ALA B 1 70 ? 18.899 23.729 86.912 1.00 36.18 70 ALA B N 1
ATOM 2935 C CA . ALA B 1 70 ? 20.206 23.288 87.421 1.00 36.32 70 ALA B CA 1
ATOM 2936 C C . ALA B 1 70 ? 20.722 22.017 86.757 1.00 36.48 70 ALA B C 1
ATOM 2937 O O . ALA B 1 70 ? 21.936 21.819 86.631 1.00 36.73 70 ALA B O 1
ATOM 2939 N N . VAL B 1 71 ? 19.798 21.157 86.331 1.00 36.37 71 VAL B N 1
ATOM 2940 C CA . VAL B 1 71 ? 20.153 19.874 85.720 1.00 36.33 71 VAL B CA 1
ATOM 2941 C C . VAL B 1 71 ? 20.532 19.954 84.237 1.00 36.21 71 VAL B C 1
ATOM 2942 O O . VAL B 1 71 ? 21.147 19.024 83.700 1.00 36.39 71 VAL B O 1
ATOM 2946 N N . ILE B 1 72 ? 20.174 21.055 83.577 1.00 36.04 72 ILE B N 1
ATOM 2947 C CA . ILE B 1 72 ? 20.318 21.145 82.118 1.00 35.83 72 ILE B CA 1
ATOM 2948 C C . ILE B 1 72 ? 21.723 20.724 81.646 1.00 35.67 72 ILE B C 1
ATOM 2949 O O . ILE B 1 72 ? 21.850 19.775 80.872 1.00 35.94 72 ILE B O 1
ATOM 2954 N N . PRO B 1 73 ? 22.784 21.396 82.134 1.00 35.73 73 PRO B N 1
ATOM 2955 C CA . PRO B 1 73 ? 24.140 21.064 81.664 1.00 35.78 73 PRO B CA 1
ATOM 2956 C C . PRO B 1 73 ? 24.547 19.588 81.787 1.00 35.61 73 PRO B C 1
ATOM 2957 O O . PRO B 1 73 ? 25.179 19.047 80.881 1.00 35.43 73 PRO B O 1
ATOM 2961 N N . THR B 1 74 ? 24.195 18.945 82.895 1.00 35.86 74 THR B N 1
ATOM 2962 C CA . THR B 1 74 ? 24.565 17.540 83.109 1.00 35.92 74 THR B CA 1
ATOM 2963 C C . THR B 1 74 ? 23.774 16.585 82.202 1.00 35.92 74 THR B C 1
ATOM 2964 O O . THR B 1 74 ? 24.339 15.630 81.666 1.00 35.70 74 THR B O 1
ATOM 2968 N N . ILE B 1 75 ? 22.473 16.840 82.055 1.00 35.81 75 ILE B N 1
ATOM 2969 C CA . ILE B 1 75 ? 21.625 16.073 81.128 1.00 35.96 75 ILE B CA 1
ATOM 2970 C C . ILE B 1 75 ? 22.130 16.210 79.691 1.00 36.21 75 ILE B C 1
ATOM 2971 O O . ILE B 1 75 ? 22.174 15.236 78.938 1.00 35.75 75 ILE B O 1
ATOM 2976 N N . LYS B 1 76 ? 22.514 17.428 79.326 1.00 36.63 76 LYS B N 1
ATOM 2977 C CA . LYS B 1 76 ? 23.158 17.687 78.044 1.00 37.01 76 LYS B CA 1
ATOM 2978 C C . LYS B 1 76 ? 24.435 16.845 77.892 1.00 37.04 76 LYS B C 1
ATOM 2979 O O . LYS B 1 76 ? 24.718 16.321 76.815 1.00 36.76 76 LYS B O 1
ATOM 2985 N N . LYS B 1 77 ? 25.190 16.703 78.979 1.00 37.70 77 LYS B N 1
ATOM 2986 C CA . LYS B 1 77 ? 26.435 15.922 78.956 1.00 37.76 77 LYS B CA 1
ATOM 2987 C C . LYS B 1 77 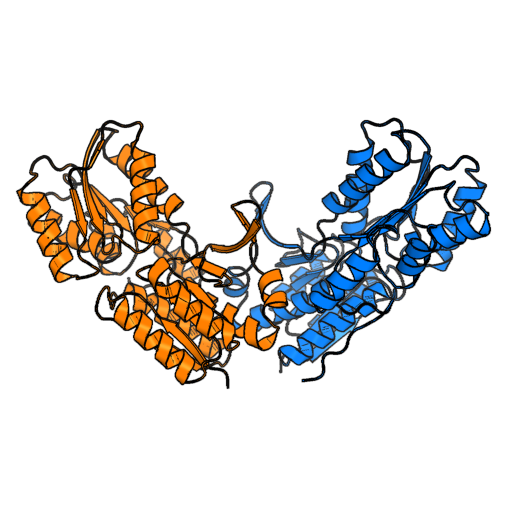? 26.150 14.434 78.752 1.00 37.44 77 LYS B C 1
ATOM 2988 O O . LYS B 1 77 ? 26.799 13.774 77.942 1.00 37.21 77 LYS B O 1
ATOM 2994 N N . ALA B 1 78 ? 25.191 13.919 79.517 1.00 37.43 78 ALA B N 1
ATOM 2995 C CA . ALA B 1 78 ? 24.715 12.543 79.367 1.00 37.43 78 ALA B CA 1
ATOM 2996 C C . ALA B 1 78 ? 24.369 12.259 77.910 1.00 37.28 78 ALA B C 1
ATOM 2997 O O . ALA B 1 78 ? 24.911 11.334 77.306 1.00 36.89 78 ALA B O 1
ATOM 2999 N N . LEU B 1 79 ? 23.479 13.077 77.353 1.00 37.55 79 LEU B N 1
ATOM 3000 C CA . LEU B 1 79 ? 23.073 12.955 75.951 1.00 37.97 79 LEU B CA 1
ATOM 3001 C C . LEU B 1 79 ? 24.276 13.061 75.027 1.00 38.47 79 LEU B C 1
ATOM 3002 O O . LEU B 1 79 ? 24.396 12.288 74.075 1.00 38.57 79 LEU B O 1
ATOM 3007 N N . GLU B 1 80 ? 25.177 14.001 75.314 1.00 39.15 80 GLU B N 1
ATOM 3008 C CA . GLU B 1 80 ? 26.382 14.168 74.495 1.00 39.66 80 GLU B CA 1
ATOM 3009 C C . GLU B 1 80 ? 27.215 12.894 74.441 1.00 39.59 80 GLU B C 1
ATOM 3010 O O . GLU B 1 80 ? 27.837 12.607 73.422 1.00 39.91 80 GLU B O 1
ATOM 3016 N N . MET B 1 81 ? 27.212 12.118 75.520 1.00 39.34 81 MET B N 1
ATOM 3017 C CA . MET B 1 81 ? 27.932 10.836 75.531 1.00 39.36 81 MET B CA 1
ATOM 3018 C C . MET B 1 81 ? 27.082 9.640 75.057 1.00 38.37 81 MET B C 1
ATOM 3019 O O . MET B 1 81 ? 27.519 8.483 75.154 1.00 38.26 81 MET B O 1
ATOM 3024 N N . GLY B 1 82 ? 25.889 9.919 74.527 1.00 36.90 82 GLY B N 1
ATOM 3025 C CA . GLY B 1 82 ? 25.018 8.880 73.978 1.00 36.03 82 GLY B CA 1
ATOM 3026 C C . GLY B 1 82 ? 24.215 8.139 75.031 1.00 34.89 82 GLY B C 1
ATOM 3027 O O . GLY B 1 82 ? 23.931 6.954 74.887 1.00 34.98 82 GLY B O 1
ATOM 3028 N N . ILE B 1 83 ? 23.843 8.842 76.089 1.00 33.51 83 ILE B N 1
ATOM 3029 C CA . ILE B 1 83 ? 23.030 8.264 77.144 1.00 32.57 83 ILE B CA 1
ATOM 3030 C C . ILE B 1 83 ? 21.638 8.893 77.084 1.00 31.50 83 ILE B C 1
ATOM 3031 O O . ILE B 1 83 ? 21.481 10.084 77.375 1.00 31.10 83 ILE B O 1
ATOM 3036 N N . PRO B 1 84 ? 20.616 8.095 76.704 1.00 30.03 84 PRO B N 1
ATOM 3037 C CA . PRO B 1 84 ? 19.285 8.679 76.625 1.00 29.21 84 PRO B CA 1
ATOM 3038 C C . PRO B 1 84 ? 18.753 9.079 77.998 1.00 28.00 84 PRO B C 1
ATOM 3039 O O . PRO B 1 84 ? 19.011 8.403 78.998 1.00 27.75 84 PRO B O 1
ATOM 3043 N N . VAL B 1 85 ? 18.022 10.183 78.034 1.00 26.91 85 VAL B N 1
ATOM 3044 C CA . VAL B 1 85 ? 17.479 10.714 79.267 1.00 26.48 85 VAL B CA 1
ATOM 3045 C C . VAL B 1 85 ? 16.018 11.037 79.093 1.00 25.49 85 VAL B C 1
ATOM 3046 O O . VAL B 1 85 ? 15.631 11.637 78.095 1.00 24.84 85 VAL B O 1
ATOM 3050 N N . VAL B 1 86 ? 15.219 10.634 80.075 1.00 24.78 86 VAL B N 1
ATOM 3051 C CA . VAL B 1 86 ? 13.822 11.040 80.178 1.00 24.49 86 VAL B CA 1
ATOM 3052 C C . VAL B 1 86 ? 13.651 11.623 81.569 1.00 24.78 86 VAL B C 1
ATOM 3053 O O . VAL B 1 86 ? 14.525 11.475 82.416 1.00 25.30 86 VAL B O 1
ATOM 3057 N N . THR B 1 87 ? 12.544 12.312 81.786 1.00 24.47 87 THR B N 1
ATOM 3058 C CA . THR B 1 87 ? 12.180 12.762 83.111 1.00 23.94 87 THR B CA 1
ATOM 3059 C C . THR B 1 87 ? 10.900 12.075 83.551 1.00 23.96 87 THR B C 1
ATOM 3060 O O . THR B 1 87 ? 10.074 11.657 82.721 1.00 22.73 87 THR B O 1
ATOM 3064 N N . LEU B 1 88 ? 10.762 11.925 84.865 1.00 23.16 88 LEU B N 1
ATOM 3065 C CA . LEU B 1 88 ? 9.547 11.398 85.467 1.00 23.86 88 LEU B CA 1
ATOM 3066 C C . LEU B 1 88 ? 9.172 12.250 86.675 1.00 23.67 88 LEU B C 1
ATOM 3067 O O . LEU B 1 88 ? 10.044 12.900 87.258 1.00 23.76 88 LEU B O 1
ATOM 3072 N N . ASP B 1 89 ? 7.890 12.252 87.031 1.00 24.02 89 ASP B N 1
ATOM 3073 C CA . ASP B 1 89 ? 7.377 12.907 88.251 1.00 24.56 89 ASP B CA 1
ATOM 3074 C C . ASP B 1 89 ? 7.354 14.439 88.173 1.00 24.25 89 ASP B C 1
ATOM 3075 O O . ASP B 1 89 ? 6.359 15.062 88.527 1.00 24.70 89 ASP B O 1
ATOM 3080 N N . THR B 1 90 ? 8.469 15.021 87.747 1.00 24.86 90 THR B N 1
ATOM 3081 C CA . THR B 1 90 ? 8.581 16.452 87.501 1.00 25.62 90 THR B CA 1
ATOM 3082 C C . THR B 1 90 ? 9.521 16.664 86.315 1.00 25.49 90 THR B C 1
ATOM 3083 O O . THR B 1 90 ? 10.421 15.862 86.088 1.00 25.90 90 THR B O 1
ATOM 3087 N N . ASP B 1 91 ? 9.325 17.748 85.568 1.00 26.09 91 ASP B N 1
ATOM 3088 C CA . ASP B 1 91 ? 10.022 17.923 84.286 1.00 26.14 91 ASP B CA 1
ATOM 3089 C C . ASP B 1 91 ? 11.227 18.880 84.297 1.00 26.91 91 ASP B C 1
ATOM 3090 O O . ASP B 1 91 ? 11.474 19.578 85.289 1.00 26.83 91 ASP B O 1
ATOM 3095 N N . SER B 1 92 ? 11.989 18.848 83.199 1.00 27.08 92 SER B N 1
ATOM 3096 C CA . SER B 1 92 ? 12.960 19.885 82.815 1.00 27.51 92 SER B CA 1
ATOM 3097 C C . SER B 1 92 ? 12.909 19.960 81.276 1.00 27.54 92 SER B C 1
ATOM 3098 O O . SER B 1 92 ? 13.719 19.331 80.585 1.00 26.83 92 SER B O 1
ATOM 3101 N N . PRO B 1 93 ? 11.932 20.709 80.740 1.00 28.15 93 PRO B N 1
ATOM 3102 C CA . PRO B 1 93 ? 11.640 20.664 79.289 1.00 28.37 93 PRO B CA 1
ATOM 3103 C C . PRO B 1 93 ? 12.731 21.210 78.369 1.00 28.84 93 PRO B C 1
ATOM 3104 O O . PRO B 1 93 ? 12.740 20.876 77.184 1.00 28.59 93 PRO B O 1
ATOM 3108 N N . ASP B 1 94 ? 13.644 22.026 78.904 1.00 29.11 94 ASP B N 1
ATOM 3109 C CA . ASP B 1 94 ? 14.717 22.612 78.101 1.00 29.56 94 ASP B CA 1
ATOM 3110 C C . ASP B 1 94 ? 16.041 21.882 78.250 1.00 29.66 94 ASP B C 1
ATOM 3111 O O . ASP B 1 94 ? 17.061 22.351 77.745 1.00 30.90 94 ASP B O 1
ATOM 3116 N N . SER B 1 95 ? 16.031 20.722 78.902 1.00 29.16 95 SER B N 1
ATOM 3117 C CA . SER B 1 95 ? 17.256 19.950 79.123 1.00 28.60 95 SER B CA 1
ATOM 3118 C C . SER B 1 95 ? 17.693 19.080 77.946 1.00 28.48 95 SER B C 1
ATOM 3119 O O . SER B 1 95 ? 18.839 18.607 77.909 1.00 29.32 95 SER B O 1
ATOM 3122 N N . GLY B 1 96 ? 16.790 18.830 77.004 1.00 27.43 96 GLY B N 1
ATOM 3123 C CA . GLY B 1 96 ? 17.085 17.917 75.903 1.00 26.42 96 GLY B CA 1
ATOM 3124 C C . GLY B 1 96 ? 16.566 16.510 76.176 1.00 25.55 96 GLY B C 1
ATOM 3125 O O . GLY B 1 96 ? 16.640 15.638 75.313 1.00 25.10 96 GLY B O 1
ATOM 3126 N N . ARG B 1 97 ? 16.062 16.291 77.388 1.00 24.32 97 ARG B N 1
ATOM 3127 C CA . ARG B 1 97 ? 15.389 15.042 77.749 1.00 23.86 97 ARG B CA 1
ATOM 3128 C C . ARG B 1 97 ? 14.291 14.722 76.727 1.00 22.79 97 ARG B C 1
ATOM 3129 O O . ARG B 1 97 ? 13.594 15.616 76.229 1.00 21.72 97 ARG B O 1
ATOM 3137 N N . TYR B 1 98 ? 14.136 13.443 76.439 1.00 22.36 98 TYR B N 1
ATOM 3138 C CA . TYR B 1 98 ? 13.306 13.023 75.317 1.00 21.77 98 TYR B CA 1
ATOM 3139 C C . TYR B 1 98 ? 11.801 12.991 75.613 1.00 21.33 98 TYR B C 1
ATOM 3140 O O . TYR B 1 98 ? 10.987 13.305 74.751 1.00 20.84 98 TYR B O 1
ATOM 3149 N N . VAL B 1 99 ? 11.432 12.619 76.836 1.00 20.54 99 VAL B N 1
ATOM 3150 C CA . VAL B 1 99 ? 10.050 12.389 77.198 1.00 20.49 99 VAL B CA 1
ATOM 3151 C C . VAL B 1 99 ? 9.882 12.752 78.660 1.00 20.47 99 VAL B C 1
ATOM 3152 O O . VAL B 1 99 ? 10.776 12.452 79.447 1.00 20.58 99 VAL B O 1
ATOM 3156 N N . TYR B 1 100 ? 8.750 13.368 78.999 1.00 20.71 100 TYR B N 1
ATOM 3157 C CA . TYR B 1 100 ? 8.312 13.523 80.400 1.00 20.88 100 TYR B CA 1
ATOM 3158 C C . TYR B 1 100 ? 7.233 12.484 80.693 1.00 21.09 100 TYR B C 1
ATOM 3159 O O . TYR B 1 100 ? 6.237 12.375 79.953 1.00 20.35 100 TYR B O 1
ATOM 3168 N N . ILE B 1 101 ? 7.420 11.757 81.797 1.00 20.90 101 ILE B N 1
ATOM 3169 C CA . ILE B 1 101 ? 6.521 10.684 8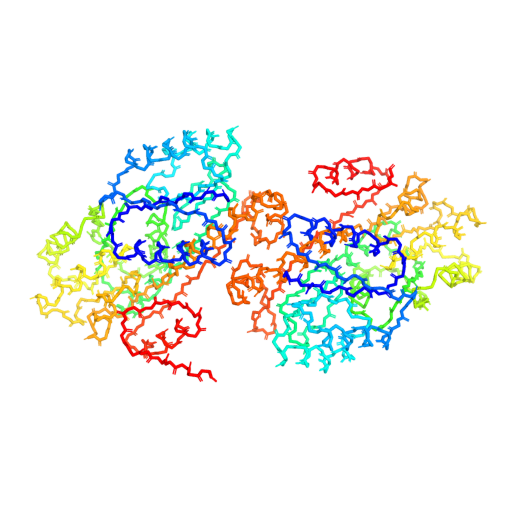2.210 1.00 21.28 101 ILE B CA 1
ATOM 3170 C C . ILE B 1 101 ? 5.994 11.014 83.597 1.00 21.62 101 ILE B C 1
ATOM 3171 O O . ILE B 1 101 ? 6.712 10.884 84.576 1.00 22.33 101 ILE B O 1
ATOM 3176 N N . GLY B 1 102 ? 4.739 11.421 83.683 1.00 21.81 102 GLY B N 1
ATOM 3177 C CA . GLY B 1 102 ? 4.216 11.880 84.948 1.00 22.08 102 GLY B CA 1
ATOM 3178 C C . GLY B 1 102 ? 2.809 12.401 84.906 1.00 22.63 102 GLY B C 1
ATOM 3179 O O . GLY B 1 102 ? 2.093 12.280 83.908 1.00 22.31 102 GLY B O 1
ATOM 3180 N N . THR B 1 103 ? 2.405 12.984 86.027 1.00 22.52 103 THR B N 1
ATOM 3181 C CA . THR B 1 103 ? 1.101 13.590 86.161 1.00 23.13 103 THR B CA 1
ATOM 3182 C C . THR B 1 103 ? 1.089 14.895 85.371 1.00 23.30 103 THR B C 1
ATOM 3183 O O . THR B 1 103 ? 2.143 15.503 85.161 1.00 23.43 103 THR B O 1
ATOM 3187 N N . ASP B 1 104 ? -0.098 15.290 84.916 1.00 24.66 104 ASP B N 1
ATOM 3188 C CA . ASP B 1 104 ? -0.334 16.645 84.432 1.00 25.25 104 ASP B CA 1
ATOM 3189 C C . ASP B 1 104 ? -0.559 17.484 85.682 1.00 25.71 104 ASP B C 1
ATOM 3190 O O . ASP B 1 104 ? -1.682 17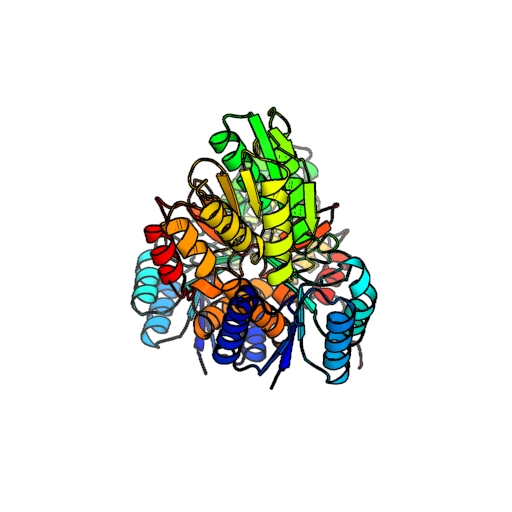.614 86.173 1.00 25.53 104 ASP B O 1
ATOM 3195 N N . ASN B 1 105 ? 0.532 18.053 86.161 1.00 26.31 105 ASN B N 1
ATOM 3196 C CA . ASN B 1 105 ? 0.565 18.724 87.449 1.00 27.41 105 ASN B CA 1
ATOM 3197 C C . ASN B 1 105 ? -0.285 19.975 87.502 1.00 28.62 105 ASN B C 1
ATOM 3198 O O . ASN B 1 105 ? -0.987 20.189 88.495 1.00 29.71 105 ASN B O 1
ATOM 3203 N N . TYR B 1 106 ? -0.269 20.783 86.439 1.00 29.52 106 TYR B N 1
ATOM 3204 C CA . TYR B 1 106 ? -1.125 21.967 86.407 1.00 30.09 106 TYR B CA 1
ATOM 3205 C C . TYR B 1 106 ? -2.589 21.575 86.529 1.00 30.80 106 TYR B C 1
ATOM 3206 O O . TYR B 1 106 ? -3.343 22.179 87.296 1.00 31.11 106 TYR B O 1
ATOM 3215 N N . GLN B 1 107 ? -3.004 20.579 85.757 1.00 31.71 107 GLN B N 1
ATOM 3216 C CA . GLN B 1 107 ? -4.407 20.153 85.749 1.00 32.34 107 GLN B CA 1
ATOM 3217 C C . GLN B 1 107 ? -4.830 19.472 87.057 1.00 32.61 107 GLN B C 1
ATOM 3218 O O . GLN B 1 107 ? -5.987 19.592 87.472 1.00 32.29 107 GLN B O 1
ATOM 3224 N N . ALA B 1 108 ? -3.913 18.738 87.684 1.00 33.05 108 ALA B N 1
ATOM 3225 C CA . ALA B 1 108 ? -4.187 18.131 88.997 1.00 33.87 108 ALA B CA 1
ATOM 3226 C C . ALA B 1 108 ? -4.407 19.231 90.044 1.00 34.36 108 ALA B C 1
ATOM 3227 O O . ALA B 1 108 ? -5.407 19.212 90.766 1.00 34.60 108 ALA B O 1
ATOM 3229 N N . GLY B 1 109 ? -3.476 20.187 90.090 1.00 35.14 109 GLY B N 1
ATOM 3230 C CA . GLY B 1 109 ? -3.599 21.383 90.925 1.00 35.89 109 GLY B CA 1
ATOM 3231 C C . GLY B 1 109 ? -4.893 22.151 90.722 1.00 36.72 109 GLY B C 1
ATOM 3232 O O . GLY B 1 109 ? -5.530 22.577 91.687 1.00 36.96 109 GLY B O 1
ATOM 3233 N N . TYR B 1 110 ? -5.286 22.330 89.466 1.00 37.60 110 TYR B N 1
ATOM 3234 C CA . TYR B 1 110 ? -6.533 23.017 89.134 1.00 38.14 110 TYR B CA 1
ATOM 3235 C C . TYR B 1 110 ? -7.754 22.232 89.606 1.00 38.90 110 TYR B C 1
ATOM 3236 O O . TYR B 1 110 ? -8.706 22.809 90.129 1.00 39.40 110 TYR B O 1
ATOM 3245 N N . THR B 1 111 ? -7.733 20.917 89.405 1.00 39.77 111 THR B N 1
ATOM 3246 C CA . THR B 1 111 ? -8.815 20.051 89.858 1.00 40.23 111 THR B CA 1
ATOM 3247 C C . THR B 1 111 ? -8.976 20.137 91.374 1.00 41.04 111 THR B C 1
ATOM 3248 O O . THR B 1 111 ? -10.099 20.189 91.878 1.00 40.92 111 THR B O 1
ATOM 3252 N N . ALA B 1 112 ? -7.843 20.154 92.076 1.00 41.88 112 ALA B N 1
ATOM 3253 C CA . ALA B 1 112 ? -7.806 20.321 93.526 1.00 42.81 112 ALA B CA 1
ATOM 3254 C C . ALA B 1 112 ? -8.473 21.624 93.956 1.00 43.75 112 ALA B C 1
ATOM 3255 O O . ALA B 1 112 ? -9.270 21.638 94.904 1.00 44.02 112 ALA B O 1
ATOM 3257 N N . GLY B 1 113 ? -8.142 22.709 93.257 1.00 44.48 113 GLY B N 1
ATOM 3258 C CA . GLY B 1 113 ? -8.710 24.022 93.540 1.00 45.11 113 GLY B CA 1
ATOM 3259 C C . GLY B 1 113 ? -10.218 24.059 93.398 1.00 45.81 113 GLY B C 1
ATOM 3260 O O . GLY B 1 113 ? -10.906 24.663 94.222 1.00 46.07 113 GLY B O 1
ATOM 3261 N N . LEU B 1 114 ? -10.738 23.407 92.363 1.00 46.55 114 LEU B N 1
ATOM 3262 C CA . LEU B 1 114 ? -12.179 23.365 92.122 1.00 47.29 114 LEU B CA 1
ATOM 3263 C C . LEU B 1 114 ? -12.909 22.629 93.232 1.00 47.98 114 LEU B C 1
ATOM 3264 O O . LEU B 1 114 ? -14.009 23.026 93.626 1.00 47.99 114 LEU B O 1
ATOM 3269 N N . ILE B 1 115 ? -12.302 21.548 93.716 1.00 48.77 115 ILE B N 1
ATOM 3270 C CA . ILE B 1 115 ? -12.866 20.778 94.821 1.00 49.46 115 ILE B CA 1
ATOM 3271 C C . ILE B 1 115 ? -12.909 21.668 96.062 1.00 50.16 115 ILE B C 1
ATOM 3272 O O . ILE B 1 115 ? -13.947 21.781 96.709 1.00 50.13 115 ILE B O 1
ATOM 3277 N N . MET B 1 116 ? -11.778 22.298 96.374 1.00 51.32 116 MET B N 1
ATOM 3278 C CA . MET B 1 116 ? -11.684 23.247 97.485 1.00 52.01 116 MET B CA 1
ATOM 3279 C C . MET B 1 116 ? -12.796 24.297 97.430 1.00 52.86 116 MET B C 1
ATOM 3280 O O . MET B 1 116 ? -13.486 24.530 98.422 1.00 53.22 116 MET B O 1
ATOM 3285 N N . LYS B 1 117 ? -12.957 24.914 96.262 1.00 53.65 117 LYS B N 1
ATOM 3286 C CA . LYS B 1 117 ? -13.982 25.930 96.020 1.00 54.26 117 LYS B CA 1
ATOM 3287 C C . LYS B 1 117 ? -15.382 25.417 96.368 1.00 54.87 117 LYS B C 1
ATOM 3288 O O . LYS B 1 117 ? -16.179 26.134 96.977 1.00 54.93 117 LYS B O 1
ATOM 3294 N N . GLU B 1 118 ? -15.675 24.181 95.970 1.00 55.62 118 GLU B N 1
ATOM 3295 C CA . GLU B 1 118 ? -16.909 23.500 96.371 1.00 55.92 118 GLU B CA 1
ATOM 3296 C C . GLU B 1 118 ? -16.928 23.303 97.887 1.00 56.37 118 GLU B C 1
ATOM 3297 O O . GLU B 1 118 ? -17.901 23.661 98.553 1.00 56.59 118 GLU B O 1
ATOM 3303 N N . LEU B 1 119 ? -15.841 22.747 98.419 1.00 56.68 119 LEU B N 1
ATOM 3304 C CA . LEU B 1 119 ? -15.721 22.450 99.854 1.00 56.97 119 LEU B CA 1
ATOM 3305 C C . LEU B 1 119 ? -15.874 23.673 100.760 1.00 57.25 119 LEU B C 1
ATOM 3306 O O . LEU B 1 119 ? -16.450 23.572 101.844 1.00 57.32 119 LEU B O 1
ATOM 3311 N N . LEU B 1 120 ? -15.352 24.816 100.317 1.00 57.40 120 LEU B N 1
ATOM 3312 C CA . LEU B 1 120 ? -15.365 26.039 101.119 1.00 57.46 120 LEU B CA 1
ATOM 3313 C C . LEU B 1 120 ? -16.496 27.000 100.738 1.00 57.61 120 LEU B C 1
ATOM 3314 O O . LEU B 1 120 ? -16.526 28.144 101.198 1.00 57.74 120 LEU B O 1
ATOM 3319 N N . GLY B 1 121 ? -17.425 26.542 99.903 1.00 57.80 121 GLY B N 1
ATOM 3320 C CA . GLY B 1 121 ? -18.555 27.370 99.481 1.00 57.88 121 GLY B CA 1
ATOM 3321 C C . GLY B 1 121 ? -18.176 28.597 98.661 1.00 58.06 121 GLY B C 1
ATOM 3322 O O . GLY B 1 121 ? -19.033 29.441 98.383 1.00 58.31 121 GLY B O 1
ATOM 3323 N N . GLY B 1 122 ? -16.904 28.686 98.260 1.00 58.05 122 GLY B N 1
ATOM 3324 C CA . GLY B 1 122 ? -16.381 29.827 97.505 1.00 57.95 122 GLY B CA 1
ATOM 3325 C C . GLY B 1 122 ? -15.770 30.911 98.377 1.00 57.92 122 GLY B C 1
ATOM 3326 O O . GLY B 1 122 ? -15.663 32.066 97.954 1.00 58.00 122 GLY B O 1
ATOM 3327 N N . LYS B 1 123 ? -15.352 30.544 99.586 1.00 57.80 123 LYS B N 1
ATOM 3328 C CA . LYS B 1 123 ? -14.850 31.516 100.553 1.00 57.69 123 LYS B CA 1
ATOM 3329 C C . LYS B 1 123 ? -14.109 30.804 101.681 1.00 57.44 123 LYS B C 1
ATOM 3330 O O . LYS B 1 123 ? -14.535 29.739 102.118 1.00 57.55 123 LYS B O 1
ATOM 3336 N N . GLY B 1 124 ? -13.011 31.394 102.150 1.00 57.03 124 GLY B N 1
ATOM 3337 C CA . GLY B 1 124 ? -12.253 30.831 103.268 1.00 56.80 124 GLY B CA 1
ATOM 3338 C C . GLY B 1 124 ? -10.798 31.250 103.270 1.00 56.62 124 GLY B C 1
ATOM 3339 O O . GLY B 1 124 ? -10.358 32.007 102.406 1.00 56.75 124 GLY B O 1
ATOM 3340 N N . LYS B 1 125 ? -10.054 30.754 104.254 1.00 56.35 125 LYS B N 1
ATOM 3341 C CA . LYS B 1 125 ? -8.620 30.997 104.353 1.00 56.14 125 LYS B CA 1
ATOM 3342 C C . LYS B 1 125 ? -7.859 29.678 104.231 1.00 55.79 125 LYS B C 1
ATOM 3343 O O . LYS B 1 125 ? -8.053 28.761 105.035 1.00 55.77 125 LYS B O 1
ATOM 3349 N N . VAL B 1 126 ? -6.989 29.604 103.224 1.00 55.24 126 VAL B N 1
ATOM 3350 C CA . VAL B 1 126 ? -6.234 28.397 102.905 1.00 54.65 126 VAL B CA 1
ATOM 3351 C C . VAL B 1 126 ? -4.742 28.596 103.178 1.00 54.04 126 VAL B C 1
ATOM 3352 O O . VAL B 1 126 ? -4.178 29.640 102.853 1.00 53.88 126 VAL B O 1
ATOM 3356 N N . VAL B 1 127 ? -4.120 27.589 103.789 1.00 53.36 127 VAL B N 1
ATOM 3357 C CA . VAL B 1 127 ? -2.662 27.503 103.870 1.00 52.79 127 VAL B CA 1
ATOM 3358 C C . VAL B 1 127 ? -2.206 26.373 102.945 1.00 52.33 127 VAL B C 1
ATOM 3359 O O . VAL B 1 127 ? -2.838 25.310 102.893 1.00 52.21 127 VAL B O 1
ATOM 3363 N N . ILE B 1 128 ? -1.107 26.617 102.229 1.00 51.45 128 ILE B N 1
ATOM 3364 C CA . ILE B 1 128 ? -0.505 25.635 101.329 1.00 50.71 128 ILE B CA 1
ATOM 3365 C C . ILE B 1 128 ? 0.793 25.123 101.932 1.00 49.91 128 ILE B C 1
ATOM 3366 O O . ILE B 1 128 ? 1.599 25.910 102.431 1.00 49.63 128 ILE B O 1
ATOM 3371 N N . GLY B 1 129 ? 0.986 23.805 101.872 1.00 49.05 129 GLY B N 1
ATOM 3372 C CA . GLY B 1 129 ? 2.247 23.175 102.253 1.00 48.42 129 GLY B CA 1
ATOM 3373 C C . GLY B 1 129 ? 2.844 22.407 101.085 1.00 47.83 129 GLY B C 1
ATOM 3374 O O . GLY B 1 129 ? 2.144 21.642 100.416 1.00 47.62 129 GLY B O 1
ATOM 3375 N N . THR B 1 130 ? 4.133 22.614 100.837 1.00 46.89 130 THR B N 1
ATOM 3376 C CA . THR B 1 130 ? 4.843 21.912 99.766 1.00 46.44 130 THR B CA 1
ATOM 3377 C C . THR B 1 130 ? 6.277 21.624 100.178 1.00 45.76 130 THR B C 1
ATOM 3378 O O . THR B 1 130 ? 6.756 22.144 101.189 1.00 45.70 130 THR B O 1
ATOM 3382 N N . GLY B 1 131 ? 6.950 20.800 99.376 1.00 44.86 131 GLY B N 1
ATOM 3383 C CA . GLY B 1 131 ? 8.324 20.391 99.631 1.00 44.36 131 GLY B CA 1
ATOM 3384 C C . GLY B 1 131 ? 9.318 20.981 98.655 1.00 43.74 131 GLY B C 1
ATOM 3385 O O . GLY B 1 131 ? 10.488 20.596 98.649 1.00 43.72 131 GLY B O 1
ATOM 3386 N N . SER B 1 132 ? 8.859 21.910 97.818 1.00 43.15 132 SER B N 1
ATOM 3387 C CA . SER B 1 132 ? 9.745 22.582 96.871 1.00 42.87 132 SER B CA 1
ATOM 3388 C C . SER B 1 132 ? 9.156 23.873 96.328 1.00 42.22 132 SER B C 1
ATOM 3389 O O . SER B 1 132 ? 7.947 24.003 96.157 1.00 42.21 132 SER B O 1
ATOM 3392 N N . LEU B 1 133 ? 10.038 24.827 96.068 1.00 41.89 133 LEU B N 1
ATOM 3393 C CA . LEU B 1 133 ? 9.678 26.036 95.345 1.00 41.59 133 LEU B CA 1
ATOM 3394 C C . LEU B 1 133 ? 10.517 26.193 94.073 1.00 41.05 133 LEU B C 1
ATOM 3395 O O . LEU B 1 133 ? 10.450 27.233 93.417 1.00 41.01 133 LEU B O 1
ATOM 3400 N N . THR B 1 134 ? 11.293 25.156 93.740 1.00 40.27 134 THR B N 1
ATOM 3401 C CA . THR B 1 134 ? 12.068 25.094 92.494 1.00 39.77 134 THR B CA 1
ATOM 3402 C C . THR B 1 134 ? 11.569 23.994 91.536 1.00 39.09 134 THR B C 1
ATOM 3403 O O . THR B 1 134 ? 11.658 24.154 90.319 1.00 38.55 134 THR B O 1
ATOM 3407 N N . ALA B 1 135 ? 11.075 22.880 92.078 1.00 38.29 135 ALA B N 1
ATOM 3408 C CA . ALA B 1 135 ? 10.596 21.772 91.234 1.00 37.73 135 ALA B CA 1
ATOM 3409 C C . ALA B 1 135 ? 9.330 22.182 90.490 1.00 37.01 135 ALA B C 1
ATOM 3410 O O . ALA B 1 135 ? 8.397 22.726 91.085 1.00 36.51 135 ALA B O 1
ATOM 3412 N N . MET B 1 136 ? 9.296 21.921 89.182 1.00 36.52 136 MET B N 1
ATOM 3413 C CA . MET B 1 136 ? 8.160 22.330 88.350 1.00 36.35 136 MET B CA 1
ATOM 3414 C C . MET B 1 136 ? 6.812 21.766 88.803 1.00 35.25 136 MET B C 1
ATOM 3415 O O . MET B 1 136 ? 5.804 22.469 88.746 1.00 34.32 136 MET B O 1
ATOM 3420 N N . ASN B 1 137 ? 6.785 20.499 89.227 1.00 34.82 137 ASN B N 1
ATOM 3421 C CA . ASN B 1 137 ? 5.518 19.862 89.616 1.00 34.84 137 ASN B CA 1
ATOM 3422 C C . ASN B 1 137 ? 4.811 20.540 90.799 1.00 34.65 137 ASN B C 1
ATOM 3423 O O . ASN B 1 137 ? 3.579 20.609 90.837 1.00 33.98 137 ASN B O 1
ATOM 3428 N N . SER B 1 138 ? 5.597 21.071 91.731 1.00 34.88 138 SER B N 1
ATOM 3429 C CA . SER B 1 138 ? 5.059 21.873 92.832 1.00 34.92 138 SER B CA 1
ATOM 3430 C C . SER B 1 138 ? 4.559 23.210 92.297 1.00 34.70 138 SER B C 1
ATOM 3431 O O . SER B 1 138 ? 3.416 23.612 92.543 1.00 34.42 138 SER B O 1
ATOM 3434 N N . LEU B 1 139 ? 5.422 23.887 91.546 1.00 35.12 139 LEU B N 1
ATOM 3435 C CA . LEU B 1 139 ? 5.065 25.173 90.931 1.00 35.12 139 LEU B CA 1
ATOM 3436 C C . LEU B 1 139 ? 3.776 25.076 90.102 1.00 35.21 139 LEU B C 1
ATOM 3437 O O . LEU B 1 139 ? 2.877 25.909 90.240 1.00 34.83 139 LEU B O 1
ATOM 3442 N N . GLN B 1 140 ? 3.668 24.038 89.272 1.00 35.06 140 GLN B N 1
ATOM 3443 C CA . GLN B 1 140 ? 2.471 23.831 88.450 1.00 35.26 140 GLN B CA 1
ATOM 3444 C C . GLN B 1 140 ? 1.209 23.514 89.253 1.00 35.12 140 GLN B C 1
ATOM 3445 O O . GLN B 1 140 ? 0.121 23.976 88.911 1.00 34.90 140 GLN B O 1
ATOM 3451 N N . ARG B 1 141 ? 1.349 22.707 90.304 1.00 35.87 141 ARG B N 1
ATOM 3452 C CA . ARG B 1 141 ? 0.213 22.382 91.175 1.00 36.45 141 ARG B CA 1
ATOM 3453 C C . ARG B 1 141 ? -0.293 23.622 91.933 1.00 36.91 141 ARG B C 1
ATOM 3454 O O . ARG B 1 141 ? -1.496 23.871 91.998 1.00 36.61 141 ARG B O 1
ATOM 3462 N N . ILE B 1 142 ? 0.635 24.393 92.488 1.00 37.85 142 ILE B N 1
ATOM 3463 C CA . ILE B 1 142 ? 0.290 25.634 93.186 1.00 38.51 142 ILE B CA 1
ATOM 3464 C C . ILE B 1 142 ? -0.358 26.616 92.214 1.00 39.07 142 ILE B C 1
ATOM 3465 O O . ILE B 1 142 ? -1.431 27.156 92.492 1.00 39.21 142 ILE B O 1
ATOM 3470 N N . GLN B 1 143 ? 0.276 26.823 91.062 1.00 39.83 143 GLN B N 1
ATOM 3471 C CA . GLN B 1 143 ? -0.276 27.730 90.062 1.00 40.27 143 GLN B CA 1
ATOM 3472 C C . GLN B 1 143 ? -1.658 27.285 89.602 1.00 40.83 143 GLN B C 1
ATOM 3473 O O . GLN B 1 143 ? -2.565 28.105 89.482 1.00 40.82 143 GLN B O 1
ATOM 3479 N N . GLY B 1 144 ? -1.811 25.987 89.342 1.00 41.60 144 GLY B N 1
ATOM 3480 C CA . GLY B 1 144 ? -3.107 25.420 88.981 1.00 42.29 144 GLY B CA 1
ATOM 3481 C C . GLY B 1 144 ? -4.159 25.659 90.049 1.00 42.97 144 GLY B C 1
ATOM 3482 O O . GLY B 1 144 ? -5.282 26.056 89.748 1.00 42.78 144 GLY B O 1
ATOM 3483 N N . PHE B 1 145 ? -3.784 25.408 91.302 1.00 44.20 145 PHE B N 1
ATOM 3484 C CA . PHE B 1 145 ? -4.665 25.645 92.447 1.00 44.80 145 PHE B CA 1
ATOM 3485 C C . PHE B 1 145 ? -5.068 27.125 92.542 1.00 45.35 145 PHE B C 1
ATOM 3486 O O . PHE B 1 145 ? -6.257 27.435 92.645 1.00 45.36 145 PHE B O 1
ATOM 3494 N N . LYS B 1 146 ? -4.083 28.024 92.484 1.00 46.15 146 LYS B N 1
ATOM 3495 C CA . LYS B 1 146 ? -4.342 29.478 92.470 1.00 46.93 146 LYS B CA 1
ATOM 3496 C C . LYS B 1 146 ? -5.358 29.875 91.398 1.00 47.67 146 LYS B C 1
ATOM 3497 O O . LYS B 1 146 ? -6.321 30.591 91.680 1.00 47.83 146 LYS B O 1
ATOM 3503 N N . ASP B 1 147 ? -5.141 29.398 90.174 1.00 48.48 147 ASP B N 1
ATOM 3504 C CA . ASP B 1 147 ? -6.009 29.721 89.045 1.00 49.21 147 ASP B CA 1
ATOM 3505 C C . ASP B 1 147 ? -7.447 29.217 89.240 1.00 49.93 147 ASP B C 1
ATOM 3506 O O . ASP B 1 147 ? -8.403 29.882 88.833 1.00 49.99 147 ASP B O 1
ATOM 3511 N N . ALA B 1 148 ? -7.596 28.050 89.869 1.00 50.84 148 ALA B N 1
ATOM 3512 C CA . ALA B 1 148 ? -8.912 27.420 90.067 1.00 51.46 148 ALA B CA 1
ATOM 3513 C C . ALA B 1 148 ? -9.797 28.149 91.088 1.00 52.09 148 ALA B C 1
ATOM 3514 O O . ALA B 1 148 ? -11.025 28.074 91.010 1.00 52.08 148 ALA B O 1
ATOM 3516 N N . ILE B 1 149 ? -9.171 28.833 92.043 1.00 52.99 149 ILE B N 1
ATOM 3517 C CA . ILE B 1 149 ? -9.894 29.602 93.070 1.00 53.82 149 ILE B CA 1
ATOM 3518 C C . ILE B 1 149 ? -9.922 31.106 92.766 1.00 54.64 149 ILE B C 1
ATOM 3519 O O . ILE B 1 149 ? -10.408 31.898 93.574 1.00 54.85 149 ILE B O 1
ATOM 3524 N N . LYS B 1 150 ? -9.407 31.485 91.599 1.00 55.67 150 LYS B N 1
ATOM 3525 C CA . LYS B 1 150 ? -9.308 32.884 91.203 1.00 56.09 150 LYS B CA 1
ATOM 3526 C C . LYS B 1 150 ? -10.652 33.601 91.310 1.00 56.74 150 LYS B C 1
ATOM 3527 O O . LYS B 1 150 ? -10.743 34.666 91.924 1.00 57.04 150 LYS B O 1
ATOM 3533 N N . ASP B 1 151 ? -11.689 33.011 90.720 1.00 57.20 151 ASP B N 1
ATOM 3534 C CA . ASP B 1 151 ? -13.012 33.644 90.679 1.00 57.60 151 ASP B CA 1
ATOM 3535 C C . ASP B 1 151 ? -13.680 33.760 92.058 1.00 57.95 151 ASP B C 1
ATOM 3536 O O . ASP B 1 151 ? -14.540 34.622 92.256 1.00 57.93 151 ASP B O 1
ATOM 3541 N N . SER B 1 152 ? -13.274 32.904 92.998 1.00 58.26 152 SER B N 1
ATOM 3542 C CA . SER B 1 152 ? -13.892 32.838 94.326 1.00 58.47 152 SER B CA 1
ATOM 3543 C C . SER B 1 152 ? -13.348 33.895 95.291 1.00 58.75 152 SER B C 1
ATOM 3544 O O . SER B 1 152 ? -12.492 34.706 94.927 1.00 58.79 152 SER B O 1
ATOM 3547 N N . GLU B 1 153 ? -13.848 33.857 96.529 1.00 59.06 153 GLU B N 1
ATOM 3548 C CA . GLU B 1 153 ? -13.370 34.721 97.608 1.00 59.24 153 GLU B CA 1
ATOM 3549 C C . GLU B 1 153 ? -12.509 33.954 98.621 1.00 59.34 153 GLU B C 1
ATOM 3550 O O . GLU B 1 153 ? -12.437 34.329 99.794 1.00 59.71 153 GLU B O 1
ATOM 3556 N N . ILE B 1 154 ? -11.848 32.891 98.167 1.00 59.19 154 ILE B N 1
ATOM 3557 C CA . ILE B 1 154 ? -10.943 32.121 99.022 1.00 59.13 154 ILE B CA 1
ATOM 3558 C C . ILE B 1 154 ? -9.629 32.885 99.127 1.00 59.04 154 ILE B C 1
ATOM 3559 O O . ILE B 1 154 ? -9.298 33.665 98.239 1.00 59.10 154 ILE B O 1
ATOM 3564 N N . GLU B 1 155 ? -8.890 32.666 100.211 1.00 59.10 155 GLU B N 1
ATOM 3565 C CA . GLU B 1 155 ? -7.700 33.460 100.517 1.00 59.13 155 GLU B CA 1
ATOM 3566 C C . GLU B 1 155 ? -6.520 32.581 100.930 1.00 58.97 155 GLU B C 1
ATOM 3567 O O . GLU B 1 155 ? -6.641 31.760 101.834 1.00 59.04 155 GLU B O 1
ATOM 3573 N N . ILE B 1 156 ? -5.378 32.771 100.273 1.00 58.80 156 ILE B N 1
ATOM 3574 C CA . ILE B 1 156 ? -4.182 31.971 100.544 1.00 58.70 156 ILE B CA 1
ATOM 3575 C C . ILE B 1 156 ? -3.234 32.770 101.434 1.00 58.56 156 ILE B C 1
ATOM 3576 O O . ILE B 1 156 ? -2.604 33.731 100.976 1.00 58.56 156 ILE B O 1
ATOM 3581 N N . VAL B 1 157 ? -3.118 32.353 102.695 1.00 58.33 157 VAL B N 1
ATOM 3582 C CA . VAL B 1 157 ? -2.436 33.154 103.715 1.00 58.06 157 VAL B CA 1
ATOM 3583 C C . VAL B 1 157 ? -0.943 32.845 103.856 1.00 57.89 157 VAL B C 1
ATOM 3584 O O . VAL B 1 157 ? -0.177 33.712 104.276 1.00 58.02 157 VAL B O 1
ATOM 3588 N N . ASP B 1 158 ? -0.526 31.623 103.523 1.00 57.55 158 ASP B N 1
ATOM 3589 C CA . ASP B 1 158 ? 0.901 31.283 103.534 1.00 57.19 158 ASP B CA 1
ATOM 3590 C C . ASP B 1 158 ? 1.202 30.002 102.740 1.00 56.77 158 ASP B C 1
ATOM 3591 O O . ASP B 1 158 ? 0.404 29.062 102.730 1.00 56.52 158 ASP B O 1
ATOM 3596 N N . ILE B 1 159 ? 2.357 29.998 102.073 1.00 56.15 159 ILE B N 1
ATOM 3597 C CA . ILE B 1 159 ? 2.869 28.844 101.340 1.00 55.92 159 ILE B CA 1
ATOM 3598 C C . ILE B 1 159 ? 4.101 28.360 102.091 1.00 55.49 159 ILE B C 1
ATOM 3599 O O . ILE B 1 159 ? 5.108 29.061 102.138 1.00 55.39 159 ILE B O 1
ATOM 3604 N N . LEU B 1 160 ? 4.027 27.167 102.673 1.00 55.23 160 LEU B N 1
ATOM 3605 C CA . LEU B 1 160 ? 5.097 26.671 103.537 1.00 55.19 160 LEU B CA 1
ATOM 3606 C C . LEU B 1 160 ? 5.948 25.602 102.856 1.00 54.99 160 LEU B C 1
ATOM 3607 O O . LEU B 1 160 ? 5.465 24.509 102.565 1.00 55.24 160 LEU B O 1
ATOM 3612 N N . ASN B 1 161 ? 7.221 25.917 102.627 1.00 54.75 161 ASN B N 1
ATOM 3613 C CA . ASN B 1 161 ? 8.150 25.004 101.961 1.00 54.63 161 ASN B CA 1
ATOM 3614 C C . ASN B 1 161 ? 9.013 24.242 102.966 1.00 54.42 161 ASN B C 1
ATOM 3615 O O . ASN B 1 161 ? 9.894 24.832 103.596 1.00 54.49 161 ASN B O 1
ATOM 3620 N N . ASP B 1 162 ? 8.774 22.934 103.092 1.00 54.16 162 ASP B N 1
ATOM 3621 C CA . ASP B 1 162 ? 9.546 22.080 104.016 1.00 54.00 162 ASP B CA 1
ATOM 3622 C C . ASP B 1 162 ? 10.785 21.431 103.384 1.00 53.94 162 ASP B C 1
ATOM 3623 O O . ASP B 1 162 ? 11.578 20.798 104.085 1.00 53.93 162 ASP B O 1
ATOM 3628 N N . GLU B 1 163 ? 10.948 21.590 102.071 1.00 54.04 163 GLU B N 1
ATOM 3629 C CA . GLU B 1 163 ? 12.055 20.971 101.325 1.00 54.10 163 GLU B CA 1
ATOM 3630 C C . GLU B 1 163 ? 12.045 19.433 101.413 1.00 53.99 163 GLU B C 1
ATOM 3631 O O . GLU B 1 163 ? 13.092 18.793 101.347 1.00 53.74 163 GLU B O 1
ATOM 3637 N N . GLU B 1 164 ? 10.843 18.864 101.535 1.00 54.23 164 GLU B N 1
ATOM 3638 C CA . GLU B 1 164 ? 10.617 17.408 101.639 1.00 54.56 164 GLU B CA 1
ATOM 3639 C C . GLU B 1 164 ? 11.193 16.817 102.933 1.00 54.93 164 GLU B C 1
ATOM 3640 O O . GLU B 1 164 ? 11.867 15.784 102.925 1.00 54.79 164 GLU B O 1
ATOM 3646 N N . ASP B 1 165 ? 10.901 17.503 104.037 1.00 55.52 165 ASP B N 1
ATOM 3647 C CA . ASP B 1 165 ? 11.291 17.090 105.383 1.00 55.75 165 ASP B CA 1
ATOM 3648 C C . ASP B 1 165 ? 10.012 16.796 106.158 1.00 56.06 165 ASP B C 1
ATOM 3649 O O . ASP B 1 165 ? 9.191 17.693 106.375 1.00 55.89 165 ASP B O 1
ATOM 3654 N N . GLY B 1 166 ? 9.844 15.538 106.562 1.00 56.56 166 GLY B N 1
ATOM 3655 C CA . GLY B 1 166 ? 8.624 15.089 107.229 1.00 56.98 166 GLY B CA 1
ATOM 3656 C C . GLY B 1 166 ? 8.391 15.773 108.562 1.00 57.39 166 GLY B C 1
ATOM 3657 O O . GLY B 1 166 ? 7.269 16.184 108.866 1.00 57.42 166 GLY B O 1
ATOM 3658 N N . ALA B 1 167 ? 9.451 15.894 109.359 1.00 57.84 167 ALA B N 1
ATOM 3659 C CA . ALA B 1 167 ? 9.371 16.599 110.641 1.00 58.24 167 ALA B CA 1
ATOM 3660 C C . ALA B 1 167 ? 8.940 18.042 110.415 1.00 58.60 167 ALA B C 1
ATOM 3661 O O . ALA B 1 167 ? 7.986 18.524 111.030 1.00 58.68 167 ALA B O 1
ATOM 3663 N N . ARG B 1 168 ? 9.637 18.707 109.498 1.00 59.11 168 ARG B N 1
ATOM 3664 C CA . ARG B 1 168 ? 9.393 20.114 109.189 1.00 59.35 168 ARG B CA 1
ATOM 3665 C C . ARG B 1 168 ? 8.009 20.335 108.598 1.00 59.37 168 ARG B C 1
ATOM 3666 O O . ARG B 1 168 ? 7.427 21.402 108.765 1.00 59.31 168 ARG B O 1
ATOM 3674 N N . ALA B 1 169 ? 7.485 19.324 107.910 1.00 59.74 169 ALA B N 1
ATOM 3675 C CA . ALA B 1 169 ? 6.132 19.386 107.365 1.00 59.88 169 ALA B CA 1
ATOM 3676 C C . ALA B 1 169 ? 5.104 19.542 108.482 1.00 60.06 169 ALA B C 1
ATOM 3677 O O . ALA B 1 169 ? 4.177 20.344 108.366 1.00 60.07 169 ALA B O 1
ATOM 3679 N N . VAL B 1 170 ? 5.278 18.787 109.566 1.00 60.37 170 VAL B N 1
ATOM 3680 C CA . VAL B 1 170 ? 4.386 18.895 110.729 1.00 60.48 170 VAL B CA 1
ATOM 3681 C C . VAL B 1 170 ? 4.636 20.211 111.476 1.00 60.52 170 VAL B C 1
ATOM 3682 O O . VAL B 1 170 ? 3.694 20.958 111.751 1.00 60.27 170 VAL B O 1
ATOM 3686 N N . SER B 1 171 ? 5.906 20.484 111.779 1.00 60.59 171 SER B N 1
ATOM 3687 C CA . SER B 1 171 ? 6.315 21.719 112.464 1.00 60.80 171 SER B CA 1
ATOM 3688 C C . SER B 1 171 ? 5.677 22.975 111.866 1.00 61.02 171 SER B C 1
ATOM 3689 O O . SER B 1 171 ? 5.168 23.832 112.599 1.00 61.20 171 SER B O 1
ATOM 3692 N N . LEU B 1 172 ? 5.718 23.077 110.536 1.00 61.17 172 LEU B N 1
ATOM 3693 C CA . LEU B 1 172 ? 5.156 24.223 109.820 1.00 61.16 172 LEU B CA 1
ATOM 3694 C C . LEU B 1 172 ? 3.629 24.186 109.800 1.00 61.23 172 LEU B C 1
ATOM 3695 O O . LEU B 1 172 ? 2.981 25.226 109.909 1.00 61.18 172 LEU B O 1
ATOM 3700 N N . ALA B 1 173 ? 3.062 22.990 109.653 1.00 61.46 173 ALA B N 1
ATOM 3701 C CA . ALA B 1 173 ? 1.608 22.817 109.643 1.00 61.68 173 ALA B CA 1
ATOM 3702 C C . ALA B 1 173 ? 1.030 23.085 111.026 1.00 61.89 173 ALA B C 1
ATOM 3703 O O . ALA B 1 173 ? -0.034 23.699 111.156 1.00 62.01 173 ALA B O 1
ATOM 3705 N N . GLU B 1 174 ? 1.745 22.611 112.044 1.00 62.08 174 GLU B N 1
ATOM 3706 C CA . GLU B 1 174 ? 1.386 22.823 113.451 1.00 62.14 174 GLU B CA 1
ATOM 3707 C C . GLU B 1 174 ? 1.323 24.327 113.744 1.00 62.02 174 GLU B C 1
ATOM 3708 O O . GLU B 1 174 ? 0.292 24.848 114.180 1.00 61.87 174 GLU B O 1
ATOM 3714 N N . ALA B 1 175 ? 2.434 25.006 113.463 1.00 61.97 175 ALA B N 1
ATOM 3715 C CA . ALA B 1 175 ? 2.564 26.450 113.652 1.00 61.94 175 ALA B CA 1
ATOM 3716 C C . ALA B 1 175 ? 1.567 27.259 112.815 1.00 61.92 175 ALA B C 1
ATOM 3717 O O . ALA B 1 175 ? 1.146 28.345 113.213 1.00 61.97 175 ALA B O 1
ATOM 3719 N N . ALA B 1 176 ? 1.197 26.734 111.653 1.00 61.95 176 ALA B N 1
ATOM 3720 C CA . ALA B 1 176 ? 0.272 27.427 110.761 1.00 62.02 176 ALA B CA 1
ATOM 3721 C C . ALA B 1 176 ? -1.146 27.485 111.333 1.00 61.95 176 ALA B C 1
ATOM 3722 O O . ALA B 1 176 ? -1.833 28.504 111.202 1.00 61.98 176 ALA B O 1
ATOM 3724 N N . LEU B 1 177 ? -1.574 26.392 111.962 1.00 61.95 177 LEU B N 1
ATOM 3725 C CA . LEU B 1 177 ? -2.933 26.284 112.503 1.00 61.98 177 LEU B CA 1
ATOM 3726 C C . LEU B 1 177 ? -3.120 27.137 113.762 1.00 62.01 177 LEU B C 1
ATOM 3727 O O . LEU B 1 177 ? -4.150 27.807 113.912 1.00 61.82 177 LEU B O 1
ATOM 3732 N N . ASN B 1 178 ? -2.129 27.115 114.656 1.00 61.97 178 ASN B N 1
ATOM 3733 C CA . ASN B 1 178 ? -2.174 27.946 115.863 1.00 62.08 178 ASN B CA 1
ATOM 3734 C C . ASN B 1 178 ? -2.259 29.437 115.521 1.00 62.21 178 ASN B C 1
ATOM 3735 O O . ASN B 1 178 ? -2.980 30.193 116.176 1.00 62.32 178 ASN B O 1
ATOM 3740 N N . ALA B 1 179 ? -1.548 29.844 114.471 1.00 62.22 179 ALA B N 1
ATOM 3741 C CA . ALA B 1 179 ? -1.561 31.231 114.025 1.00 62.23 179 ALA B CA 1
ATOM 3742 C C . ALA B 1 179 ? -2.893 31.607 113.362 1.00 62.28 179 ALA B C 1
ATOM 3743 O O . ALA B 1 179 ? -3.252 32.785 113.305 1.00 62.45 179 ALA B O 1
ATOM 3745 N N . HIS B 1 180 ? -3.625 30.610 112.872 1.00 62.26 180 HIS B N 1
ATOM 3746 C CA . HIS B 1 180 ? -4.868 30.856 112.146 1.00 62.19 180 HIS B CA 1
ATOM 3747 C C . HIS B 1 180 ? -6.013 29.993 112.674 1.00 62.16 180 HIS B C 1
ATOM 3748 O O . HIS B 1 180 ? -6.313 28.937 112.111 1.00 62.29 180 HIS B O 1
ATOM 3755 N N . PRO B 1 181 ? -6.654 30.437 113.769 1.00 61.85 181 PRO B N 1
ATOM 3756 C CA . PRO B 1 181 ? -7.835 29.741 114.282 1.00 61.60 181 PRO B CA 1
ATOM 3757 C C . PRO B 1 181 ? -9.046 29.889 113.364 1.00 61.34 181 PRO B C 1
ATOM 3758 O O . PRO B 1 181 ? -9.979 29.088 113.446 1.00 61.34 181 PRO B O 1
ATOM 3762 N N . ASP B 1 182 ? -9.027 30.909 112.506 1.00 61.02 182 ASP B N 1
ATOM 3763 C CA . ASP B 1 182 ? -10.052 31.077 111.472 1.00 60.82 182 ASP B CA 1
ATOM 3764 C C . ASP B 1 182 ? -9.647 30.413 110.147 1.00 60.58 182 ASP B C 1
ATOM 3765 O O . ASP B 1 182 ? -10.192 30.749 109.092 1.00 60.69 182 ASP B O 1
ATOM 3770 N N . LEU B 1 183 ? -8.693 29.479 110.206 1.00 60.14 183 LEU B N 1
ATOM 3771 C CA . LEU B 1 183 ? -8.251 28.739 109.021 1.00 59.78 183 LEU B CA 1
ATOM 3772 C C . LEU B 1 183 ? -9.338 27.764 108.586 1.00 59.43 183 LEU B C 1
ATOM 3773 O O . LEU B 1 183 ? -9.764 26.908 109.368 1.00 59.47 183 LEU B O 1
ATOM 3778 N N . ASP B 1 184 ? -9.789 27.903 107.341 1.00 58.83 184 ASP B N 1
ATOM 3779 C CA . ASP B 1 184 ? -10.849 27.047 106.813 1.00 58.39 184 ASP B CA 1
ATOM 3780 C C . ASP B 1 184 ? -10.327 25.786 106.125 1.00 57.78 184 ASP B C 1
ATOM 3781 O O . ASP B 1 184 ? -11.047 24.789 106.059 1.00 57.74 184 ASP B O 1
ATOM 3786 N N . ALA B 1 185 ? -9.093 25.820 105.616 1.00 56.95 185 ALA B N 1
ATOM 3787 C CA . ALA B 1 185 ? -8.560 24.675 104.877 1.00 56.28 185 ALA B CA 1
ATOM 3788 C C . ALA B 1 185 ? -7.041 24.633 104.718 1.00 55.57 185 ALA B C 1
ATOM 3789 O O . ALA B 1 185 ? -6.369 25.663 104.702 1.00 55.53 185 ALA B O 1
ATOM 3791 N N . PHE B 1 186 ? -6.520 23.414 104.595 1.00 54.90 186 PHE B N 1
ATOM 3792 C CA . PHE B 1 186 ? -5.135 23.177 104.193 1.00 54.25 186 PHE B CA 1
ATOM 3793 C C . PHE B 1 186 ? -5.101 22.663 102.750 1.00 53.45 186 PHE B C 1
ATOM 3794 O O . PHE B 1 186 ? -6.045 22.012 102.291 1.00 53.19 186 PHE B O 1
ATOM 3802 N N . PHE B 1 187 ? -4.009 22.959 102.051 1.00 52.47 187 PHE B N 1
ATOM 3803 C CA . PHE B 1 187 ? -3.733 22.374 100.738 1.00 51.75 187 PHE B CA 1
ATOM 3804 C C . PHE B 1 187 ? -2.354 21.719 100.779 1.00 50.86 187 PHE B C 1
ATOM 3805 O O . PHE B 1 187 ? -1.348 22.389 101.037 1.00 50.51 187 PHE B O 1
ATOM 3813 N N . GLY B 1 188 ? -2.320 20.405 100.549 1.00 49.90 188 GLY B N 1
ATOM 3814 C CA . GLY B 1 188 ? -1.070 19.647 100.530 1.00 49.25 188 GLY B CA 1
ATOM 3815 C C . GLY B 1 188 ? -0.645 19.362 99.100 1.00 48.52 188 GLY B C 1
ATOM 3816 O O . GLY B 1 188 ? -1.380 18.729 98.354 1.00 47.91 188 GLY B O 1
ATOM 3817 N N . VAL B 1 189 ? 0.544 19.828 98.727 1.00 47.83 189 VAL B N 1
ATOM 3818 C CA . VAL B 1 189 ? 1.019 19.734 97.348 1.00 47.41 189 VAL B CA 1
ATOM 3819 C C . VAL B 1 189 ? 1.816 18.451 97.140 1.00 46.93 189 VAL B C 1
ATOM 3820 O O . VAL B 1 189 ? 1.611 17.747 96.153 1.00 46.59 189 VAL B O 1
ATOM 3824 N N . TYR B 1 190 ? 2.720 18.158 98.072 1.00 46.29 190 TYR B N 1
ATOM 3825 C CA . TYR B 1 190 ? 3.545 16.947 98.029 1.00 46.02 190 TYR B CA 1
ATOM 3826 C C . TYR B 1 190 ? 3.002 15.890 99.004 1.00 45.95 190 TYR B C 1
ATOM 3827 O O . TYR B 1 190 ? 2.025 16.133 99.712 1.00 45.65 190 TYR B O 1
ATOM 3836 N N . ALA B 1 191 ? 3.628 14.714 99.013 1.00 46.12 191 ALA B N 1
ATOM 3837 C CA . ALA B 1 191 ? 3.122 13.560 99.768 1.00 46.37 191 ALA B CA 1
ATOM 3838 C C . ALA B 1 191 ? 3.300 13.708 101.285 1.00 46.63 191 ALA B C 1
ATOM 3839 O O . ALA B 1 191 ? 2.519 13.148 102.057 1.00 46.33 191 ALA B O 1
ATOM 3841 N N . TYR B 1 192 ? 4.336 14.445 101.693 1.00 47.03 192 TYR B N 1
ATOM 3842 C CA . TYR B 1 192 ? 4.589 14.742 103.110 1.00 47.42 192 TYR B CA 1
ATOM 3843 C C . TYR B 1 192 ? 3.529 15.658 103.722 1.00 47.87 192 TYR B C 1
ATOM 3844 O O . TYR B 1 192 ? 3.258 15.578 104.917 1.00 47.96 192 TYR B O 1
ATOM 3853 N N . ASN B 1 193 ? 2.932 16.520 102.903 1.00 48.42 193 ASN B N 1
ATOM 3854 C CA . ASN B 1 193 ? 2.090 17.615 103.396 1.00 48.91 193 ASN B CA 1
ATOM 3855 C C . ASN B 1 193 ? 0.668 17.226 103.806 1.00 49.42 193 ASN B C 1
ATOM 3856 O O . ASN B 1 193 ? 0.168 17.690 104.828 1.00 49.36 193 ASN B O 1
ATOM 3861 N N . GLY B 1 194 ? 0.020 16.385 103.009 1.00 50.01 194 GLY B N 1
ATOM 3862 C CA . GLY B 1 194 ? -1.348 15.947 103.290 1.00 50.58 194 GLY B CA 1
ATOM 3863 C C . GLY B 1 194 ? -1.560 15.297 104.653 1.00 51.11 194 GLY B C 1
ATOM 3864 O O . GLY B 1 194 ? -2.506 15.649 105.368 1.00 51.02 194 GLY B O 1
ATOM 3865 N N . PRO B 1 195 ? -0.701 14.327 105.010 1.00 51.75 195 PRO B N 1
ATOM 3866 C CA . PRO B 1 195 ? -0.835 13.647 106.300 1.00 52.30 195 PRO B CA 1
ATOM 3867 C C . PRO B 1 195 ? -0.338 14.486 107.478 1.00 52.89 195 PRO B C 1
ATOM 3868 O O . PRO B 1 195 ? -0.926 14.423 108.560 1.00 53.02 195 PRO B O 1
ATOM 3872 N N . ALA B 1 196 ? 0.728 15.261 107.263 1.00 53.55 196 ALA B N 1
ATOM 3873 C CA . ALA B 1 196 ? 1.231 16.198 108.274 1.00 53.96 196 ALA B CA 1
ATOM 3874 C C . ALA B 1 196 ? 0.173 17.239 108.636 1.00 54.46 196 ALA B C 1
ATOM 3875 O O . ALA B 1 196 ? 0.039 17.610 109.803 1.00 54.64 196 ALA B O 1
ATOM 3877 N N . GLN B 1 197 ? -0.573 17.697 107.632 1.00 54.86 197 GLN B N 1
ATOM 3878 C CA . GLN B 1 197 ? -1.679 18.641 107.835 1.00 55.27 197 GLN B CA 1
ATOM 3879 C C . GLN B 1 197 ? -2.869 18.001 108.555 1.00 55.67 197 GLN B C 1
ATOM 3880 O O . GLN B 1 197 ? -3.516 18.644 109.385 1.00 55.41 197 GLN B O 1
ATOM 3886 N N . ALA B 1 198 ? -3.159 16.746 108.215 1.00 56.01 198 ALA B N 1
ATOM 3887 C CA . ALA B 1 198 ? -4.206 15.975 108.884 1.00 56.53 198 ALA B CA 1
ATOM 3888 C C . ALA B 1 198 ? -3.850 15.692 110.351 1.00 56.93 198 ALA B C 1
ATOM 3889 O O . ALA B 1 198 ? -4.692 15.843 111.233 1.00 56.87 198 ALA B O 1
ATOM 3891 N N . LEU B 1 199 ? -2.604 15.286 110.591 1.00 57.42 199 LEU B N 1
ATOM 3892 C CA . LEU B 1 199 ? -2.093 15.035 111.942 1.00 57.84 199 LEU B CA 1
ATOM 3893 C C . LEU B 1 199 ? -2.299 16.254 112.849 1.00 58.34 199 LEU B C 1
ATOM 3894 O O . LEU B 1 199 ? -2.661 16.113 114.023 1.00 58.38 199 LEU B O 1
ATOM 3899 N N . VAL B 1 200 ? -2.078 17.440 112.286 1.00 58.67 200 VAL B N 1
ATOM 3900 C CA . VAL B 1 200 ? -2.221 18.709 113.002 1.00 58.88 200 VAL B CA 1
ATOM 3901 C C . VAL B 1 200 ? -3.693 19.080 113.240 1.00 59.22 200 VAL B C 1
ATOM 3902 O O . VAL B 1 200 ? -4.044 19.572 114.315 1.00 59.59 200 VAL B O 1
ATOM 3906 N N . VAL B 1 201 ? -4.546 18.850 112.246 1.00 59.44 201 VAL B N 1
ATOM 3907 C CA . VAL B 1 201 ? -5.987 19.092 112.390 1.00 59.62 201 VAL B CA 1
ATOM 3908 C C . VAL B 1 201 ? -6.645 18.045 113.311 1.00 59.89 201 VAL B C 1
ATOM 3909 O O . VAL B 1 201 ? -7.680 18.312 113.935 1.00 59.88 201 VAL B O 1
ATOM 3913 N N . LYS B 1 202 ? -6.033 16.865 113.396 1.00 60.14 202 LYS B N 1
ATOM 3914 C CA . LYS B 1 202 ? -6.495 15.802 114.295 1.00 60.25 202 LYS B CA 1
ATOM 3915 C C . LYS B 1 202 ? -6.152 16.148 115.750 1.00 60.42 202 LYS B C 1
ATOM 3916 O O . LYS B 1 202 ? -6.981 15.985 116.650 1.00 60.49 202 LYS B O 1
ATOM 3922 N N . ASN B 1 203 ? -4.926 16.625 115.964 1.00 60.50 203 ASN B N 1
ATOM 3923 C CA . ASN B 1 203 ? -4.469 17.075 117.285 1.00 60.37 203 ASN B CA 1
ATOM 3924 C C . ASN B 1 203 ? -5.124 18.372 117.774 1.00 60.46 203 ASN B C 1
ATOM 3925 O O . ASN B 1 203 ? -5.082 18.672 118.967 1.00 60.51 203 ASN B O 1
ATOM 3930 N N . ALA B 1 204 ? -5.708 19.142 116.855 1.00 60.52 204 ALA B N 1
ATOM 3931 C CA . ALA B 1 204 ? -6.491 20.326 117.210 1.00 60.47 204 ALA B CA 1
ATOM 3932 C C . ALA B 1 204 ? -7.968 19.989 117.413 1.00 60.45 204 ALA B C 1
ATOM 3933 O O . ALA B 1 204 ? -8.751 20.853 117.802 1.00 60.45 204 ALA B O 1
ATOM 3935 N N . GLY B 1 205 ? -8.347 18.742 117.139 1.00 60.40 205 GLY B N 1
ATOM 3936 C CA . GLY B 1 205 ? -9.743 18.321 117.217 1.00 60.43 205 GLY B CA 1
ATOM 3937 C C . GLY B 1 205 ? -10.658 19.026 116.225 1.00 60.53 205 GLY B C 1
ATOM 3938 O O . GLY B 1 205 ? -11.872 19.103 116.442 1.00 60.68 205 GLY B O 1
ATOM 3939 N N . LYS B 1 206 ? -10.083 19.531 115.132 1.00 60.44 206 LYS B N 1
ATOM 3940 C CA . LYS B 1 206 ? -10.835 20.304 114.139 1.00 60.20 206 LYS B CA 1
ATOM 3941 C C . LYS B 1 206 ? -11.060 19.495 112.859 1.00 59.93 206 LYS B C 1
ATOM 3942 O O . LYS B 1 206 ? -10.999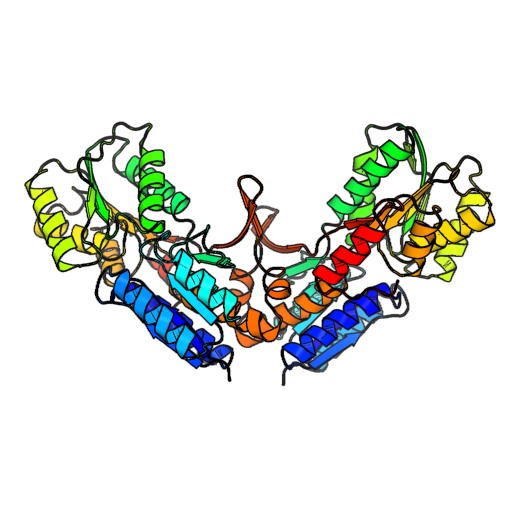 20.031 111.748 1.00 59.75 206 LYS B O 1
ATOM 3948 N N . VAL B 1 207 ? -11.336 18.204 113.040 1.00 59.47 207 VAL B N 1
ATOM 3949 C CA . VAL B 1 207 ? -11.662 17.304 111.943 1.00 59.13 207 VAL B CA 1
ATOM 3950 C C . VAL B 1 207 ? -13.049 17.662 111.434 1.00 58.79 207 VAL B C 1
ATOM 3951 O O . VAL B 1 207 ? -14.010 17.673 112.203 1.00 58.70 207 VAL B O 1
ATOM 3955 N N . GLY B 1 208 ? -13.142 17.972 110.142 1.00 58.42 208 GLY B N 1
ATOM 3956 C CA . GLY B 1 208 ? -14.392 18.425 109.532 1.00 58.08 208 GLY B CA 1
ATOM 3957 C C . GLY B 1 208 ? -14.467 19.940 109.467 1.00 57.81 208 GLY B C 1
ATOM 3958 O O . GLY B 1 208 ? -14.986 20.498 108.500 1.00 57.82 208 GLY B O 1
ATOM 3959 N N . LYS B 1 209 ? -13.958 20.603 110.506 1.00 57.40 209 LYS B N 1
ATOM 3960 C CA . LYS B 1 209 ? -13.889 22.063 110.551 1.00 56.94 209 LYS B CA 1
ATOM 3961 C C . LYS B 1 209 ? -12.838 22.553 109.553 1.00 56.44 209 LYS B C 1
ATOM 3962 O O . LYS B 1 209 ? -13.166 23.227 108.575 1.00 56.43 209 LYS B O 1
ATOM 3968 N N . VAL B 1 210 ? -11.582 22.194 109.805 1.00 55.67 210 VAL B N 1
ATOM 3969 C CA . VAL B 1 210 ? -10.476 22.552 108.927 1.00 55.04 210 VAL B CA 1
ATOM 3970 C C . VAL B 1 210 ? -10.402 21.539 107.779 1.00 54.45 210 VAL B C 1
ATOM 3971 O O . VAL B 1 210 ? -10.093 20.364 108.001 1.00 54.47 210 VAL B O 1
ATOM 3975 N N . LYS B 1 211 ? -10.683 21.997 106.559 1.00 53.49 211 LYS B N 1
ATOM 3976 C CA . LYS B 1 211 ? -10.722 21.110 105.392 1.00 52.65 211 LYS B CA 1
ATOM 3977 C C . LYS B 1 211 ? -9.320 20.840 104.857 1.00 51.82 211 LYS B C 1
ATOM 3978 O O . LYS B 1 211 ? -8.438 21.689 104.959 1.00 51.71 211 LYS B O 1
ATOM 3984 N N . ILE B 1 212 ? -9.116 19.648 104.296 1.00 50.76 212 ILE B N 1
ATOM 3985 C CA . ILE B 1 212 ? -7.843 19.303 103.656 1.00 49.83 212 ILE B CA 1
ATOM 3986 C C . ILE B 1 212 ? -8.074 18.685 102.278 1.00 48.83 212 ILE B C 1
ATOM 3987 O O . ILE B 1 212 ? -8.826 17.713 102.133 1.00 48.60 212 ILE B O 1
ATOM 3992 N N . VAL B 1 213 ? -7.438 19.283 101.274 1.00 47.52 213 VAL B N 1
ATOM 3993 C CA . VAL B 1 213 ? -7.260 18.654 99.972 1.00 46.38 213 VAL B CA 1
ATOM 3994 C C . VAL B 1 213 ? -5.758 18.558 99.741 1.00 45.26 213 VAL B C 1
ATOM 3995 O O . VAL B 1 213 ? -5.017 19.502 100.013 1.00 45.04 213 VAL B O 1
ATOM 3999 N N . CYS B 1 214 ? -5.301 17.411 99.254 1.00 43.97 214 CYS B N 1
ATOM 4000 C CA . CYS B 1 214 ? -3.871 17.201 99.095 1.00 43.17 214 CYS B CA 1
ATOM 4001 C C . CYS B 1 214 ? -3.540 16.301 97.895 1.00 42.28 214 CYS B C 1
ATOM 4002 O O . CYS B 1 214 ? -4.404 16.041 97.058 1.00 41.83 214 CYS B O 1
ATOM 4005 N N . PHE B 1 215 ? -2.282 15.869 97.809 1.00 41.47 215 PHE B N 1
ATOM 4006 C CA . PHE B 1 215 ? -1.843 14.936 96.774 1.00 41.21 215 PHE B CA 1
ATOM 4007 C C . PHE B 1 215 ? -1.448 13.576 97.340 1.00 40.84 215 PHE B C 1
ATOM 4008 O O . PHE B 1 215 ? -1.054 13.464 98.497 1.00 40.92 215 PHE B O 1
ATOM 4016 N N . ASP B 1 216 ? -1.579 12.557 96.493 1.00 40.15 216 ASP B N 1
ATOM 4017 C CA . ASP B 1 216 ? -1.052 11.212 96.713 1.00 39.95 216 ASP B CA 1
ATOM 4018 C C . ASP B 1 216 ? -1.935 10.292 97.567 1.00 39.79 216 ASP B C 1
ATOM 4019 O O . ASP B 1 216 ? -2.890 10.726 98.212 1.00 39.71 216 ASP B O 1
ATOM 4024 N N . THR B 1 217 ? -1.608 9.002 97.507 1.00 39.84 217 THR B N 1
ATOM 4025 C CA . THR B 1 217 ? -2.405 7.940 98.111 1.00 39.65 217 THR B CA 1
ATOM 4026 C C . THR B 1 217 ? -1.500 6.918 98.817 1.00 39.52 217 THR B C 1
ATOM 4027 O O . THR B 1 217 ? -1.716 5.714 98.719 1.00 39.32 217 THR B O 1
ATOM 4031 N N . THR B 1 218 ? -0.475 7.404 99.514 1.00 39.61 218 THR B N 1
ATOM 4032 C CA . THR B 1 218 ? 0.319 6.557 100.399 1.00 39.77 218 THR B CA 1
ATOM 4033 C C . THR B 1 218 ? -0.561 6.124 101.584 1.00 39.87 218 THR B C 1
ATOM 4034 O O . THR B 1 218 ? -1.586 6.754 101.850 1.00 39.61 218 THR B O 1
ATOM 4038 N N . PRO B 1 219 ? -0.174 5.040 102.286 1.00 40.39 219 PRO B N 1
ATOM 4039 C CA . PRO B 1 219 ? -1.029 4.500 103.363 1.00 40.58 219 PRO B CA 1
ATOM 4040 C C . PRO B 1 219 ? -1.449 5.529 104.413 1.00 40.64 219 PRO B C 1
ATOM 4041 O O . PRO B 1 219 ? -2.616 5.549 104.818 1.00 40.69 219 PRO B O 1
ATOM 4045 N N . ASP B 1 220 ? -0.515 6.384 104.827 1.00 40.99 220 ASP B N 1
ATOM 4046 C CA . ASP B 1 220 ? -0.818 7.419 105.823 1.00 41.30 220 ASP B CA 1
ATOM 4047 C C . ASP B 1 220 ? -1.921 8.365 105.357 1.00 41.38 220 ASP B C 1
ATOM 4048 O O . ASP B 1 220 ? -2.849 8.644 106.110 1.00 41.24 220 ASP B O 1
ATOM 4053 N N . ILE B 1 221 ? -1.860 8.799 104.098 1.00 41.61 221 ILE B N 1
ATOM 4054 C CA . ILE B 1 221 ? -2.904 9.661 103.533 1.00 41.84 221 ILE B CA 1
ATOM 4055 C C . ILE B 1 221 ? -4.262 8.952 103.434 1.00 41.94 221 ILE B C 1
ATOM 4056 O O . ILE B 1 221 ? -5.282 9.512 103.824 1.00 41.92 221 ILE B O 1
ATOM 4061 N N . LEU B 1 222 ? -4.271 7.738 102.888 1.00 42.52 222 LEU B N 1
ATOM 4062 C CA . LEU B 1 222 ? -5.504 6.940 102.753 1.00 43.03 222 LEU B CA 1
ATOM 4063 C C . LEU B 1 222 ? -6.193 6.720 104.101 1.00 43.67 222 LEU B C 1
ATOM 4064 O O . LEU B 1 222 ? -7.431 6.710 104.189 1.00 43.42 222 LEU B O 1
ATOM 4069 N N . GLN B 1 223 ? -5.380 6.536 105.140 1.00 44.42 223 GLN B N 1
ATOM 4070 C CA . GLN B 1 223 ? -5.888 6.382 106.495 1.00 44.73 223 GLN B CA 1
ATOM 4071 C C . GLN B 1 223 ? -6.667 7.622 106.921 1.00 45.10 223 GLN B C 1
ATOM 4072 O O . GLN B 1 223 ? -7.814 7.517 107.354 1.00 45.14 223 GLN B O 1
ATOM 4078 N N . TYR B 1 224 ? -6.045 8.791 106.779 1.00 45.51 224 TYR B N 1
ATOM 4079 C CA . TYR B 1 224 ? -6.709 10.059 107.083 1.00 45.80 224 TYR B CA 1
ATOM 4080 C C . TYR B 1 224 ? -7.901 10.334 106.160 1.00 46.04 224 TYR B C 1
ATOM 4081 O O . TYR B 1 224 ? -8.853 11.000 106.567 1.00 45.98 224 TYR B O 1
ATOM 4090 N N . VAL B 1 225 ? -7.852 9.830 104.924 1.00 46.32 225 VAL B N 1
ATOM 4091 C CA . VAL B 1 225 ? -9.008 9.911 104.025 1.00 46.58 225 VAL B CA 1
ATOM 4092 C C . VAL B 1 225 ? -10.147 9.046 104.558 1.00 46.80 225 VAL B C 1
ATOM 4093 O O . VAL B 1 225 ? -11.311 9.459 104.542 1.00 46.79 225 VAL B O 1
ATOM 4097 N N . LYS B 1 226 ? -9.809 7.843 105.014 1.00 47.23 226 LYS B N 1
ATOM 4098 C CA . LYS B 1 226 ? -10.804 6.937 105.582 1.00 47.39 226 LYS B CA 1
ATOM 4099 C C . LYS B 1 226 ? -11.399 7.540 106.855 1.00 47.53 226 LYS B C 1
ATOM 4100 O O . LYS B 1 226 ? -12.618 7.535 107.040 1.00 47.79 226 LYS B O 1
ATOM 4106 N N . GLU B 1 227 ? -10.532 8.078 107.709 1.00 47.54 227 GLU B N 1
ATOM 4107 C CA . GLU B 1 227 ? -10.955 8.703 108.967 1.00 47.57 227 GLU B CA 1
ATOM 4108 C C . GLU B 1 227 ? -11.825 9.945 108.765 1.00 47.51 227 GLU B C 1
ATOM 4109 O O . GLU B 1 227 ? -12.557 10.340 109.672 1.00 47.93 227 GLU B O 1
ATOM 4115 N N . GLY B 1 228 ? -11.747 10.562 107.586 1.00 47.14 228 GLY B N 1
ATOM 4116 C CA . GLY B 1 228 ? -12.559 11.737 107.270 1.00 46.57 228 GLY B CA 1
ATOM 4117 C C . GLY B 1 228 ? -11.851 13.041 107.584 1.00 46.18 228 GLY B C 1
ATOM 4118 O O . GLY B 1 228 ? -12.474 14.104 107.617 1.00 46.11 228 GLY B O 1
ATOM 4119 N N . VAL B 1 229 ? -10.545 12.961 107.816 1.00 45.70 229 VAL B N 1
ATOM 4120 C CA . VAL B 1 229 ? -9.735 14.146 108.069 1.00 45.36 229 VAL B CA 1
ATOM 4121 C C . VAL B 1 229 ? -9.386 14.821 106.729 1.00 45.07 229 VAL B C 1
ATOM 4122 O O . VAL B 1 229 ? -9.246 16.049 106.659 1.00 45.17 229 VAL B O 1
ATOM 4126 N N . ILE B 1 230 ? -9.256 14.004 105.679 1.00 44.31 230 ILE B N 1
ATOM 4127 C CA . ILE B 1 230 ? -8.963 14.470 104.319 1.00 43.65 230 ILE B CA 1
ATOM 4128 C C . ILE B 1 230 ? -10.169 14.186 103.429 1.00 43.10 230 ILE B C 1
ATOM 4129 O O . ILE B 1 230 ? -10.573 13.034 103.284 1.00 43.35 230 ILE B O 1
ATOM 4134 N N . GLN B 1 231 ? -10.732 15.234 102.826 1.00 42.27 231 GLN B N 1
ATOM 4135 C CA . GLN B 1 231 ? -11.967 15.103 102.041 1.00 41.62 231 GLN B CA 1
ATOM 4136 C C . GLN B 1 231 ? -11.687 14.752 100.578 1.00 40.75 231 GLN B C 1
ATOM 4137 O O . GLN B 1 231 ? -12.585 14.316 99.855 1.00 40.65 231 GLN B O 1
ATOM 4143 N N . ALA B 1 232 ? -10.447 14.961 100.148 1.00 39.76 232 ALA B N 1
ATOM 4144 C CA . ALA B 1 232 ? -10.050 14.663 98.776 1.00 38.86 232 ALA B CA 1
ATOM 4145 C C . ALA B 1 232 ? -8.536 14.686 98.634 1.00 38.03 232 ALA B C 1
ATOM 4146 O O . ALA B 1 232 ? -7.867 15.578 99.155 1.00 38.48 232 ALA B O 1
ATOM 4148 N N . THR B 1 233 ? -7.993 13.703 97.927 1.00 36.92 233 THR B N 1
ATOM 4149 C CA . THR B 1 233 ? -6.581 13.725 97.578 1.00 35.87 233 THR B CA 1
ATOM 4150 C C . THR B 1 233 ? -6.399 13.405 96.088 1.00 34.92 233 THR B C 1
ATOM 4151 O O . THR B 1 233 ? -7.167 12.621 95.521 1.00 34.71 233 THR B O 1
ATOM 4155 N N . MET B 1 234 ? -5.392 14.031 95.475 1.00 33.53 234 MET B N 1
ATOM 4156 C CA . MET B 1 234 ? -5.085 13.819 94.058 1.00 32.68 234 MET B CA 1
ATOM 4157 C C . MET B 1 234 ? -4.030 12.726 93.953 1.00 31.70 234 MET B C 1
ATOM 4158 O O . MET B 1 234 ? -2.817 12.987 94.021 1.00 31.24 234 MET B O 1
ATOM 4163 N N . GLY B 1 235 ? -4.499 11.494 93.791 1.00 31.09 235 GLY B N 1
ATOM 4164 C CA . GLY B 1 235 ? -3.619 10.344 93.666 1.00 30.53 235 GLY B CA 1
ATOM 4165 C C . GLY B 1 235 ? -2.923 10.316 92.320 1.00 29.89 235 GLY B C 1
ATOM 4166 O O . GLY B 1 235 ? -3.570 10.443 91.291 1.00 29.65 235 GLY B O 1
ATOM 4167 N N . GLN B 1 236 ? -1.605 10.171 92.343 1.00 29.12 236 GLN B N 1
ATOM 4168 C CA . GLN B 1 236 ? -0.813 9.932 91.142 1.00 28.87 236 GLN B CA 1
ATOM 4169 C C . GLN B 1 236 ? -0.602 8.418 90.940 1.00 28.42 236 GLN B C 1
ATOM 4170 O O . GLN B 1 236 ? -1.209 7.593 91.632 1.00 28.08 236 GLN B O 1
ATOM 4176 N N . ARG B 1 237 ? 0.257 8.058 89.990 1.00 27.59 237 ARG B N 1
ATOM 4177 C CA . ARG B 1 237 ? 0.556 6.654 89.707 1.00 27.31 237 ARG B CA 1
ATOM 4178 C C . ARG B 1 237 ? 2.066 6.473 89.609 1.00 26.60 237 ARG B C 1
ATOM 4179 O O . ARG B 1 237 ? 2.604 6.176 88.538 1.00 25.42 237 ARG B O 1
ATOM 4187 N N . PRO B 1 238 ? 2.769 6.669 90.748 1.00 25.42 238 PRO B N 1
ATOM 4188 C CA . PRO B 1 238 ? 4.228 6.554 90.799 1.00 24.64 238 PRO B CA 1
ATOM 4189 C C . PRO B 1 238 ? 4.764 5.195 90.327 1.00 23.55 238 PRO B C 1
ATOM 4190 O O . PRO B 1 238 ? 5.822 5.154 89.717 1.00 23.07 238 PRO B O 1
ATOM 4194 N N . TYR B 1 239 ? 4.041 4.104 90.590 1.00 22.94 239 TYR B N 1
ATOM 4195 C CA . TYR B 1 239 ? 4.438 2.784 90.092 1.00 22.61 239 TYR B CA 1
ATOM 4196 C C . TYR B 1 239 ? 4.615 2.825 88.563 1.00 21.92 239 TYR B C 1
ATOM 4197 O O . TYR B 1 239 ? 5.627 2.369 88.026 1.00 20.74 239 TYR B O 1
ATOM 4206 N N . MET B 1 240 ? 3.631 3.404 87.888 1.00 21.58 240 MET B N 1
ATOM 4207 C CA . MET B 1 240 ? 3.669 3.542 86.416 1.00 21.35 240 MET B CA 1
ATOM 4208 C C . MET B 1 240 ? 4.767 4.491 85.910 1.00 20.76 240 MET B C 1
ATOM 4209 O O . MET B 1 240 ? 5.362 4.246 84.851 1.00 20.88 240 MET B O 1
ATOM 4214 N N . MET B 1 241 ? 5.066 5.554 86.662 1.00 20.04 241 MET B N 1
ATOM 4215 C CA . MET B 1 241 ? 6.192 6.421 86.326 1.00 20.54 241 MET B CA 1
ATOM 4216 C C . MET B 1 241 ? 7.509 5.664 86.307 1.00 20.09 241 MET B C 1
ATOM 4217 O O . MET B 1 241 ? 8.307 5.822 85.397 1.00 20.42 241 MET B O 1
ATOM 4222 N N . GLY B 1 242 ? 7.743 4.833 87.320 1.00 19.94 242 GLY B N 1
ATOM 4223 C CA . GLY B 1 242 ? 8.956 4.037 87.365 1.00 19.35 242 GLY B CA 1
ATOM 4224 C C . GLY B 1 242 ? 8.965 2.961 86.301 1.00 19.08 242 GLY B C 1
ATOM 4225 O O . GLY B 1 242 ? 9.967 2.763 85.625 1.00 19.37 242 GLY B O 1
ATOM 4226 N N . TYR B 1 243 ? 7.842 2.257 86.180 1.00 18.88 243 TYR B N 1
ATOM 4227 C CA . TYR B 1 243 ? 7.722 1.135 85.254 1.00 18.93 243 TYR B CA 1
ATOM 4228 C C . TYR B 1 243 ? 7.960 1.626 83.825 1.00 18.37 243 TYR B C 1
ATOM 4229 O O . TYR B 1 243 ? 8.779 1.066 83.106 1.00 18.70 243 TYR B O 1
ATOM 4238 N N . LEU B 1 244 ? 7.252 2.681 83.441 1.00 18.84 244 LEU B N 1
ATOM 4239 C CA . LEU B 1 244 ? 7.326 3.196 82.049 1.00 18.65 244 LEU B CA 1
ATOM 4240 C C . LEU B 1 244 ? 8.651 3.908 81.748 1.00 18.79 244 LEU B C 1
ATOM 4241 O O . LEU B 1 244 ? 9.129 3.858 80.619 1.00 18.67 244 LEU B O 1
ATOM 4246 N N . SER B 1 245 ? 9.265 4.530 82.760 1.00 18.68 245 SER B N 1
ATOM 4247 C CA . SER B 1 245 ? 10.602 5.133 82.601 1.00 18.68 245 SER B CA 1
ATOM 4248 C C . SER B 1 245 ? 11.646 4.101 82.182 1.00 18.52 245 SER B C 1
ATOM 4249 O O . SER B 1 245 ? 12.439 4.311 81.243 1.00 18.35 245 SER B O 1
ATOM 4252 N N . VAL B 1 246 ? 11.653 2.976 82.889 1.00 18.25 246 VAL B N 1
ATOM 4253 C CA . VAL B 1 246 ? 12.502 1.851 82.539 1.00 17.76 246 VAL B CA 1
ATOM 4254 C C . VAL B 1 246 ? 12.137 1.321 81.148 1.00 17.29 246 VAL B C 1
ATOM 4255 O O . VAL B 1 246 ? 13.009 1.090 80.310 1.00 16.98 246 VAL B O 1
ATOM 4259 N N . THR B 1 247 ? 10.846 1.125 80.893 1.00 16.58 247 THR B N 1
ATOM 4260 C CA . THR B 1 247 ? 10.417 0.587 79.591 1.00 16.78 247 THR B CA 1
ATOM 4261 C C . THR B 1 247 ? 10.873 1.478 78.427 1.00 16.59 247 THR B C 1
ATOM 4262 O O . THR B 1 247 ? 11.446 1.000 77.455 1.00 17.19 247 THR B O 1
ATOM 4266 N N . VAL B 1 248 ? 10.652 2.776 78.549 1.00 16.91 248 VAL B N 1
ATOM 4267 C CA . VAL B 1 248 ? 10.999 3.713 77.474 1.00 16.84 248 VAL B CA 1
ATOM 4268 C C . VAL B 1 248 ? 12.527 3.743 77.230 1.00 17.33 248 VAL B C 1
ATOM 4269 O O . VAL B 1 248 ? 12.999 3.692 76.086 1.00 17.90 248 VAL B O 1
ATOM 4273 N N . LEU B 1 249 ? 13.308 3.785 78.304 1.00 18.78 249 LEU B N 1
ATOM 4274 C CA . LEU B 1 249 ? 14.773 3.821 78.148 1.00 18.82 249 LEU B CA 1
ATOM 4275 C C . LEU B 1 249 ? 15.311 2.489 77.600 1.00 19.64 249 LEU B C 1
ATOM 4276 O O . LEU B 1 249 ? 16.264 2.473 76.802 1.00 19.89 249 LEU B O 1
ATOM 4281 N N . TYR B 1 250 ? 14.707 1.373 78.023 1.00 20.10 250 TYR B N 1
ATOM 4282 C CA . TYR B 1 250 ? 15.027 0.058 77.446 1.00 19.48 250 TYR B CA 1
ATOM 4283 C C . TYR B 1 250 ? 14.797 0.039 75.929 1.00 19.23 250 TYR B C 1
ATOM 4284 O O . TYR B 1 250 ? 15.642 -0.411 75.165 1.00 18.56 250 TYR B O 1
ATOM 4293 N N . LEU B 1 251 ? 13.638 0.520 75.495 1.00 19.00 251 LEU B N 1
ATOM 4294 C CA . LEU B 1 251 ? 13.321 0.614 74.066 1.00 18.79 251 LEU B CA 1
ATOM 4295 C C . LEU B 1 251 ? 14.281 1.535 73.317 1.00 18.78 251 LEU B C 1
ATOM 4296 O O . LEU B 1 251 ? 14.723 1.233 72.219 1.00 18.51 251 LEU B O 1
ATOM 4301 N N . MET B 1 252 ? 14.582 2.682 73.907 1.00 19.22 252 MET B N 1
ATOM 4302 C CA . MET B 1 252 ? 15.546 3.594 73.304 1.00 19.52 252 MET B CA 1
ATOM 4303 C C . MET B 1 252 ? 16.909 2.950 73.043 1.00 19.50 252 MET B C 1
ATOM 4304 O O . MET B 1 252 ? 17.577 3.303 72.089 1.00 19.57 252 MET B O 1
ATOM 4309 N N . ASN B 1 253 ? 17.297 2.002 73.885 1.00 20.02 253 ASN B N 1
ATOM 4310 C CA . ASN B 1 253 ? 18.478 1.178 73.644 1.00 20.11 253 ASN B CA 1
ATOM 4311 C C . ASN B 1 253 ? 18.246 0.129 72.555 1.00 20.19 253 ASN B C 1
ATOM 4312 O O . ASN B 1 253 ? 18.979 0.077 71.568 1.00 20.79 253 ASN B O 1
ATOM 4317 N N . LYS B 1 254 ? 17.194 -0.670 72.712 1.00 20.21 254 LYS B N 1
ATOM 4318 C CA . LYS B 1 254 ? 16.946 -1.786 71.794 1.00 19.62 254 LYS B CA 1
ATOM 4319 C C . LYS B 1 254 ? 16.565 -1.358 70.372 1.00 19.19 254 LYS B C 1
ATOM 4320 O O . LYS B 1 254 ? 17.136 -1.864 69.428 1.00 19.80 254 LYS B O 1
ATOM 4326 N N . ILE B 1 255 ? 15.624 -0.414 70.234 1.00 18.48 255 ILE B N 1
ATOM 4327 C CA . ILE B 1 255 ? 15.106 0.000 68.920 1.00 18.19 255 ILE B CA 1
ATOM 4328 C C . ILE B 1 255 ? 15.521 1.386 68.470 1.00 18.34 255 ILE B C 1
ATOM 4329 O O . ILE B 1 255 ? 15.216 1.779 67.355 1.00 18.28 255 ILE B O 1
ATOM 4334 N N . GLY B 1 256 ? 16.240 2.111 69.320 1.00 18.60 256 GLY B N 1
ATOM 4335 C CA . GLY B 1 256 ? 16.671 3.469 69.018 1.00 19.20 256 GLY B CA 1
ATOM 4336 C C . GLY B 1 256 ? 15.696 4.494 69.555 1.00 19.48 256 GLY B C 1
ATOM 4337 O O . GLY B 1 256 ? 14.519 4.194 69.791 1.00 18.63 256 GLY B O 1
ATOM 4338 N N . VAL B 1 257 ? 16.182 5.724 69.715 1.00 19.90 257 VAL B N 1
ATOM 4339 C CA . VAL B 1 257 ? 15.364 6.817 70.222 1.00 20.33 257 VAL B CA 1
ATOM 4340 C C . VAL B 1 257 ? 14.221 7.198 69.288 1.00 20.08 257 VAL B C 1
ATOM 4341 O O . VAL B 1 257 ? 13.091 7.328 69.721 1.00 20.64 257 VAL B O 1
ATOM 4345 N N . GLN B 1 258 ? 14.518 7.390 68.009 1.00 20.65 258 GLN B N 1
ATOM 4346 C CA . GLN B 1 258 ? 13.520 7.835 67.032 1.00 20.80 258 GLN B CA 1
ATOM 4347 C C . GLN B 1 258 ? 12.350 6.844 66.913 1.00 19.34 258 GLN B C 1
ATOM 4348 O O . GLN B 1 258 ? 11.161 7.237 66.933 1.00 18.25 258 GLN B O 1
ATOM 4354 N N . ASN B 1 259 ? 12.691 5.565 66.817 1.00 18.08 259 ASN B N 1
ATOM 4355 C CA . ASN B 1 259 ? 11.674 4.511 66.741 1.00 17.79 259 ASN B CA 1
ATOM 4356 C C . ASN B 1 259 ? 10.825 4.485 68.008 1.00 16.84 259 ASN B C 1
ATOM 4357 O O . ASN B 1 259 ? 9.602 4.311 67.935 1.00 17.07 259 ASN B O 1
ATOM 4362 N N . THR B 1 260 ? 11.453 4.682 69.169 1.00 16.66 260 THR B N 1
ATOM 4363 C CA . THR B 1 260 ? 10.721 4.674 70.446 1.00 16.42 260 THR B CA 1
ATOM 4364 C C . THR B 1 260 ? 9.767 5.859 70.494 1.00 16.31 260 THR B C 1
ATOM 4365 O O . THR B 1 260 ? 8.608 5.698 70.830 1.00 15.11 260 THR B O 1
ATOM 4369 N N . LEU B 1 261 ? 10.255 7.042 70.134 1.00 16.09 261 LEU B N 1
ATOM 4370 C CA . LEU B 1 261 ? 9.428 8.253 70.121 1.00 17.04 261 LEU B CA 1
ATOM 4371 C C . LEU B 1 261 ? 8.180 8.140 69.259 1.00 16.87 261 LEU B C 1
ATOM 4372 O O . LEU B 1 261 ? 7.144 8.677 69.626 1.00 16.06 261 LEU B O 1
ATOM 4377 N N . MET B 1 262 ? 8.262 7.425 68.126 1.00 17.93 262 MET B N 1
ATOM 4378 C CA . MET B 1 262 ? 7.105 7.258 67.255 1.00 18.67 262 MET B CA 1
ATOM 4379 C C . MET B 1 262 ? 5.987 6.496 67.942 1.00 17.23 262 MET B C 1
ATOM 4380 O O . MET B 1 262 ? 4.843 6.608 67.533 1.00 16.97 262 MET B O 1
ATOM 4385 N N . MET B 1 263 ? 6.306 5.751 68.994 1.00 17.15 263 MET B N 1
ATOM 4386 C CA . MET B 1 263 ? 5.281 5.020 69.741 1.00 17.04 263 MET B CA 1
ATOM 4387 C C . MET B 1 263 ? 4.535 5.824 70.790 1.00 16.89 263 MET B C 1
ATOM 4388 O O . MET B 1 263 ? 3.511 5.359 71.292 1.00 17.13 263 MET B O 1
ATOM 4393 N N . LEU B 1 264 ? 5.045 7.006 71.139 1.00 15.74 264 LEU B N 1
ATOM 4394 C CA . LEU B 1 264 ? 4.603 7.703 72.332 1.00 15.98 264 LEU B CA 1
ATOM 4395 C C . LEU B 1 264 ? 3.633 8.855 72.026 1.00 15.73 264 LEU B C 1
ATOM 4396 O O . LEU B 1 264 ? 3.570 9.342 70.886 1.00 17.26 264 LEU B O 1
ATOM 4401 N N . PRO B 1 265 ? 2.894 9.318 73.045 1.00 16.10 265 PRO B N 1
ATOM 4402 C CA . PRO B 1 265 ? 1.973 10.421 72.814 1.00 16.81 265 PRO B CA 1
ATOM 4403 C C . PRO B 1 265 ? 2.728 11.706 72.492 1.00 17.86 265 PRO B C 1
ATOM 4404 O O . PRO B 1 265 ? 3.784 11.965 73.063 1.00 18.64 265 PRO B O 1
ATOM 4408 N N . LYS B 1 266 ? 2.208 12.468 71.526 1.00 18.41 266 LYS B N 1
ATOM 4409 C CA . LYS B 1 266 ? 2.800 13.735 71.128 1.00 19.20 266 LYS B CA 1
ATOM 4410 C C . LYS B 1 266 ? 1.986 14.870 71.708 1.00 19.06 266 LYS B C 1
ATOM 4411 O O . LYS B 1 266 ? 0.747 14.809 71.765 1.00 19.19 266 LYS B O 1
ATOM 4417 N N . VAL B 1 267 ? 2.679 15.928 72.098 1.00 19.82 267 VAL B N 1
ATOM 4418 C CA . VAL B 1 267 ? 2.032 17.180 72.425 1.00 20.56 267 VAL B CA 1
ATOM 4419 C C . VAL B 1 267 ? 2.638 18.272 71.546 1.00 20.90 267 VAL B C 1
ATOM 4420 O O . VAL B 1 267 ? 3.790 18.180 71.123 1.00 20.30 267 VAL B O 1
ATOM 4424 N N . LYS B 1 268 ? 1.837 19.287 71.263 1.00 22.17 268 LYS B N 1
ATOM 4425 C CA . LYS B 1 268 ? 2.261 20.396 70.418 1.00 22.96 268 LYS B CA 1
ATOM 4426 C C . LYS B 1 268 ? 2.372 21.636 71.296 1.00 22.96 268 LYS B C 1
ATOM 4427 O O . LYS B 1 268 ? 1.359 22.201 71.714 1.00 23.22 268 LYS B O 1
ATOM 4433 N N . VAL B 1 269 ? 3.610 22.032 71.579 1.00 22.39 269 VAL B N 1
ATOM 4434 C CA . VAL B 1 269 ? 3.930 23.053 72.573 1.00 22.40 269 VAL B CA 1
ATOM 4435 C C . VAL B 1 269 ? 4.986 24.026 72.030 1.00 21.54 269 VAL B C 1
ATOM 4436 O O . VAL B 1 269 ? 6.039 23.620 71.516 1.00 20.08 269 VAL B O 1
ATOM 4440 N N . ASP B 1 270 ? 4.695 25.317 72.143 1.00 20.92 270 ASP B N 1
ATOM 4441 C CA . ASP B 1 270 ? 5.560 26.364 71.617 1.00 20.86 270 ASP B CA 1
ATOM 4442 C C . ASP B 1 270 ? 5.875 26.121 70.143 1.00 20.03 270 ASP B C 1
ATOM 4443 O O . ASP B 1 270 ? 6.980 26.401 69.686 1.00 20.45 270 ASP B O 1
ATOM 4448 N N . GLY B 1 271 ? 4.899 25.581 69.421 1.00 19.94 271 GLY B N 1
ATOM 4449 C CA . GLY B 1 271 ? 5.013 25.386 67.971 1.00 20.19 271 GLY B CA 1
ATOM 4450 C C . GLY B 1 271 ? 5.876 24.200 67.586 1.00 20.13 271 GLY B C 1
ATOM 4451 O O . GLY B 1 271 ? 6.228 24.014 66.413 1.00 20.10 271 GLY B O 1
ATOM 4452 N N . LYS B 1 272 ? 6.203 23.362 68.563 1.00 20.22 272 LYS B N 1
ATOM 4453 C CA . LYS B 1 272 ? 7.016 22.185 68.295 1.00 20.80 272 LYS B CA 1
ATOM 4454 C C . LYS B 1 272 ? 6.363 20.926 68.855 1.00 20.07 272 LYS B C 1
ATOM 4455 O O . LYS B 1 272 ? 5.399 21.003 69.610 1.00 19.70 272 LYS B O 1
ATOM 4461 N N . VAL B 1 273 ? 6.877 19.773 68.448 1.00 19.48 273 VAL B N 1
ATOM 4462 C CA . VAL B 1 273 ? 6.426 18.501 69.009 1.00 18.84 273 VAL B CA 1
ATOM 4463 C C . VAL B 1 273 ? 7.269 18.130 70.220 1.00 18.21 273 VAL B C 1
ATOM 4464 O O . VAL B 1 273 ? 8.499 18.202 70.182 1.00 17.42 273 VAL B O 1
ATOM 4468 N N . ASP B 1 274 ? 6.592 17.710 71.284 1.00 17.83 274 ASP B N 1
ATOM 4469 C CA . ASP B 1 274 ? 7.247 17.120 72.438 1.00 17.95 274 ASP B CA 1
ATOM 4470 C C . ASP B 1 274 ? 6.525 15.819 72.776 1.00 17.73 274 ASP B C 1
ATOM 4471 O O . ASP B 1 274 ? 5.460 15.528 72.223 1.00 17.50 274 ASP B O 1
ATOM 4476 N N . TYR B 1 275 ? 7.089 15.062 73.715 1.00 17.58 275 TYR B N 1
ATOM 4477 C CA . TYR B 1 275 ? 6.576 13.749 74.066 1.00 17.81 275 TYR B CA 1
ATOM 4478 C C . TYR B 1 275 ? 6.296 13.681 75.548 1.00 18.29 275 TYR B C 1
ATOM 4479 O O . TYR B 1 275 ? 7.176 13.995 76.351 1.00 18.33 275 TYR B O 1
ATOM 4488 N N . VAL B 1 276 ? 5.061 13.299 75.885 1.00 18.41 276 VAL B N 1
ATOM 4489 C CA . VAL B 1 276 ? 4.589 13.213 77.276 1.00 19.03 276 VAL B CA 1
ATOM 4490 C C . VAL B 1 276 ? 3.728 11.969 77.473 1.00 19.17 276 VAL B C 1
ATOM 4491 O O . VAL B 1 276 ? 2.717 11.795 76.788 1.00 18.02 276 VAL B O 1
ATOM 4495 N N . ILE B 1 277 ? 4.116 11.134 78.440 1.00 19.72 277 ILE B N 1
ATOM 4496 C CA . ILE B 1 277 ? 3.263 10.053 78.946 1.00 20.15 277 ILE B CA 1
ATOM 4497 C C . ILE B 1 277 ? 2.579 10.563 80.199 1.00 20.29 277 ILE B C 1
ATOM 4498 O O . ILE B 1 277 ? 3.231 10.875 81.206 1.00 20.82 277 ILE B O 1
ATOM 4503 N N . ASP B 1 278 ? 1.267 10.677 80.109 1.00 20.79 278 ASP B N 1
ATOM 4504 C CA . ASP B 1 278 ? 0.440 11.080 81.214 1.00 20.93 278 ASP B CA 1
ATOM 4505 C C . ASP B 1 278 ? 0.086 9.819 81.989 1.00 20.97 278 ASP B C 1
ATOM 4506 O O . ASP B 1 278 ? -0.652 8.970 81.500 1.00 19.83 278 ASP B O 1
ATOM 4511 N N . THR B 1 279 ? 0.608 9.710 83.210 1.00 21.72 279 THR B N 1
ATOM 4512 C CA . THR B 1 279 ? 0.413 8.503 84.002 1.00 22.14 279 THR B CA 1
ATOM 4513 C C . THR B 1 279 ? -0.901 8.465 84.753 1.00 22.90 279 THR B C 1
ATOM 4514 O O . THR B 1 279 ? -1.266 7.412 85.262 1.00 23.57 279 THR B O 1
ATOM 4518 N N . GLY B 1 280 ? -1.617 9.588 84.791 1.00 23.43 280 GLY B N 1
ATOM 4519 C CA . GLY B 1 280 ? -3.003 9.621 85.233 1.00 24.76 280 GLY B CA 1
ATOM 4520 C C . GLY B 1 280 ? -3.143 10.123 86.659 1.00 25.64 280 GLY B C 1
ATOM 4521 O O . GLY B 1 280 ? -2.207 10.068 87.440 1.00 25.70 280 GLY B O 1
ATOM 4522 N N . VAL B 1 281 ? -4.331 10.612 86.973 1.00 27.50 281 VAL B N 1
ATOM 4523 C CA . VAL B 1 281 ? -4.649 11.111 88.315 1.00 28.58 281 VAL B CA 1
ATOM 4524 C C . VAL B 1 281 ? -5.972 10.512 88.741 1.00 29.47 281 VAL B C 1
ATOM 4525 O O . VAL B 1 281 ? -6.837 10.249 87.908 1.00 29.16 281 VAL B O 1
ATOM 4529 N N . ASP B 1 282 ? -6.113 10.289 90.050 1.00 30.63 282 ASP B N 1
ATOM 4530 C CA . ASP B 1 282 ? -7.328 9.746 90.628 1.00 31.43 282 ASP B CA 1
ATOM 4531 C C . ASP B 1 282 ? -7.758 10.644 91.780 1.00 32.22 282 ASP B C 1
ATOM 4532 O O . ASP B 1 282 ? -6.986 10.874 92.704 1.00 31.86 282 ASP B O 1
ATOM 4537 N N . VAL B 1 283 ? -8.977 11.169 91.694 1.00 33.41 283 VAL B N 1
ATOM 4538 C CA . VAL B 1 283 ? -9.561 11.947 92.787 1.00 34.39 283 VAL B CA 1
ATOM 4539 C C . VAL B 1 283 ? -10.094 10.956 93.814 1.00 35.12 283 VAL B C 1
ATOM 4540 O O . VAL B 1 283 ? -11.068 10.249 93.548 1.00 35.32 283 VAL B O 1
ATOM 4544 N N . VAL B 1 284 ? -9.450 10.907 94.975 1.00 36.18 284 VAL B N 1
ATOM 4545 C CA . VAL B 1 284 ? -9.800 9.935 96.007 1.00 36.87 284 VAL B CA 1
ATOM 4546 C C . VAL B 1 284 ? -10.457 10.631 97.197 1.00 37.61 284 VAL B C 1
ATOM 4547 O O . VAL B 1 284 ? -9.860 11.512 97.819 1.00 37.38 284 VAL B O 1
ATOM 4551 N N . THR B 1 285 ? -11.690 10.218 97.488 1.00 38.60 285 THR B N 1
ATOM 4552 C CA . THR B 1 285 ? -12.487 10.762 98.580 1.00 39.50 285 THR B CA 1
ATOM 4553 C C . THR B 1 285 ? -12.806 9.659 99.590 1.00 40.41 285 THR B C 1
ATOM 4554 O O . THR B 1 285 ? -12.700 8.469 99.269 1.00 40.42 285 THR B O 1
ATOM 4558 N N . PRO B 1 286 ? -13.228 10.046 100.809 1.00 41.50 286 PRO B N 1
ATOM 4559 C CA . PRO B 1 286 ? -13.721 9.030 101.743 1.00 41.99 286 PRO B CA 1
ATOM 4560 C C . PRO B 1 286 ? -14.824 8.147 101.147 1.00 42.54 286 PRO B C 1
ATOM 4561 O O . PRO B 1 286 ? -14.903 6.969 101.482 1.00 42.85 286 PRO B O 1
ATOM 4565 N N . GLU B 1 287 ? -15.632 8.705 100.247 1.00 43.28 287 GLU B N 1
ATOM 4566 C CA . GLU B 1 287 ? -16.777 7.990 99.671 1.00 43.74 287 GLU B CA 1
ATOM 4567 C C . GLU B 1 287 ? -16.371 6.999 98.570 1.00 44.09 287 GLU B C 1
ATOM 4568 O O . GLU B 1 287 ? -16.916 5.898 98.510 1.00 44.35 287 GLU B O 1
ATOM 4574 N N . ASN B 1 288 ? -15.415 7.370 97.718 1.00 44.31 288 ASN B N 1
ATOM 4575 C CA . ASN B 1 288 ? -14.935 6.446 96.669 1.00 44.24 288 ASN B CA 1
ATOM 4576 C C . ASN B 1 288 ? -13.662 5.664 97.029 1.00 44.44 288 ASN B C 1
ATOM 4577 O O . ASN B 1 288 ? -13.090 4.990 96.169 1.00 44.68 288 ASN B O 1
ATOM 4582 N N . LEU B 1 289 ? -13.238 5.738 98.291 1.00 44.32 289 LEU B N 1
ATOM 4583 C CA . LEU B 1 289 ? -11.972 5.137 98.735 1.00 44.24 289 LEU B CA 1
ATOM 4584 C C . LEU B 1 289 ? -11.874 3.649 98.391 1.00 44.09 289 LEU B C 1
ATOM 4585 O O . LEU B 1 289 ? -10.850 3.189 97.899 1.00 43.75 289 LEU B O 1
ATOM 4590 N N . ASP B 1 290 ? -12.937 2.900 98.663 1.00 44.12 290 ASP B N 1
ATOM 4591 C CA . ASP B 1 290 ? -12.948 1.458 98.389 1.00 44.05 290 ASP B CA 1
ATOM 4592 C C . ASP B 1 290 ? -12.892 1.163 96.884 1.00 43.71 290 ASP B C 1
ATOM 4593 O O . ASP B 1 290 ? -12.207 0.231 96.455 1.00 43.74 290 ASP B O 1
ATOM 4598 N N . GLU B 1 291 ? -13.599 1.966 96.090 1.00 43.31 291 GLU B N 1
ATOM 4599 C CA . GLU B 1 291 ? -13.580 1.829 94.627 1.00 42.95 291 GLU B CA 1
ATOM 4600 C C . GLU B 1 291 ? -12.188 2.076 94.056 1.00 42.27 291 GLU B C 1
ATOM 4601 O O . GLU B 1 291 ? -11.732 1.342 93.176 1.00 42.19 291 GLU B O 1
ATOM 4607 N N . TYR B 1 292 ? -11.520 3.110 94.563 1.00 41.15 292 TYR B N 1
ATOM 4608 C CA . TYR B 1 292 ? -10.146 3.405 94.176 1.00 41.03 292 TYR B CA 1
ATOM 4609 C C . TYR B 1 292 ? -9.245 2.191 94.379 1.00 40.82 292 TYR B C 1
ATOM 4610 O O . TYR B 1 292 ? -8.497 1.806 93.484 1.00 40.38 292 TYR B O 1
ATOM 4619 N N . LEU B 1 293 ? -9.324 1.589 95.560 1.00 40.99 293 LEU B N 1
ATOM 4620 C CA . LEU B 1 293 ? -8.448 0.473 95.910 1.00 41.18 293 LEU B CA 1
ATOM 4621 C C . LEU B 1 293 ? -8.612 -0.701 94.950 1.00 41.39 293 LEU B C 1
ATOM 4622 O O . LEU B 1 293 ? -7.629 -1.358 94.591 1.00 41.46 293 LEU B O 1
ATOM 4627 N N . LYS B 1 294 ? -9.848 -0.953 94.529 1.00 41.92 294 LYS B N 1
ATOM 4628 C CA . LYS B 1 294 ? -10.124 -2.034 93.585 1.00 42.28 294 LYS B CA 1
ATOM 4629 C C . LYS B 1 294 ? -9.633 -1.652 92.188 1.00 42.40 294 LYS B C 1
ATOM 4630 O O . LYS B 1 294 ? -9.048 -2.481 91.487 1.00 42.38 294 LYS B O 1
ATOM 4636 N N . LYS B 1 295 ? -9.861 -0.396 91.801 1.00 42.43 295 LYS B N 1
ATOM 4637 C CA . LYS B 1 295 ? -9.407 0.114 90.503 1.00 42.44 295 LYS B CA 1
ATOM 4638 C C . LYS B 1 295 ? -7.904 -0.079 90.375 1.00 42.15 295 LYS B C 1
ATOM 4639 O O . LYS B 1 295 ? -7.426 -0.577 89.359 1.00 42.01 295 LYS B O 1
ATOM 4645 N N . MET B 1 296 ? -7.166 0.287 91.419 1.00 41.98 296 MET B N 1
ATOM 4646 C CA . MET B 1 296 ? -5.712 0.139 91.419 1.00 42.14 296 MET B CA 1
ATOM 4647 C C . MET B 1 296 ? -5.273 -1.313 91.259 1.00 42.37 296 MET B C 1
ATOM 4648 O O . MET B 1 296 ? -4.291 -1.587 90.569 1.00 42.36 296 MET B O 1
ATOM 4653 N N . GLU B 1 297 ? -5.999 -2.237 91.885 1.00 42.81 297 GLU B N 1
ATOM 4654 C CA . GLU B 1 297 ? -5.705 -3.659 91.727 1.00 42.99 297 GLU B CA 1
ATOM 4655 C C . GLU B 1 297 ? -6.013 -4.138 90.308 1.00 42.65 297 GLU B C 1
ATOM 4656 O O . GLU B 1 297 ? -5.255 -4.921 89.743 1.00 42.68 297 GLU B O 1
ATOM 4662 N N . GLU B 1 298 ? -7.123 -3.671 89.743 1.00 42.46 298 GLU B N 1
ATOM 4663 C CA . GLU B 1 298 ? -7.441 -3.931 88.335 1.00 42.46 298 GLU B CA 1
ATOM 4664 C C . GLU B 1 298 ? -6.286 -3.521 87.412 1.00 41.73 298 GLU B C 1
ATOM 4665 O O . GLU B 1 298 ? -5.968 -4.230 86.462 1.00 41.66 298 GLU B O 1
ATOM 4671 N N . LEU B 1 299 ? -5.668 -2.379 87.704 1.00 40.89 299 LEU B N 1
ATOM 4672 C CA . LEU B 1 299 ? -4.633 -1.807 86.844 1.00 40.51 299 LEU B CA 1
ATOM 4673 C C . LEU B 1 299 ? -3.240 -2.385 87.094 1.00 39.97 299 LEU B C 1
ATOM 4674 O O . LEU B 1 299 ? -2.280 -1.996 86.421 1.00 39.51 299 LEU B O 1
ATOM 4679 N N . GLY B 1 300 ? -3.130 -3.308 88.050 1.00 39.48 300 GLY B N 1
ATOM 4680 C CA . GLY B 1 300 ? -1.865 -3.969 88.354 1.00 39.24 300 GLY B CA 1
ATOM 4681 C C . GLY B 1 300 ? -0.936 -3.140 89.217 1.00 38.94 300 GLY B C 1
ATOM 4682 O O . GLY B 1 300 ? 0.270 -3.397 89.254 1.00 38.78 300 GLY B O 1
ATOM 4683 N N . ILE B 1 301 ? -1.490 -2.147 89.911 1.00 38.73 301 ILE B N 1
ATOM 4684 C CA . ILE B 1 301 ? -0.692 -1.214 90.708 1.00 39.09 301 ILE B CA 1
ATOM 4685 C C . ILE B 1 301 ? -0.800 -1.585 92.188 1.00 39.28 301 ILE B C 1
ATOM 4686 O O . ILE B 1 301 ? -1.896 -1.555 92.750 1.00 39.30 301 ILE B O 1
ATOM 4691 N N . PRO B 1 302 ? 0.332 -1.944 92.817 1.00 39.96 302 PRO B N 1
ATOM 4692 C CA . PRO B 1 302 ? 0.353 -2.281 94.247 1.00 40.43 302 PRO B CA 1
ATOM 4693 C C . PRO B 1 302 ? -0.014 -1.115 95.166 1.00 41.11 302 PRO B C 1
ATOM 4694 O O . PRO B 1 302 ? 0.450 0.011 94.961 1.00 40.91 302 PRO B O 1
ATOM 4698 N N . ILE B 1 303 ? -0.843 -1.401 96.167 1.00 41.77 303 ILE B N 1
ATOM 4699 C CA . ILE B 1 303 ? -1.211 -0.436 97.205 1.00 42.25 303 ILE B CA 1
ATOM 4700 C C . ILE B 1 303 ? -1.188 -1.147 98.563 1.00 42.93 303 ILE B C 1
ATOM 4701 O O . ILE B 1 303 ? -1.665 -2.279 98.688 1.00 42.97 303 ILE B O 1
ATOM 4706 N N . LYS B 1 304 ? -0.639 -0.476 99.573 1.00 43.66 304 LYS B N 1
ATOM 4707 C CA . LYS B 1 304 ? -0.483 -1.068 100.904 1.00 44.11 304 LYS B CA 1
ATOM 4708 C C . LYS B 1 304 ? -1.537 -0.533 101.874 1.00 44.43 304 LYS B C 1
ATOM 4709 O O . LYS B 1 304 ? -1.208 0.106 102.877 1.00 44.81 304 LYS B O 1
ATOM 4715 N N . PHE B 1 305 ? -2.806 -0.807 101.579 1.00 44.77 305 PHE B N 1
ATOM 4716 C CA . PHE B 1 305 ? -3.905 -0.293 102.395 1.00 44.83 305 PHE B CA 1
ATOM 4717 C C . PHE B 1 305 ? -5.191 -1.103 102.195 1.00 45.17 305 PHE B C 1
ATOM 4718 O O . PHE B 1 305 ? -6.020 -1.228 103.112 1.00 45.20 305 PHE B O 1
#

Radius of gyration: 28.31 Å; Cα contacts (8 Å, |Δi|>4): 1435; chains: 2; bounding box: 51×58×91 Å

Organism: Thermotoga maritima (strain ATCC 43589 / DSM 3109 / JCM 10099 / NBRC 100826 / MSB8) (NCBI:txid243274)

InterPro domains:
  IPR025997 Periplasmic binding protein [PF13407] (39-281)
  IPR028082 Periplasmic binding protein-like I [SSF53822] (33-322)
  IPR050555 Bacterial Solute-Binding Protein 2 [PTHR30036] (19-322)

Foldseek 3Di:
DAEEEEEEAADDVLVVLLVLLLVVLCVVVVYHYHYDYHHFGDQVVRLVVLVVCLVVPGQEYEYQHLALVVCQVSLVVCVVSNYAYAYEQFHNVVRPHAEYEWAPLLQLLLVLLLVVCVLQVLAFEEEEEEQHPHTVSLVNSPNSNCVNSVPGHYDYPYYYHPRGDLVSLLVVLLVVCVVCVRAAEYEERDPSNQLSNLVNCVVVVCQSRYEYEYEADAQSNLVSLLVRSYFKYKHIQSSCRSNVSSVLSSCCVVVNDVVSQVVFDWDADPRDIGGYHHRDIDIDHNVCSVVVVVVCVVVVRDHPHDDDDDDDD/DAEEEEEEAAPPCLVVLLVLLQVVLCVVLVHHYHYDYYHFGDQVVSVVVLVVCLVVVHQEYEYQHLALVSCQVSLLVCVVVPYAYAYEQFHNVNSPHAEYEWAPLLVLLLVLLLVVCVLVVQEFEEEEEEAHPRTVSLVSSPNSNCVNSVVGHYHYDYYHHPRGDLVVLLVVLLVVCVVCVRHQEYEAEDPSNQLSNLVNCVVVVCQSRYEYEYEADAPSNLVSLLVRSYFKYKHIQSSCRNNVSNVLSSCCVVVNNVVSQVPFDWDQPPNDIGGYHHRDIDIDHNVCSVVVVVVCVVVVRDHDD

Sequence (618 aa):
MLTIGVIGKSVVHPYWSQVEQGVKAAGKALGVDTKFFVPQKEDINAQLQMLESFIAEGVNGIAIAPSDPTAVIPTIKKALEMGIPVVTLDTDSPDSGRYVYIGTDNYQAGYTAGLIMKELLGGKGKVVIGTGSLTAMNSLQRIQGFKDAIKDSEIEIVDDILNDEEDGARAVSLAEAALNAHPDLDAFFGVYAYNGPAQALVVKNAGKVGKVKIVCFDTTTPDILQYVKEGVIQATMGQRPYMMGYLSVTVLYLMNKIGVQNTLMMMLPKVKVDGKVDYVIDTGVDVVTPEENLDEYLKKMEELGIPIKFGSHHHHHHMLTIGVIGKSVHPYWSQVEQGVKAAGKALGVDTKFFVPQKEDINAQLQMLESFIAEGVNGIAIAPSDPTAVIPTIKKALEMGIPVVTLDTDSPDSGRYVYIGTDNYQAGYTAGLIMKELLGGKGKVVIGTGSLTAMNSLQRIQGFKDAIKDSEIEIVDILNDEEDGARAVSLAEAALNAHPDLDAFFGVYAYNGPAQALVVKNAGKVGKVKIVCFDTTPDILQYVKEGVIQATMGQRPYMMGYLSVTVLYLMNKIGVQNTLMMLPKVKVDGKVDYVIDTGVDVVTPENLDEYLKKMEELGIPIKF

CATH classification: 3.40.50.2300 (+1 more: 3.40.50.2300)

Solvent-accessible surface area: 24206 Å² total; per-residue (Å²): 174,37,35,0,0,0,0,0,4,0,77,10,76,10,7,59,35,0,52,80,0,2,111,32,0,6,185,33,11,41,7,78,44,57,47,49,29,7,133,72,30,58,44,107,23,0,39,132,52,0,66,43,3,14,96,111,48,7,45,0,0,0,0,0,0,1,36,23,94,36,0,54,87,12,0,121,91,0,44,125,128,63,9,14,0,0,0,0,3,0,15,1,58,124,6,43,14,65,0,18,0,0,2,69,5,72,93,2,0,74,44,0,0,80,31,0,43,143,49,32,65,18,121,14,60,0,1,0,6,0,0,0,107,62,0,33,2,0,87,56,2,16,85,0,0,74,56,1,8,176,123,25,119,16,91,51,40,58,63,28,39,5,74,7,51,22,80,125,5,43,49,30,4,85,57,5,10,117,71,36,93,72,0,45,0,0,0,0,0,10,7,34,4,0,14,7,4,0,68,6,0,98,109,50,64,48,68,34,110,0,49,0,0,0,0,4,8,2,46,63,0,0,74,30,0,137,76,24,2,0,35,2,0,0,0,6,16,10,27,4,0,0,9,0,0,0,0,0,0,16,0,8,51,84,10,27,42,62,22,0,17,48,0,5,25,130,54,139,102,147,58,140,52,27,28,38,0,69,0,19,57,8,55,0,28,63,157,44,9,117,105,10,26,102,98,1,66,116,50,50,9,67,14,169,33,47,102,115,146,128,116,152,210,167,32,34,0,0,0,0,0,4,0,67,10,70,11,7,55,27,0,62,68,0,0,92,34,0,5,184,35,12,42,7,72,17,89,45,52,24,8,124,86,24,51,47,107,17,0,37,125,46,0,68,40,2,8,89,100,48,6,46,0,0,0,0,0,0,0,27,23,98,40,0,46,88,13,0,119,76,0,41,129,114,63,10,15,0,0,0,0,4,0,17,1,63,118,4,43,12,67,0,18,0,0,1,67,5,74,99,2,0,75,46,0,0,73,33,0,50,139,49,22,74,17,131,10,68,0,2,0,5,0,0,0,87,49,0,42,2,0,78,57,4,10,88,0,0,84,55,2,9,171,114,22,125,19,93,51,49,67,53,32,42,1,73,8,48,27,77,135,5,40,62,51,7,88,53,10,17,116,64,46,102,70,0,50,0,1,0,0,0,12,9,36,5,0,12,7,4,0,57,6,0,94,107,46,60,72,67,38,87,0,47,0,0,0,0,6,7,2,55,57,0,0,70,29,0,140,78,27,3,0,35,1,0,0,0,6,34,7,23,7,0,0,9,1,0,0,0,0,0,12,0,8,50,86,10,30,35,94,23,0,24,30,0,2,26,94,49,153,77,123,85,136,71,36,39,37,1,88,10,20,64,4,60,0,24,44,146,52,8,114,96,8,42,111,75,1,144,122,35,51,10,55,44,157,87